Protein AF-A0A9N9F9H2-F1 (afdb_monomer_lite)

Radius of gyration: 43.43 Å; chains: 1; bounding box: 129×96×121 Å

Sequence (617 aa):
MQPFNKYYPPDWTPDKGSVNKFVGKHPLGDRARKLDQGVLIVRFELPFNIWCEGCGNHVGKGVRYNAEKKKIGKYFSTPIFSFRMKCHLCDNWIEIHTDPKNAEYSVISGARQKVETWEPEDSEVIKLKDDEEAKKLVDNALYKLEHSVKDEMRSKEALPILTQLQRLNDKQWADPYTHSQRMRKKFREEKKELEAKRLADEEIRDRNALSIPLLPESQEDIVKAQTTEFSDQLLELAQKRKLEITASSIFNKPSSKFKKSKFHIHDPKDKVAQLSVMVAVNTKLKTDPFLKDNDWNLGNHIDGNEKSGENHKDLIIKKRKEDKKQSNDQLTEVLNSENITLDPLLNSKNSKGNNNTACISLVKRKNFESQVVTPGQLITSDAQSMRGHGTYNTESGKCAASVAGVVERVNKLISVRSLHARYNGEVGDLVIGRITEVSHRRWKVDINSRQDAVLLLSAINLPGGIQRRKTDADELQMRKFFSEGDLLVAEVQGHFQDVPQALVQRCKTHFHTLPYGVDLALGLNGYIWVSKQTTKSSKDQDSDAIYSNDNEEIDQERREAIARVCNSINALSRHFLHINDTTIKLAYEASLHFPVKDLLKLDVMEAITSEVKAGIR

pLDDT: mean 71.59, std 22.17, range [22.86, 95.62]

Secondary structure (DSSP, 8-state):
---------TT--GGG--HHHHTT--TTGGGGTTGGGTEEEEEEEPSS-EEETTT--EE-TT-EEEEEEEEEEEETTEEEEEEEEE-SSSS-EEEEEEETTTTEEEEEESEEEPP----TTSS----SS-HHHHHHHHH-HHHHHHHHHHHHHHHHHHHHHHHHHHHHHHHHHS-HHHHHHHHHHHHHHHHHHHHHHHHHHHHHHHHTT--SPPPPPPHHHHHHHHH----HHHHHHHHHHHHHHHHS-TT----S-------PPPPHHHHHHHHHHHHHHHHHHHH-TT--TT--------------------SSSSSSSSTTS-S--------------------------------------------EE-TT-EEE--TTSEE-TTEEE-TTS-EEESSSEEEEEETTEEEEEESS--B---TT-EEEEEEEEEETTEEEEE-SBSS-EEEEGGGS--TTS--PPPPHHHHHTHHHH--TT-EEEEE----SS-----SS---S-SEEEETTTEEEEE-TTS-EEEEEPP-S-TT---TTGGG--PPPP--HHHHHHHHHHHHHHHHHHHTT----HHHHHHHHHHHTTS-GGGGGSHHHHHHHHHHHHHHH-

Structure (mmCIF, N/CA/C/O backbone):
data_AF-A0A9N9F9H2-F1
#
_entry.id   AF-A0A9N9F9H2-F1
#
loop_
_atom_site.group_PDB
_atom_site.id
_atom_site.type_symbol
_atom_site.label_atom_id
_atom_site.label_alt_id
_atom_site.label_comp_id
_atom_site.label_asym_id
_atom_site.label_entity_id
_atom_site.label_seq_id
_atom_site.pdbx_PDB_ins_code
_atom_site.Cartn_x
_atom_site.Cartn_y
_atom_site.Cartn_z
_atom_site.occupancy
_atom_site.B_iso_or_equiv
_atom_site.auth_seq_id
_atom_site.auth_comp_id
_atom_site.auth_asym_id
_atom_site.auth_atom_id
_atom_site.pdbx_PDB_model_num
ATOM 1 N N . MET A 1 1 ? 21.849 24.102 -7.408 1.00 34.91 1 MET A N 1
ATOM 2 C CA . MET A 1 1 ? 22.778 25.252 -7.448 1.00 34.91 1 MET A CA 1
ATOM 3 C C . MET A 1 1 ? 23.303 25.473 -6.039 1.00 34.91 1 MET A C 1
ATOM 5 O O . MET A 1 1 ? 22.502 25.757 -5.161 1.00 34.91 1 MET A O 1
ATOM 9 N N . GLN A 1 2 ? 24.594 25.242 -5.784 1.00 33.22 2 GLN A N 1
ATOM 10 C CA . GLN A 1 2 ? 25.192 25.610 -4.493 1.00 33.22 2 GLN A CA 1
ATOM 11 C C . GLN A 1 2 ? 25.292 27.143 -4.416 1.00 33.22 2 GLN A C 1
ATOM 13 O O . GLN A 1 2 ? 25.605 27.757 -5.440 1.00 33.22 2 GLN A O 1
ATOM 18 N N . PRO A 1 3 ? 25.047 27.774 -3.255 1.00 38.97 3 PRO A N 1
ATOM 19 C CA . PRO A 1 3 ? 25.285 29.199 -3.105 1.00 38.97 3 PRO A CA 1
ATOM 20 C C . PRO A 1 3 ? 26.790 29.426 -3.251 1.00 38.97 3 PRO A C 1
ATOM 22 O O . PRO A 1 3 ? 27.586 28.898 -2.474 1.00 38.97 3 PRO A O 1
ATOM 25 N N . PHE A 1 4 ? 27.196 30.179 -4.270 1.00 45.69 4 PHE A N 1
ATOM 26 C CA . PHE A 1 4 ? 28.550 30.712 -4.328 1.00 45.69 4 PHE A CA 1
ATOM 27 C C . PHE A 1 4 ? 28.695 31.661 -3.138 1.00 45.69 4 PHE A C 1
ATOM 29 O O . PHE A 1 4 ? 28.191 32.782 -3.186 1.00 45.69 4 PHE A O 1
ATOM 36 N N . ASN A 1 5 ? 29.340 31.208 -2.061 1.00 52.28 5 ASN A N 1
ATOM 37 C CA . ASN A 1 5 ? 29.749 32.066 -0.952 1.00 52.28 5 ASN A CA 1
ATOM 38 C C . ASN A 1 5 ? 30.758 33.097 -1.481 1.00 52.28 5 ASN A C 1
ATOM 40 O O . ASN A 1 5 ? 31.967 32.888 -1.448 1.00 52.28 5 ASN A O 1
ATOM 44 N N . LYS A 1 6 ? 30.236 34.208 -2.006 1.00 58.94 6 LYS A N 1
ATOM 45 C CA . LYS A 1 6 ? 30.965 35.388 -2.486 1.00 58.94 6 LYS A CA 1
ATOM 46 C C . LYS A 1 6 ? 31.249 36.352 -1.331 1.00 58.94 6 LYS A C 1
ATOM 48 O O . LYS A 1 6 ? 31.024 37.551 -1.452 1.00 58.94 6 LYS A O 1
ATOM 53 N N . TYR A 1 7 ? 31.671 35.834 -0.181 1.00 68.88 7 TYR A N 1
ATOM 54 C CA . TYR A 1 7 ? 32.117 36.696 0.905 1.00 68.88 7 TYR A CA 1
ATOM 55 C C . TYR A 1 7 ? 33.562 37.108 0.629 1.00 68.88 7 TYR A C 1
ATOM 57 O O . TYR A 1 7 ? 34.475 36.284 0.701 1.00 68.88 7 TYR A O 1
ATOM 65 N N . TYR A 1 8 ? 33.747 38.376 0.274 1.00 74.50 8 TYR A N 1
ATOM 66 C CA . TYR A 1 8 ? 35.054 39.005 0.155 1.00 74.50 8 TYR A CA 1
ATOM 67 C C . TYR A 1 8 ? 35.337 39.720 1.482 1.00 74.50 8 TYR A C 1
ATOM 69 O O . TYR A 1 8 ? 34.549 40.589 1.860 1.00 74.50 8 TYR A O 1
ATOM 77 N N . PRO A 1 9 ? 36.401 39.351 2.219 1.00 76.75 9 PRO A N 1
ATOM 78 C CA . PRO A 1 9 ? 36.789 40.072 3.426 1.00 76.75 9 PRO A CA 1
ATOM 79 C C . PRO A 1 9 ? 36.988 41.568 3.119 1.00 76.75 9 PRO A C 1
ATOM 81 O O . PRO A 1 9 ? 37.560 41.868 2.071 1.00 76.75 9 PRO A O 1
ATOM 84 N N . PRO A 1 10 ? 36.582 42.496 4.004 1.00 80.25 10 PRO A N 1
ATOM 85 C CA . PRO A 1 10 ? 36.730 43.941 3.779 1.00 80.25 10 PRO A CA 1
ATOM 86 C C . PRO A 1 10 ? 38.167 44.388 3.458 1.00 80.25 10 PRO A C 1
ATOM 88 O O . PRO A 1 10 ? 38.367 45.353 2.729 1.00 80.25 10 PRO A O 1
ATOM 91 N N . ASP A 1 11 ? 39.165 43.645 3.947 1.00 81.81 11 ASP A N 1
ATOM 92 C CA . ASP A 1 11 ? 40.594 43.914 3.738 1.00 81.81 11 ASP A CA 1
ATOM 93 C C . ASP A 1 11 ? 41.144 43.390 2.393 1.00 81.81 11 ASP A C 1
ATOM 95 O O . ASP A 1 11 ? 42.326 43.588 2.067 1.00 81.81 11 ASP A O 1
ATOM 99 N N . TRP A 1 12 ? 40.329 42.664 1.620 1.00 82.19 12 TRP A N 1
ATOM 100 C CA . TRP A 1 12 ? 40.721 42.091 0.335 1.00 82.19 12 TRP A CA 1
ATOM 101 C C . TRP A 1 12 ? 40.513 43.101 -0.796 1.00 82.19 12 TRP A C 1
ATOM 103 O O . TRP A 1 12 ? 39.400 43.557 -1.048 1.00 82.19 12 TRP A O 1
ATOM 113 N N . THR A 1 13 ? 41.588 43.398 -1.525 1.00 79.31 13 THR A N 1
ATOM 114 C CA . THR A 1 13 ? 41.554 44.181 -2.765 1.00 79.31 13 THR A CA 1
ATOM 115 C C . THR A 1 13 ? 41.890 43.281 -3.963 1.00 79.31 13 THR A C 1
ATOM 117 O O . THR A 1 13 ? 42.673 42.338 -3.803 1.00 79.31 13 THR A O 1
ATOM 120 N N . PRO A 1 14 ? 41.347 43.549 -5.169 1.00 78.56 14 PRO A N 1
ATOM 121 C CA . PRO A 1 14 ? 41.608 42.741 -6.367 1.00 78.56 14 PRO A CA 1
ATOM 122 C C . PRO A 1 14 ? 43.097 42.580 -6.716 1.00 78.56 14 PRO A C 1
ATOM 124 O O . PRO A 1 14 ? 43.498 41.535 -7.232 1.00 78.56 14 PRO A O 1
ATOM 127 N N . ASP A 1 15 ? 43.929 43.562 -6.356 1.00 80.94 15 ASP A N 1
ATOM 128 C CA . ASP A 1 15 ? 45.382 43.551 -6.579 1.00 80.94 15 ASP A CA 1
ATOM 129 C C . ASP A 1 15 ? 46.107 42.452 -5.782 1.00 80.94 15 ASP A C 1
ATOM 131 O O . ASP A 1 15 ? 47.182 41.993 -6.168 1.00 80.94 15 ASP A O 1
ATOM 135 N N . LYS A 1 16 ? 45.504 41.964 -4.685 1.00 73.81 16 LYS A N 1
ATOM 136 C CA . LYS A 1 16 ? 46.049 40.883 -3.838 1.00 73.81 16 LYS A CA 1
ATOM 137 C C . LYS A 1 16 ? 45.824 39.481 -4.435 1.00 73.81 16 LYS A C 1
ATOM 139 O O . LYS A 1 16 ? 46.182 38.475 -3.817 1.00 73.81 16 LYS A O 1
ATOM 144 N N . GLY A 1 17 ? 45.264 39.388 -5.644 1.00 80.00 17 GLY A N 1
ATOM 145 C CA . GLY A 1 17 ? 44.977 38.132 -6.339 1.00 80.00 17 GLY A CA 1
ATOM 146 C C . GLY A 1 17 ? 43.749 37.402 -5.782 1.00 80.00 17 GLY A C 1
ATOM 147 O O . GLY A 1 17 ? 42.937 37.973 -5.064 1.00 80.00 17 GLY A O 1
ATOM 148 N N . SER A 1 18 ? 43.575 36.117 -6.117 1.00 75.62 18 SER A N 1
ATOM 149 C CA . SER A 1 18 ? 42.369 35.358 -5.732 1.00 75.62 18 SER A CA 1
ATOM 150 C C . SER A 1 18 ? 42.140 35.322 -4.210 1.00 75.62 18 SER A C 1
ATOM 152 O O . SER A 1 18 ? 43.095 35.144 -3.454 1.00 75.62 18 SER A O 1
ATOM 154 N N . VAL A 1 19 ? 40.879 35.377 -3.767 1.00 73.88 19 VAL A N 1
ATOM 155 C CA . VAL A 1 19 ? 40.477 35.315 -2.341 1.00 73.88 19 VAL A CA 1
ATOM 156 C C . VAL A 1 19 ? 41.107 34.132 -1.604 1.00 73.88 19 VAL A C 1
ATOM 158 O O . VAL A 1 19 ? 41.577 34.272 -0.481 1.00 73.88 19 VAL A O 1
ATOM 161 N N . ASN A 1 20 ? 41.197 32.975 -2.259 1.00 71.94 20 ASN A N 1
ATOM 162 C CA . ASN A 1 20 ? 41.816 31.779 -1.687 1.00 71.94 20 ASN A CA 1
ATOM 163 C C . ASN A 1 20 ? 43.304 31.992 -1.356 1.00 71.94 20 ASN A C 1
ATOM 165 O O . ASN A 1 20 ? 43.765 31.557 -0.305 1.00 71.94 20 ASN A O 1
ATOM 169 N N . LYS A 1 21 ? 44.032 32.733 -2.200 1.00 74.44 21 LYS A N 1
ATOM 170 C CA . LYS A 1 21 ? 45.438 33.100 -1.974 1.00 74.44 21 LYS A CA 1
ATOM 171 C C . LYS A 1 21 ? 45.585 34.082 -0.809 1.00 74.44 21 LYS A C 1
ATOM 173 O O . LYS A 1 21 ? 46.500 33.922 -0.012 1.00 74.44 21 LYS A O 1
ATOM 178 N N . PHE A 1 22 ? 44.663 35.038 -0.679 1.00 75.88 22 PHE A N 1
ATOM 179 C CA . PHE A 1 22 ? 44.632 35.990 0.439 1.00 75.88 22 PHE A CA 1
ATOM 180 C C . PHE A 1 22 ? 44.346 35.312 1.788 1.00 75.88 22 PHE A C 1
ATOM 182 O O . PHE A 1 22 ? 44.977 35.634 2.785 1.00 75.88 22 PHE A O 1
ATOM 189 N N . VAL A 1 23 ? 43.440 34.330 1.809 1.00 76.62 23 VAL A N 1
ATOM 190 C CA . VAL A 1 23 ? 43.082 33.558 3.015 1.00 76.62 23 VAL A CA 1
ATOM 191 C C . VAL A 1 23 ? 44.071 32.403 3.281 1.00 76.62 23 VAL A C 1
ATOM 193 O O . VAL A 1 23 ? 43.948 31.696 4.278 1.00 76.62 23 VAL A O 1
ATOM 196 N N . GLY A 1 24 ? 45.054 32.178 2.401 1.00 74.50 24 GLY A N 1
ATOM 197 C CA . GLY A 1 24 ? 46.023 31.082 2.526 1.00 74.50 24 GLY A CA 1
ATOM 198 C C . GLY A 1 24 ? 45.417 29.682 2.357 1.00 74.50 24 GLY A C 1
ATOM 199 O O . GLY A 1 24 ? 45.982 28.699 2.830 1.00 74.50 24 GLY A O 1
ATOM 200 N N . LYS A 1 25 ? 44.258 29.567 1.697 1.00 77.81 25 LYS A N 1
ATOM 201 C CA . LYS A 1 25 ? 43.574 28.290 1.448 1.00 77.81 25 LYS A CA 1
ATOM 202 C C . LYS A 1 25 ? 43.796 27.821 0.017 1.00 77.81 25 LYS A C 1
ATOM 204 O O . LYS A 1 25 ? 43.752 28.599 -0.932 1.00 77.81 25 LYS A O 1
ATOM 209 N N . HIS A 1 26 ? 43.974 26.514 -0.159 1.00 78.00 26 HIS A N 1
ATOM 210 C CA . HIS A 1 26 ? 44.023 25.926 -1.493 1.00 78.00 26 HIS A CA 1
ATOM 211 C C . HIS A 1 26 ? 42.637 26.017 -2.168 1.00 78.00 26 HIS A C 1
ATOM 213 O O . HIS A 1 26 ? 41.634 25.767 -1.496 1.00 78.00 26 HIS A O 1
ATOM 219 N N . PRO A 1 27 ? 42.532 26.300 -3.483 1.00 78.38 27 PRO A N 1
ATOM 220 C CA . PRO A 1 27 ? 41.237 26.411 -4.164 1.00 78.38 27 PRO A CA 1
ATOM 221 C C . PRO A 1 27 ? 40.363 25.154 -4.094 1.00 78.38 27 PRO A C 1
ATOM 223 O O . PRO A 1 27 ? 39.141 25.245 -4.115 1.00 78.38 27 PRO A O 1
ATOM 226 N N . LEU A 1 28 ? 40.985 23.977 -3.983 1.00 76.75 28 LEU A N 1
ATOM 227 C CA . LEU A 1 28 ? 40.286 22.698 -3.811 1.00 76.75 28 LEU A CA 1
ATOM 228 C C . LEU A 1 28 ? 39.983 22.358 -2.332 1.00 76.75 28 LEU A C 1
ATOM 230 O O . LEU A 1 28 ? 39.422 21.297 -2.057 1.00 76.75 28 LEU A O 1
ATOM 234 N N . GLY A 1 29 ? 40.328 23.241 -1.388 1.00 81.81 29 GLY A N 1
ATOM 235 C CA . GLY A 1 29 ? 40.059 23.090 0.045 1.00 81.81 29 GLY A CA 1
ATOM 236 C C . GLY A 1 29 ? 40.571 21.768 0.621 1.00 81.81 29 GLY A C 1
ATOM 237 O O . GLY A 1 29 ? 41.640 21.284 0.242 1.00 81.81 29 GLY A O 1
ATOM 238 N N . ASP A 1 30 ? 39.766 21.145 1.485 1.00 78.69 30 ASP A N 1
ATOM 239 C CA . ASP A 1 30 ? 40.101 19.896 2.188 1.00 78.69 30 ASP A CA 1
ATOM 240 C C . ASP A 1 30 ? 40.365 18.704 1.256 1.00 78.69 30 ASP A C 1
ATOM 242 O O . ASP A 1 30 ? 41.027 17.738 1.643 1.00 78.69 30 ASP A O 1
ATOM 246 N N . ARG A 1 31 ? 39.904 18.765 -0.002 1.00 82.88 31 ARG A N 1
ATOM 247 C CA . ARG A 1 31 ? 40.177 17.718 -0.999 1.00 82.88 31 ARG A CA 1
ATOM 248 C C . ARG A 1 31 ? 41.653 17.634 -1.374 1.00 82.88 31 ARG A C 1
ATOM 250 O O . ARG A 1 31 ? 42.112 16.568 -1.777 1.00 82.88 31 ARG A O 1
ATOM 257 N N . ALA A 1 32 ? 42.380 18.742 -1.235 1.00 83.12 32 ALA A N 1
ATOM 258 C CA . ALA A 1 32 ? 43.803 18.856 -1.533 1.00 83.12 32 ALA A CA 1
ATOM 259 C C . ALA A 1 32 ? 44.701 18.651 -0.300 1.00 83.12 32 ALA A C 1
ATOM 261 O O . ALA A 1 32 ? 45.899 18.903 -0.370 1.00 83.12 32 ALA A O 1
ATOM 262 N N . ARG A 1 33 ? 44.159 18.170 0.827 1.00 84.44 33 ARG A N 1
ATOM 263 C CA . ARG A 1 33 ? 44.932 17.971 2.065 1.00 84.44 33 ARG A CA 1
ATOM 264 C C . ARG A 1 33 ? 46.112 16.998 1.914 1.00 84.44 33 ARG A C 1
ATOM 266 O O . ARG A 1 33 ? 47.074 17.135 2.651 1.00 84.44 33 ARG A O 1
ATOM 273 N N . LYS A 1 34 ? 46.024 16.029 0.993 1.00 84.25 34 LYS A N 1
ATOM 274 C CA . LYS A 1 34 ? 47.067 15.018 0.710 1.00 84.25 34 LYS A CA 1
ATOM 275 C C . LYS A 1 34 ? 47.756 15.231 -0.649 1.00 84.25 34 LYS A C 1
ATOM 277 O O . LYS A 1 34 ? 48.225 14.279 -1.279 1.00 84.25 34 LYS A O 1
ATOM 282 N N . LEU A 1 35 ? 47.742 16.467 -1.157 1.00 83.69 35 LEU A N 1
ATOM 283 C CA . LEU A 1 35 ? 48.278 16.778 -2.485 1.00 83.69 35 LEU A CA 1
ATOM 284 C C . LEU A 1 35 ? 49.807 16.631 -2.545 1.00 83.69 35 LEU A C 1
ATOM 286 O O . LEU A 1 35 ? 50.340 16.261 -3.587 1.00 83.69 35 LEU A O 1
ATOM 290 N N . ASP A 1 36 ? 50.485 16.847 -1.419 1.00 83.19 36 ASP A N 1
ATOM 291 C CA . ASP A 1 36 ? 51.903 16.554 -1.182 1.00 83.19 36 ASP A CA 1
ATOM 292 C C . ASP A 1 36 ? 52.257 15.083 -1.468 1.00 83.19 36 ASP A C 1
ATOM 294 O O . ASP A 1 36 ? 53.302 14.788 -2.039 1.00 83.19 36 ASP A O 1
ATOM 298 N N . GLN A 1 37 ? 51.340 14.163 -1.162 1.00 83.50 37 GLN A N 1
ATOM 299 C CA . GLN A 1 37 ? 51.465 12.726 -1.431 1.00 83.50 37 GLN A CA 1
ATOM 300 C C . GLN A 1 37 ? 50.971 12.332 -2.837 1.00 83.50 37 GLN A C 1
ATOM 302 O O . GLN A 1 37 ? 50.904 11.145 -3.171 1.00 83.50 37 GLN A O 1
ATOM 307 N N . GLY A 1 38 ? 50.580 13.308 -3.665 1.00 84.50 38 GLY A N 1
ATOM 308 C CA . GLY A 1 38 ? 49.999 13.085 -4.990 1.00 84.50 38 GLY A CA 1
ATOM 309 C C . GLY A 1 38 ? 48.592 12.476 -4.959 1.00 84.50 38 GLY A C 1
ATOM 310 O O . GLY A 1 38 ? 48.143 11.929 -5.971 1.00 84.50 38 GLY A O 1
ATOM 311 N N . VAL A 1 39 ? 47.904 12.546 -3.812 1.00 89.69 39 VAL A N 1
ATOM 312 C CA . VAL A 1 39 ? 46.561 11.992 -3.611 1.00 89.69 39 VAL A CA 1
ATOM 313 C C . VAL A 1 39 ? 45.539 13.123 -3.575 1.00 89.69 39 VAL A C 1
ATOM 315 O O . VAL A 1 39 ? 45.563 13.984 -2.695 1.00 89.69 39 VAL A O 1
ATOM 318 N N . LEU A 1 40 ? 44.597 13.101 -4.517 1.00 90.88 40 LEU A N 1
ATOM 319 C CA . LEU A 1 40 ? 43.483 14.045 -4.554 1.00 90.88 40 LEU A CA 1
ATOM 320 C C . LEU A 1 40 ? 42.186 13.338 -4.170 1.00 90.88 40 LEU A C 1
ATOM 322 O O . LEU A 1 40 ? 41.820 12.339 -4.785 1.00 90.88 40 LEU A O 1
ATOM 326 N N . ILE A 1 41 ? 41.456 13.874 -3.192 1.00 91.44 41 ILE A N 1
ATOM 327 C CA . ILE A 1 41 ? 40.147 13.324 -2.827 1.00 91.44 41 ILE A CA 1
ATOM 328 C C . ILE A 1 41 ? 39.117 13.825 -3.842 1.00 91.44 41 ILE A C 1
ATOM 330 O O . ILE A 1 41 ? 38.802 15.016 -3.899 1.00 91.44 41 ILE A O 1
ATOM 334 N N . VAL A 1 42 ? 38.587 12.918 -4.656 1.00 92.06 42 VAL A N 1
ATOM 335 C CA . VAL A 1 42 ? 37.585 13.213 -5.687 1.00 92.06 42 VAL A CA 1
ATOM 336 C C . VAL A 1 42 ? 36.270 12.519 -5.364 1.00 92.06 42 VAL A C 1
ATOM 338 O O . VAL A 1 42 ? 36.243 11.483 -4.704 1.00 92.06 42 VAL A O 1
ATOM 341 N N . ARG A 1 43 ? 35.159 13.088 -5.839 1.00 91.00 43 ARG A N 1
ATOM 342 C CA . ARG A 1 43 ? 33.862 12.416 -5.771 1.00 91.00 43 ARG A CA 1
ATOM 343 C C . ARG A 1 43 ? 33.750 11.499 -6.984 1.00 91.00 43 ARG A C 1
ATOM 345 O O . ARG A 1 43 ? 33.575 11.994 -8.092 1.00 91.00 43 ARG A O 1
ATOM 352 N N . PHE A 1 44 ? 33.940 10.205 -6.771 1.00 92.88 44 PHE A N 1
ATOM 353 C CA . PHE A 1 44 ? 33.936 9.187 -7.816 1.00 92.88 44 PHE A CA 1
ATOM 354 C C . PHE A 1 44 ? 32.575 8.493 -7.841 1.00 92.88 44 PHE A C 1
ATOM 356 O O . PHE A 1 44 ? 32.077 8.077 -6.796 1.00 92.88 44 PHE A O 1
ATOM 363 N N . GLU A 1 45 ? 31.958 8.412 -9.014 1.00 92.69 45 GLU A N 1
ATOM 364 C CA . GLU A 1 45 ? 30.716 7.667 -9.225 1.00 92.69 45 GLU A CA 1
ATOM 365 C C . GLU A 1 45 ? 31.082 6.291 -9.782 1.00 92.69 45 GLU A C 1
ATOM 367 O O . GLU A 1 45 ? 31.898 6.205 -10.700 1.00 92.69 45 GLU A O 1
ATOM 372 N N . LEU A 1 46 ? 30.519 5.216 -9.226 1.00 91.69 46 LEU A N 1
ATOM 373 C CA . LEU A 1 46 ? 30.859 3.873 -9.692 1.00 91.69 46 LEU A CA 1
ATOM 374 C C . LEU A 1 46 ? 30.381 3.634 -11.139 1.00 91.69 46 LEU A C 1
ATOM 376 O O . LEU A 1 46 ? 29.201 3.858 -11.425 1.00 91.69 46 LEU A O 1
ATOM 380 N N . PRO A 1 47 ? 31.255 3.149 -12.043 1.00 89.56 47 PRO A N 1
ATOM 381 C CA . PRO A 1 47 ? 30.928 2.966 -13.461 1.00 89.56 47 PRO A CA 1
ATOM 382 C C . PRO A 1 47 ? 30.016 1.759 -13.742 1.00 89.56 47 PRO A C 1
ATOM 384 O O . PRO A 1 47 ? 29.255 1.781 -14.712 1.00 89.56 47 PRO A O 1
ATOM 387 N N . PHE A 1 48 ? 30.051 0.734 -12.892 1.00 91.38 48 PHE A N 1
ATOM 388 C CA . PHE A 1 48 ? 29.264 -0.497 -13.005 1.00 91.38 48 PHE A CA 1
ATOM 389 C C . PHE A 1 48 ? 28.894 -1.045 -11.623 1.00 91.38 48 PHE A C 1
ATOM 391 O O . PHE A 1 48 ? 29.384 -0.568 -10.598 1.00 91.38 48 PHE A O 1
ATOM 398 N N . ASN A 1 49 ? 28.008 -2.039 -11.614 1.00 91.94 49 ASN A N 1
ATOM 399 C CA . ASN A 1 49 ? 27.578 -2.747 -10.414 1.00 91.94 49 ASN A CA 1
ATOM 400 C C . ASN A 1 49 ? 28.725 -3.609 -9.866 1.00 91.94 49 ASN A C 1
ATOM 402 O O . ASN A 1 49 ? 29.362 -4.352 -10.617 1.00 91.94 49 ASN A O 1
ATOM 406 N N . ILE A 1 50 ? 28.982 -3.527 -8.561 1.00 91.88 50 ILE A N 1
ATOM 407 C CA . ILE A 1 50 ? 30.040 -4.297 -7.893 1.00 91.88 50 ILE A CA 1
ATOM 408 C C . ILE A 1 50 ? 29.507 -5.025 -6.658 1.00 91.88 50 ILE A C 1
ATOM 410 O O . ILE A 1 50 ? 28.601 -4.552 -5.976 1.00 91.88 50 ILE A O 1
ATOM 414 N N . TRP A 1 51 ? 30.113 -6.161 -6.339 1.00 92.25 51 TRP A N 1
ATOM 415 C CA . TRP A 1 51 ? 29.924 -6.903 -5.098 1.00 92.25 51 TRP A CA 1
ATOM 416 C C . TRP A 1 51 ? 31.145 -6.698 -4.214 1.00 92.25 51 TRP A C 1
ATOM 418 O O . TRP A 1 51 ? 32.256 -7.029 -4.622 1.00 92.25 51 TRP A O 1
ATOM 428 N N . CYS A 1 52 ? 30.968 -6.145 -3.014 1.00 92.06 52 CYS A N 1
ATOM 429 C CA . CYS A 1 52 ? 32.093 -5.971 -2.098 1.00 92.06 52 CYS A CA 1
ATOM 430 C C . CYS A 1 52 ? 32.520 -7.325 -1.518 1.00 92.06 52 CYS A C 1
ATOM 432 O O . CYS A 1 52 ? 31.688 -8.053 -0.983 1.00 92.06 52 CYS A O 1
ATOM 434 N N . GLU A 1 53 ? 33.813 -7.648 -1.563 1.00 87.81 53 GLU A N 1
ATOM 435 C CA . GLU A 1 53 ? 34.320 -8.927 -1.040 1.00 87.81 53 GLU A CA 1
ATOM 436 C C . GLU A 1 53 ? 34.319 -8.996 0.494 1.00 87.81 53 GLU A C 1
ATOM 438 O O . GLU A 1 53 ? 34.290 -10.084 1.055 1.00 87.81 53 GLU A O 1
ATOM 443 N N . GLY A 1 54 ? 34.301 -7.848 1.181 1.00 85.88 54 GLY A N 1
ATOM 444 C CA . GLY A 1 54 ? 34.295 -7.799 2.646 1.00 85.88 54 GLY A CA 1
ATOM 445 C C . GLY A 1 54 ? 32.932 -8.122 3.265 1.00 85.88 54 GLY A C 1
ATOM 446 O O . GLY A 1 54 ? 32.854 -8.904 4.205 1.00 85.88 54 GLY A O 1
ATOM 447 N N . CYS A 1 55 ? 31.852 -7.519 2.753 1.00 88.00 55 CYS A N 1
ATOM 448 C CA . CYS A 1 55 ? 30.499 -7.681 3.304 1.00 88.00 55 CYS A CA 1
ATOM 449 C C . CYS A 1 55 ? 29.530 -8.459 2.404 1.00 88.00 55 CYS A C 1
ATOM 451 O O . CYS A 1 55 ? 28.401 -8.697 2.816 1.00 88.00 55 CYS A O 1
ATOM 453 N N . GLY A 1 56 ? 29.922 -8.812 1.175 1.00 83.62 56 GLY A N 1
ATOM 454 C CA . GLY A 1 56 ? 29.063 -9.532 0.229 1.00 83.62 56 GLY A CA 1
ATOM 455 C C . GLY A 1 56 ? 27.861 -8.734 -0.286 1.00 83.62 56 GLY A C 1
ATOM 456 O O . GLY A 1 56 ? 27.045 -9.282 -1.017 1.00 83.62 56 GLY A O 1
ATOM 457 N N . ASN A 1 57 ? 27.741 -7.450 0.063 1.00 86.69 57 ASN A N 1
ATOM 458 C CA . ASN A 1 57 ? 26.626 -6.609 -0.364 1.00 86.69 57 ASN A CA 1
ATOM 459 C C . ASN A 1 57 ? 26.869 -6.000 -1.751 1.00 86.69 57 ASN A C 1
ATOM 461 O O . ASN A 1 57 ? 27.996 -5.642 -2.116 1.00 86.69 57 ASN A O 1
ATOM 465 N N . HIS A 1 58 ? 25.778 -5.843 -2.499 1.00 89.94 58 HIS A N 1
ATOM 466 C CA . HIS A 1 58 ? 25.760 -5.207 -3.810 1.00 89.94 58 HIS A CA 1
ATOM 467 C C . HIS A 1 58 ? 25.845 -3.680 -3.689 1.00 89.94 58 HIS A C 1
ATOM 469 O O . HIS A 1 58 ? 25.086 -3.055 -2.946 1.00 89.94 58 HIS A O 1
ATOM 475 N N . VAL A 1 59 ? 26.736 -3.075 -4.472 1.00 90.75 59 VAL A N 1
ATOM 476 C CA . VAL A 1 59 ? 26.821 -1.629 -4.662 1.00 90.75 59 VAL A CA 1
ATOM 477 C C . VAL A 1 59 ? 26.457 -1.308 -6.106 1.00 90.75 59 VAL A C 1
ATOM 479 O O . VAL A 1 59 ? 27.123 -1.744 -7.047 1.00 90.75 59 VAL A O 1
ATOM 482 N N . GLY A 1 60 ? 25.390 -0.528 -6.264 1.00 90.56 60 GLY A N 1
ATOM 483 C CA . GLY A 1 60 ? 24.882 -0.142 -7.572 1.00 90.56 60 GLY A CA 1
ATOM 484 C C . GLY A 1 60 ? 25.788 0.839 -8.322 1.00 90.56 60 GLY A C 1
ATOM 485 O O . GLY A 1 60 ? 26.506 1.655 -7.734 1.00 90.56 60 GLY A O 1
ATOM 486 N N . LYS A 1 61 ? 25.687 0.810 -9.648 1.00 91.38 61 LYS A N 1
ATOM 487 C CA . LYS A 1 61 ? 26.238 1.803 -10.568 1.00 91.38 61 LYS A CA 1
ATOM 488 C C . LYS A 1 61 ? 25.727 3.199 -10.200 1.00 91.38 61 LYS A C 1
ATOM 490 O O . LYS A 1 61 ? 24.552 3.387 -9.892 1.00 91.38 61 LYS A O 1
ATOM 495 N N . GLY A 1 62 ? 26.612 4.193 -10.247 1.00 90.69 62 GLY A N 1
ATOM 496 C CA . GLY A 1 62 ? 26.297 5.593 -9.945 1.00 90.69 62 GLY A CA 1
ATOM 497 C C . GLY A 1 62 ? 26.341 5.969 -8.459 1.00 90.69 62 GLY A C 1
ATOM 498 O O . GLY A 1 62 ? 26.194 7.148 -8.127 1.00 90.69 62 GLY A O 1
ATOM 499 N N . VAL A 1 63 ? 26.594 5.020 -7.549 1.00 90.69 63 VAL A N 1
ATOM 500 C CA . VAL A 1 63 ? 26.837 5.341 -6.133 1.00 90.69 63 VAL A CA 1
ATOM 501 C C . VAL A 1 63 ? 28.110 6.187 -6.007 1.00 90.69 63 VAL A C 1
ATOM 503 O O . VAL A 1 63 ? 29.125 5.920 -6.653 1.00 90.69 63 VAL A O 1
ATOM 506 N N . ARG A 1 64 ? 28.038 7.251 -5.196 1.00 92.25 64 ARG A N 1
ATOM 507 C CA . ARG A 1 64 ? 29.079 8.283 -5.086 1.00 92.25 64 ARG A CA 1
ATOM 508 C C . ARG A 1 64 ? 29.970 8.069 -3.865 1.00 92.25 64 ARG A C 1
ATOM 510 O O . ARG A 1 64 ? 29.509 8.249 -2.740 1.00 92.25 64 ARG A O 1
ATOM 517 N N . TYR A 1 65 ? 31.262 7.865 -4.091 1.00 91.88 65 TYR A N 1
ATOM 518 C CA . TYR A 1 65 ? 32.278 7.739 -3.048 1.00 91.88 65 TYR A CA 1
ATOM 519 C C . TYR A 1 65 ? 33.213 8.945 -2.995 1.00 91.88 65 TYR A C 1
ATOM 521 O O . TYR A 1 65 ? 33.491 9.595 -4.003 1.00 91.88 65 TYR A O 1
ATOM 529 N N . ASN A 1 66 ? 33.743 9.219 -1.804 1.00 91.75 66 ASN A N 1
ATOM 530 C CA . ASN A 1 66 ? 34.954 10.021 -1.668 1.00 91.75 66 ASN A CA 1
ATOM 531 C C . ASN A 1 66 ? 36.142 9.087 -1.920 1.00 91.75 66 ASN A C 1
ATOM 533 O O . ASN A 1 66 ? 36.481 8.281 -1.056 1.00 91.75 66 ASN A O 1
ATOM 537 N N . ALA A 1 67 ? 36.727 9.166 -3.112 1.00 93.12 67 ALA A N 1
ATOM 538 C CA . ALA A 1 67 ? 37.823 8.306 -3.534 1.00 93.12 67 ALA A CA 1
ATOM 539 C C . ALA A 1 67 ? 39.156 9.058 -3.502 1.00 93.12 67 ALA A C 1
ATOM 541 O O . ALA A 1 67 ? 39.256 10.214 -3.920 1.00 93.12 67 ALA A O 1
ATOM 542 N N . 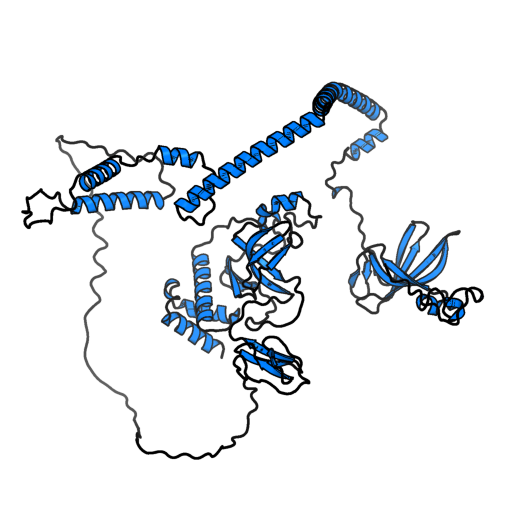GLU A 1 68 ? 40.193 8.376 -3.035 1.00 93.69 68 GLU A N 1
ATOM 543 C CA . GLU A 1 68 ? 41.578 8.812 -3.143 1.00 93.69 68 GLU A CA 1
ATOM 544 C C . GLU A 1 68 ? 42.059 8.534 -4.572 1.00 93.69 68 GLU A C 1
ATOM 546 O O . GLU A 1 68 ? 42.277 7.384 -4.949 1.00 93.69 68 GLU A O 1
ATOM 551 N N . LYS A 1 69 ? 42.187 9.589 -5.385 1.00 94.19 69 LYS A N 1
ATOM 552 C CA . LYS A 1 69 ? 42.723 9.515 -6.747 1.00 94.19 69 LYS A CA 1
ATOM 553 C C . LYS A 1 69 ? 44.238 9.655 -6.704 1.00 94.19 69 LYS A C 1
ATOM 555 O O . LYS A 1 69 ? 44.746 10.706 -6.307 1.00 94.19 69 LYS A O 1
ATOM 560 N N . LYS A 1 70 ? 44.943 8.637 -7.190 1.00 94.06 70 LYS A N 1
ATOM 561 C CA . LYS A 1 70 ? 46.403 8.623 -7.342 1.00 94.06 70 LYS A CA 1
ATOM 562 C C . LYS A 1 70 ? 46.776 8.289 -8.785 1.00 94.06 70 LYS A C 1
ATOM 564 O O . LYS A 1 70 ? 46.170 7.420 -9.405 1.00 94.06 70 LYS A O 1
ATOM 569 N N . LYS A 1 71 ? 47.774 8.975 -9.342 1.00 93.81 71 LYS A N 1
ATOM 570 C CA . LYS A 1 71 ? 48.358 8.613 -10.645 1.00 93.81 71 LYS A CA 1
ATOM 571 C C . LYS A 1 71 ? 49.413 7.531 -10.416 1.00 93.81 71 LYS A C 1
ATOM 573 O O . LYS A 1 71 ? 50.406 7.805 -9.751 1.00 93.81 71 LYS A O 1
ATOM 578 N N . ILE A 1 72 ? 49.190 6.325 -10.940 1.00 91.00 72 ILE A N 1
ATOM 579 C CA . ILE A 1 72 ? 50.109 5.184 -10.761 1.00 91.00 72 ILE A CA 1
ATOM 580 C C . ILE A 1 72 ? 51.020 5.007 -11.976 1.00 91.00 72 ILE A C 1
ATOM 582 O O . ILE A 1 72 ? 52.189 4.671 -11.826 1.00 91.00 72 ILE A O 1
ATOM 586 N N . GLY A 1 73 ? 50.518 5.288 -13.179 1.00 91.69 73 GLY A N 1
ATOM 587 C CA . GLY A 1 73 ? 51.283 5.087 -14.406 1.00 91.69 73 GLY A CA 1
ATOM 588 C C . GLY A 1 73 ? 50.745 5.883 -15.585 1.00 91.69 73 GLY A C 1
ATOM 589 O O . GLY A 1 73 ? 49.948 6.814 -15.431 1.00 91.69 73 GLY A O 1
ATOM 590 N N . LYS A 1 74 ? 51.200 5.520 -16.783 1.00 92.81 74 LYS A N 1
ATOM 591 C CA . LYS A 1 74 ? 50.687 6.032 -18.055 1.00 92.81 74 LYS A CA 1
ATOM 592 C C . LYS A 1 74 ? 50.665 4.909 -19.088 1.00 92.81 74 LYS A C 1
ATOM 594 O O . LYS A 1 74 ? 51.613 4.135 -19.163 1.00 92.81 74 LYS A O 1
ATOM 599 N N . TYR A 1 75 ? 49.604 4.850 -19.880 1.00 89.81 75 TYR A N 1
ATOM 600 C CA . TYR A 1 75 ? 49.533 4.058 -21.100 1.00 89.81 75 TYR A CA 1
ATOM 601 C C . TYR A 1 75 ? 49.782 5.006 -22.277 1.00 89.81 75 TYR A C 1
ATOM 603 O O . TYR A 1 75 ? 48.953 5.871 -22.562 1.00 89.81 75 TYR A O 1
ATOM 611 N N . PHE A 1 76 ? 50.962 4.909 -22.897 1.00 90.81 76 PHE A N 1
ATOM 612 C CA . PHE A 1 76 ? 51.489 5.905 -23.841 1.00 90.81 76 PHE A CA 1
ATOM 613 C C . PHE A 1 76 ? 51.452 7.338 -23.266 1.00 90.81 76 PHE A C 1
ATOM 615 O O . PHE A 1 76 ? 52.275 7.683 -22.412 1.00 90.81 76 PHE A O 1
ATOM 622 N N . SER A 1 77 ? 50.501 8.166 -23.711 1.00 91.00 77 SER A N 1
ATOM 623 C CA . SER A 1 77 ? 50.272 9.542 -23.252 1.00 91.00 77 SER A CA 1
ATOM 624 C C . SER A 1 77 ? 49.174 9.669 -22.183 1.00 91.00 77 SER A C 1
ATOM 626 O O . SER A 1 77 ? 49.173 10.652 -21.439 1.00 91.00 77 SER A O 1
ATOM 628 N N . THR A 1 78 ? 48.277 8.686 -22.043 1.00 91.38 78 THR A N 1
ATOM 629 C CA . THR A 1 78 ? 47.119 8.758 -21.135 1.00 91.38 78 THR A CA 1
ATOM 630 C C . THR A 1 78 ? 47.487 8.243 -19.736 1.00 91.38 78 THR A C 1
ATOM 632 O O . THR A 1 78 ? 47.962 7.114 -19.602 1.00 91.38 78 THR A O 1
ATOM 635 N N . PRO A 1 79 ? 47.294 9.028 -18.660 1.00 92.69 79 PRO A N 1
ATOM 636 C CA . PRO A 1 79 ? 47.605 8.596 -17.298 1.00 92.69 79 PRO A CA 1
ATOM 637 C C . PRO A 1 79 ? 46.648 7.502 -16.804 1.00 92.69 79 PRO A C 1
ATOM 639 O O . PRO A 1 79 ? 45.434 7.615 -16.955 1.00 92.69 79 PRO A O 1
ATOM 642 N N . ILE A 1 80 ? 47.203 6.490 -16.139 1.00 94.75 80 ILE A N 1
ATOM 643 C CA . ILE A 1 80 ? 46.447 5.468 -15.411 1.00 94.75 80 ILE A CA 1
ATOM 644 C C . ILE A 1 80 ? 46.228 5.979 -13.989 1.00 94.75 80 ILE A C 1
ATOM 646 O O . ILE A 1 80 ? 47.187 6.241 -13.245 1.00 94.75 80 ILE A O 1
ATOM 650 N N . PHE A 1 81 ? 44.961 6.141 -13.625 1.00 94.81 81 PHE A N 1
ATOM 651 C CA . PHE A 1 81 ? 44.554 6.539 -12.287 1.00 94.81 81 PHE A CA 1
ATOM 652 C C . PHE A 1 81 ? 44.074 5.331 -11.498 1.00 94.81 81 PHE A C 1
ATOM 654 O O . PHE A 1 81 ? 43.370 4.477 -12.027 1.00 94.81 81 PHE A O 1
ATOM 661 N N . SER A 1 82 ? 44.438 5.315 -10.223 1.00 94.88 82 SER A N 1
ATOM 662 C CA . SER A 1 82 ? 43.888 4.420 -9.220 1.00 94.88 82 SER A CA 1
ATOM 663 C C . SER A 1 82 ? 42.969 5.207 -8.306 1.00 94.88 82 SER A C 1
ATOM 665 O O . SER A 1 82 ? 43.317 6.304 -7.850 1.00 94.88 82 SER A O 1
ATOM 667 N N . PHE A 1 83 ? 41.785 4.652 -8.091 1.00 95.62 83 PHE A N 1
ATOM 668 C CA . PHE A 1 83 ? 40.751 5.178 -7.223 1.00 95.62 83 PHE A CA 1
ATOM 669 C C . PHE A 1 83 ? 40.579 4.213 -6.064 1.00 95.62 83 PHE A C 1
ATOM 671 O O . PHE A 1 83 ? 40.075 3.105 -6.241 1.00 95.62 83 PHE A O 1
ATOM 678 N N . ARG A 1 84 ? 40.985 4.656 -4.875 1.00 94.38 84 ARG A N 1
ATOM 679 C CA . ARG A 1 84 ? 40.861 3.876 -3.646 1.00 94.38 84 ARG A CA 1
ATOM 680 C C . ARG A 1 84 ? 39.764 4.450 -2.756 1.00 94.38 84 ARG A C 1
ATOM 682 O O . ARG A 1 84 ? 39.772 5.645 -2.458 1.00 94.38 84 ARG A O 1
ATOM 689 N N . MET A 1 85 ? 38.816 3.621 -2.327 1.00 93.19 85 MET A N 1
ATOM 690 C CA . MET A 1 85 ? 37.673 4.046 -1.506 1.00 93.19 85 MET A CA 1
ATOM 691 C C . MET A 1 85 ? 37.235 2.958 -0.520 1.00 93.19 85 MET A C 1
ATOM 693 O O . MET A 1 85 ? 37.509 1.784 -0.740 1.00 93.19 85 MET A O 1
ATOM 697 N N . LYS A 1 86 ? 36.560 3.342 0.568 1.00 91.88 86 LYS A N 1
ATOM 698 C CA . LYS A 1 86 ? 35.964 2.395 1.527 1.00 91.88 86 LYS A CA 1
ATOM 699 C C . LYS A 1 86 ? 34.531 2.047 1.143 1.00 91.88 86 LYS A C 1
ATOM 701 O O . LYS A 1 86 ? 33.808 2.915 0.655 1.00 91.88 86 LYS A O 1
ATOM 706 N N . CYS A 1 87 ? 34.105 0.819 1.430 1.00 88.75 87 CYS A N 1
ATOM 707 C CA . CYS A 1 87 ? 32.696 0.437 1.345 1.00 88.75 87 CYS A CA 1
ATOM 708 C C . CYS A 1 87 ? 31.834 1.263 2.328 1.00 88.75 87 CYS A C 1
ATOM 710 O O . CYS A 1 87 ? 32.304 1.710 3.369 1.00 88.75 87 CYS A O 1
ATOM 712 N N . HIS A 1 88 ? 30.551 1.472 2.013 1.00 83.38 88 HIS A N 1
ATOM 713 C CA . HIS A 1 88 ? 29.618 2.174 2.911 1.00 83.38 88 HIS A CA 1
ATOM 714 C C . HIS A 1 88 ? 29.164 1.315 4.098 1.00 83.38 88 HIS A C 1
ATOM 716 O O . HIS A 1 88 ? 28.689 1.850 5.093 1.00 83.38 88 HIS A O 1
ATOM 722 N N . LEU A 1 89 ? 29.279 -0.008 3.965 1.00 83.69 89 LEU A N 1
ATOM 723 C CA . LEU A 1 89 ? 28.752 -0.990 4.915 1.00 83.69 89 LEU A CA 1
ATOM 724 C C . LEU A 1 89 ? 29.856 -1.699 5.713 1.00 83.69 89 LEU A C 1
ATOM 726 O O . LEU A 1 89 ? 29.556 -2.364 6.696 1.00 83.69 89 LEU A O 1
ATOM 730 N N . CYS A 1 90 ? 31.120 -1.596 5.294 1.00 87.31 90 CYS A N 1
ATOM 731 C CA . CYS A 1 90 ? 32.251 -2.212 5.986 1.00 87.31 90 CYS A CA 1
ATOM 732 C C . CYS A 1 90 ? 33.530 -1.386 5.811 1.00 87.31 90 CYS A C 1
ATOM 734 O O . CYS A 1 90 ? 33.619 -0.535 4.929 1.00 87.31 90 CYS A O 1
ATOM 736 N N . ASP A 1 91 ? 34.548 -1.683 6.616 1.00 87.06 91 ASP A N 1
ATOM 737 C CA . ASP A 1 91 ? 35.850 -1.009 6.566 1.00 87.06 91 ASP A CA 1
ATOM 738 C C . ASP A 1 91 ? 36.783 -1.491 5.440 1.00 87.06 91 ASP A C 1
ATOM 740 O O . ASP A 1 91 ? 37.930 -1.045 5.361 1.00 87.06 91 ASP A O 1
ATOM 744 N N . ASN A 1 92 ? 36.304 -2.370 4.552 1.00 91.06 92 ASN A N 1
ATOM 745 C CA . ASN A 1 92 ? 37.101 -2.894 3.448 1.00 91.06 92 ASN A CA 1
ATOM 746 C C . ASN A 1 92 ? 37.387 -1.821 2.382 1.00 91.06 92 ASN A C 1
ATOM 748 O O . ASN A 1 92 ? 36.513 -1.015 2.034 1.00 91.06 92 ASN A O 1
ATOM 752 N N . TRP A 1 93 ? 38.605 -1.844 1.840 1.00 92.31 93 TRP A N 1
ATOM 753 C CA . TRP A 1 93 ? 39.048 -0.941 0.780 1.00 92.31 93 TRP A CA 1
ATOM 754 C C . TRP A 1 93 ? 38.845 -1.575 -0.592 1.00 92.31 93 TRP A C 1
ATOM 756 O O . TRP A 1 93 ? 39.152 -2.744 -0.790 1.00 92.31 93 TRP A O 1
ATOM 766 N N . ILE A 1 94 ? 38.344 -0.780 -1.533 1.00 93.75 94 ILE A N 1
ATOM 767 C CA . ILE A 1 94 ? 38.132 -1.149 -2.930 1.00 93.75 94 ILE A CA 1
ATOM 768 C C . ILE A 1 94 ? 39.076 -0.301 -3.782 1.00 93.75 94 ILE A C 1
ATOM 770 O O . ILE A 1 94 ? 39.101 0.928 -3.634 1.00 93.75 94 ILE A O 1
ATOM 774 N N . GLU A 1 95 ? 39.829 -0.947 -4.673 1.00 94.12 95 GLU A N 1
ATOM 775 C CA . GLU A 1 95 ? 40.728 -0.288 -5.623 1.00 94.12 95 GLU A CA 1
ATOM 776 C C . GLU A 1 95 ? 40.296 -0.557 -7.066 1.00 94.12 95 GLU A C 1
ATOM 778 O O . GLU A 1 95 ? 40.197 -1.703 -7.515 1.00 94.12 95 GLU A O 1
ATOM 783 N N . ILE A 1 96 ? 40.050 0.533 -7.797 1.00 95.19 96 ILE A N 1
ATOM 784 C CA . ILE A 1 96 ? 39.631 0.521 -9.201 1.00 95.19 96 ILE A CA 1
ATOM 785 C C . ILE A 1 96 ? 40.644 1.309 -10.021 1.00 95.19 96 ILE A C 1
ATOM 787 O O . ILE A 1 96 ? 40.983 2.447 -9.677 1.00 95.19 96 ILE A O 1
ATOM 791 N N . HIS A 1 97 ? 41.125 0.720 -11.109 1.00 94.88 97 HIS A N 1
ATOM 792 C CA . HIS A 1 97 ? 42.040 1.356 -12.046 1.00 94.88 97 HIS A CA 1
ATOM 793 C C . HIS A 1 97 ? 41.321 1.722 -13.343 1.00 94.88 97 HIS A C 1
ATOM 795 O O . HIS A 1 97 ? 40.308 1.136 -13.710 1.00 94.88 97 HIS A O 1
ATOM 801 N N . THR A 1 98 ? 41.826 2.740 -14.033 1.00 94.44 98 THR A N 1
ATOM 802 C CA . THR A 1 98 ? 41.420 3.027 -15.414 1.00 94.44 98 THR A CA 1
ATOM 803 C C . THR A 1 98 ? 42.319 2.260 -16.372 1.00 94.44 98 THR A C 1
ATOM 805 O O . THR A 1 98 ? 43.535 2.399 -16.265 1.00 94.44 98 THR A O 1
ATOM 808 N N . ASP A 1 99 ? 41.734 1.559 -17.342 1.00 91.25 99 ASP A N 1
ATOM 809 C CA . ASP A 1 99 ? 42.431 0.854 -18.417 1.00 91.25 99 ASP A CA 1
ATOM 810 C C . ASP A 1 99 ? 42.231 1.576 -19.758 1.00 91.25 99 ASP A C 1
ATOM 812 O O . ASP A 1 99 ? 41.246 1.345 -20.467 1.00 91.25 99 ASP A O 1
ATOM 816 N N . PRO A 1 100 ? 43.177 2.445 -20.171 1.00 92.44 100 PRO A N 1
ATOM 817 C CA . PRO A 1 100 ? 43.025 3.239 -21.387 1.00 92.44 100 PRO A CA 1
ATOM 818 C C . PRO A 1 100 ? 42.989 2.413 -22.678 1.00 92.44 100 PRO A C 1
ATOM 820 O O . PRO A 1 100 ? 42.516 2.916 -23.690 1.00 92.44 100 PRO A O 1
ATOM 823 N N . LYS A 1 101 ? 43.485 1.166 -22.664 1.00 89.94 101 LYS A N 1
ATOM 824 C CA . LYS A 1 101 ? 43.489 0.277 -23.837 1.00 89.94 101 LYS A CA 1
ATOM 825 C C . LYS A 1 101 ? 42.075 -0.155 -24.242 1.00 89.94 101 LYS A C 1
ATOM 827 O O . LYS A 1 101 ? 41.774 -0.153 -25.429 1.00 89.94 101 LYS A O 1
ATOM 832 N N . ASN A 1 102 ? 41.236 -0.486 -23.261 1.00 87.31 102 ASN A N 1
ATOM 833 C CA . ASN A 1 102 ? 39.862 -0.955 -23.475 1.00 87.31 102 ASN A CA 1
ATOM 834 C C . ASN A 1 102 ? 38.820 0.140 -23.188 1.00 87.31 102 ASN A C 1
ATOM 836 O O . ASN A 1 102 ? 37.626 -0.113 -23.290 1.00 87.31 102 ASN A O 1
ATOM 840 N N . ALA A 1 103 ? 39.270 1.347 -22.816 1.00 86.56 103 ALA A N 1
ATOM 841 C CA . ALA A 1 103 ? 38.423 2.442 -22.340 1.00 86.56 103 ALA A CA 1
ATOM 842 C C . ALA A 1 103 ? 37.494 2.031 -21.176 1.00 86.56 103 ALA A C 1
ATOM 844 O O . ALA A 1 103 ? 36.383 2.542 -21.044 1.00 86.56 103 ALA A O 1
ATOM 845 N N . GLU A 1 104 ? 37.969 1.125 -20.319 1.00 88.62 104 GLU A N 1
ATOM 846 C CA . GLU A 1 104 ? 37.200 0.528 -19.226 1.00 88.62 104 GLU A CA 1
ATOM 847 C C . GLU A 1 104 ? 37.838 0.852 -17.864 1.00 88.62 104 GLU A C 1
ATOM 849 O O . GLU A 1 104 ? 38.980 1.308 -17.772 1.00 88.62 104 GLU A O 1
ATOM 854 N N . TYR A 1 105 ? 37.079 0.656 -16.789 1.00 91.94 105 TYR A N 1
ATOM 855 C CA . TYR A 1 105 ? 37.605 0.637 -15.429 1.00 91.94 105 TYR A CA 1
ATOM 856 C C . TYR A 1 105 ? 37.722 -0.815 -14.959 1.00 91.94 105 TYR A C 1
ATOM 858 O O . TYR A 1 105 ? 36.742 -1.543 -15.018 1.00 91.94 105 TYR A O 1
ATOM 866 N N . SER A 1 106 ? 38.873 -1.234 -14.442 1.00 91.00 106 SER A N 1
ATOM 867 C CA . SER A 1 106 ? 39.049 -2.576 -13.880 1.00 91.00 106 SER A CA 1
ATOM 868 C C . SER A 1 106 ? 39.082 -2.539 -12.361 1.00 91.00 106 SER A C 1
ATOM 870 O O . SER A 1 106 ? 39.713 -1.675 -11.744 1.00 91.00 106 SER A O 1
ATOM 872 N N . VAL A 1 107 ? 38.388 -3.491 -11.737 1.00 92.56 107 VAL A N 1
ATOM 873 C CA . VAL A 1 107 ? 38.494 -3.715 -10.293 1.00 92.56 107 VAL A CA 1
ATOM 874 C C . VAL A 1 107 ? 39.692 -4.617 -10.036 1.00 92.56 107 VAL A C 1
ATOM 876 O O . VAL A 1 107 ? 39.756 -5.714 -10.583 1.00 92.56 107 VAL A O 1
ATOM 879 N N . ILE A 1 108 ? 40.635 -4.159 -9.212 1.00 91.44 108 ILE A N 1
ATOM 880 C CA . ILE A 1 108 ? 41.830 -4.942 -8.866 1.00 91.44 108 ILE A CA 1
ATOM 881 C C . ILE A 1 108 ? 41.652 -5.635 -7.523 1.00 91.44 108 ILE A C 1
ATOM 883 O O . ILE A 1 108 ? 42.015 -6.800 -7.385 1.00 91.44 108 ILE A O 1
ATOM 887 N N . SER A 1 109 ? 41.115 -4.927 -6.526 1.00 91.38 109 SER A N 1
ATOM 888 C CA . SER A 1 109 ? 40.988 -5.461 -5.171 1.00 91.38 109 SER A CA 1
ATOM 889 C C . SER A 1 109 ? 39.729 -4.972 -4.455 1.00 91.38 109 SER A C 1
ATOM 891 O O . SER A 1 109 ? 39.236 -3.864 -4.688 1.00 91.38 109 SER A O 1
ATOM 893 N N . GLY A 1 110 ? 39.202 -5.824 -3.569 1.00 87.56 110 GLY A N 1
ATOM 894 C CA . GLY A 1 110 ? 38.155 -5.483 -2.603 1.00 87.56 110 GLY A CA 1
ATOM 895 C C . GLY A 1 110 ? 36.718 -5.539 -3.123 1.00 87.56 110 GLY A C 1
ATOM 896 O O . GLY A 1 110 ? 35.774 -5.392 -2.333 1.00 87.56 110 GLY A O 1
ATOM 897 N N . ALA A 1 111 ? 36.526 -5.772 -4.422 1.00 90.56 111 ALA A N 1
ATOM 898 C CA . ALA A 1 111 ? 35.218 -6.001 -5.015 1.00 90.56 111 ALA A CA 1
ATOM 899 C C . ALA A 1 111 ? 35.299 -6.860 -6.288 1.00 90.56 111 ALA A C 1
ATOM 901 O O . ALA A 1 111 ? 36.329 -6.918 -6.952 1.00 90.56 111 ALA A O 1
ATOM 902 N N . ARG A 1 112 ? 34.175 -7.482 -6.654 1.00 90.81 112 ARG A N 1
ATOM 903 C CA . ARG A 1 112 ? 33.978 -8.162 -7.940 1.00 90.81 112 ARG A CA 1
ATOM 904 C C . ARG A 1 112 ? 32.962 -7.410 -8.785 1.00 90.81 112 ARG A C 1
A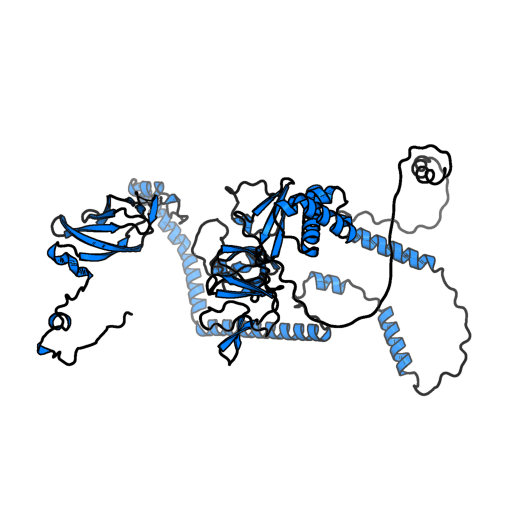TOM 906 O O . ARG A 1 112 ? 31.903 -7.032 -8.288 1.00 90.81 112 ARG A O 1
ATOM 913 N N . GLN A 1 113 ? 33.272 -7.198 -10.058 1.00 89.56 113 GLN A N 1
ATOM 914 C CA . GLN A 1 113 ? 32.348 -6.598 -11.018 1.00 89.56 113 GLN A CA 1
ATOM 915 C C . GLN A 1 113 ? 31.212 -7.573 -11.335 1.00 89.56 113 GLN A C 1
ATOM 917 O O . GLN A 1 113 ? 31.444 -8.756 -11.584 1.00 89.56 113 GLN A O 1
ATOM 922 N N . LYS A 1 114 ? 29.974 -7.078 -11.323 1.00 85.56 114 LYS A N 1
ATOM 923 C CA . LYS A 1 114 ? 28.821 -7.827 -11.817 1.00 85.56 114 LYS A CA 1
ATOM 924 C C . LYS A 1 114 ? 28.813 -7.740 -13.344 1.00 85.56 114 LYS A C 1
ATOM 926 O O . LYS A 1 114 ? 28.813 -6.641 -13.896 1.00 85.56 114 LYS A O 1
ATOM 931 N N . VAL A 1 115 ? 28.804 -8.889 -14.008 1.00 81.94 115 VAL A N 1
ATOM 932 C CA . VAL A 1 115 ? 28.712 -8.977 -15.468 1.00 81.94 115 VAL A CA 1
ATOM 933 C C . VAL A 1 115 ? 27.243 -8.813 -15.872 1.00 81.94 115 VAL A C 1
ATOM 935 O O . VAL A 1 115 ? 26.387 -9.550 -15.392 1.00 81.94 115 VAL A O 1
ATOM 938 N N . GLU A 1 116 ? 26.949 -7.813 -16.705 1.00 65.56 116 GLU A N 1
ATOM 939 C CA . GLU A 1 116 ? 25.609 -7.516 -17.248 1.00 65.56 116 GLU A CA 1
ATOM 940 C C . GLU A 1 116 ? 25.617 -7.572 -18.781 1.00 65.56 116 GLU A C 1
ATOM 942 O O . GLU A 1 116 ? 25.033 -6.724 -19.456 1.00 65.56 116 GLU A O 1
ATOM 947 N N . THR A 1 117 ? 26.344 -8.530 -19.355 1.00 63.12 117 THR A N 1
ATOM 948 C CA . THR A 1 117 ? 26.180 -8.864 -20.771 1.00 63.12 117 THR A CA 1
ATOM 949 C C . THR A 1 117 ? 24.822 -9.520 -20.949 1.00 63.12 117 THR A C 1
ATOM 951 O O . THR A 1 11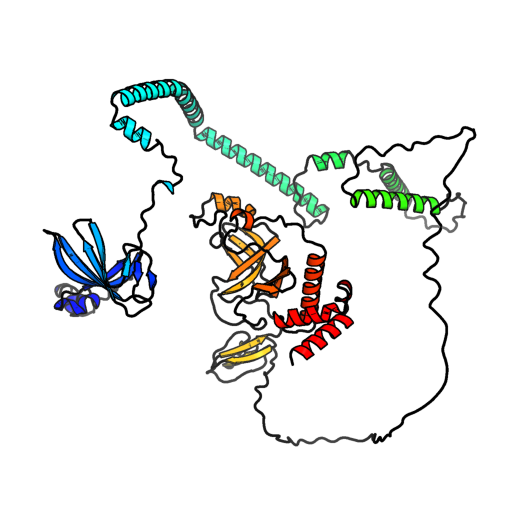7 ? 24.584 -10.600 -20.417 1.00 63.12 117 THR A O 1
ATOM 954 N N . TRP A 1 118 ? 23.945 -8.830 -21.669 1.00 56.16 118 TRP A N 1
ATOM 955 C CA . TRP A 1 118 ? 22.681 -9.369 -22.147 1.00 56.16 118 TRP A CA 1
ATOM 956 C C . TRP A 1 118 ? 22.932 -10.097 -23.459 1.00 56.16 118 TRP A C 1
ATOM 958 O O . TRP A 1 118 ? 23.587 -9.549 -24.353 1.00 56.16 118 TRP A O 1
ATOM 968 N N . GLU A 1 119 ? 22.418 -11.314 -23.575 1.00 57.31 119 GLU A N 1
ATOM 969 C CA . GLU A 1 119 ? 22.403 -12.016 -24.849 1.00 57.31 119 GLU A CA 1
ATOM 970 C C . GLU A 1 119 ? 21.262 -11.439 -25.711 1.00 57.31 119 GLU A C 1
ATOM 972 O O . GLU A 1 119 ? 20.172 -11.176 -25.198 1.00 57.31 119 GLU A O 1
ATOM 977 N N . PRO A 1 120 ? 21.482 -11.183 -27.015 1.00 55.56 120 PRO A N 1
ATOM 978 C CA . PRO A 1 120 ? 20.478 -10.590 -27.909 1.00 55.56 120 PRO A CA 1
ATOM 979 C C . PRO A 1 120 ? 19.161 -11.372 -28.047 1.00 55.56 120 PRO A C 1
ATOM 981 O O . PRO A 1 120 ? 18.246 -10.896 -28.712 1.00 55.56 120 PRO A O 1
ATOM 984 N N . GLU A 1 121 ? 19.076 -12.570 -27.476 1.00 56.81 121 GLU A N 1
ATOM 985 C CA . GLU A 1 121 ? 17.899 -13.442 -27.478 1.00 56.81 121 GLU A CA 1
ATOM 986 C C . GLU A 1 121 ? 16.849 -13.006 -26.438 1.00 56.81 121 GLU A C 1
ATOM 988 O O . GLU A 1 121 ? 15.661 -13.220 -26.656 1.00 56.81 121 GLU A O 1
ATOM 993 N N . ASP A 1 122 ? 17.260 -12.289 -25.383 1.00 56.78 122 ASP A N 1
ATOM 994 C CA . ASP A 1 122 ? 16.383 -11.838 -24.286 1.00 56.78 122 ASP A CA 1
ATOM 995 C C . ASP A 1 122 ? 15.613 -10.542 -24.593 1.00 56.78 122 ASP A C 1
ATOM 997 O O . ASP A 1 122 ? 14.739 -10.112 -23.838 1.00 56.78 122 ASP A O 1
ATOM 1001 N N . SER A 1 123 ? 15.956 -9.862 -25.687 1.00 54.84 123 SER A N 1
ATOM 1002 C CA . SER A 1 123 ? 15.252 -8.663 -26.135 1.00 54.84 123 SER A CA 1
ATOM 1003 C C . SER A 1 123 ? 14.262 -9.066 -27.219 1.00 54.84 123 SER A C 1
ATOM 1005 O O . SER A 1 123 ? 14.675 -9.310 -28.346 1.00 54.84 123 SER A O 1
ATOM 1007 N N . GLU A 1 124 ? 12.961 -9.069 -26.916 1.00 52.88 124 GLU A N 1
ATOM 1008 C CA . GLU A 1 124 ? 11.835 -9.324 -27.846 1.00 52.88 124 GLU A CA 1
ATOM 1009 C C . GLU A 1 124 ? 11.725 -8.310 -29.016 1.00 52.88 124 GLU A C 1
ATOM 1011 O O . GLU A 1 124 ? 10.665 -8.088 -29.603 1.00 52.88 124 GLU A O 1
ATOM 1016 N N . VAL A 1 125 ? 12.818 -7.635 -29.368 1.00 61.38 125 VAL A N 1
ATOM 1017 C CA . VAL A 1 125 ? 12.932 -6.859 -30.594 1.00 61.38 125 VAL A CA 1
ATOM 1018 C C . VAL A 1 125 ? 12.855 -7.841 -31.754 1.00 61.38 125 VAL A C 1
ATOM 1020 O O . VAL A 1 125 ? 13.664 -8.760 -31.853 1.00 61.38 125 VAL A O 1
ATOM 1023 N N . ILE A 1 126 ? 11.890 -7.621 -32.650 1.00 54.94 126 ILE A N 1
ATOM 1024 C CA . ILE A 1 126 ? 11.753 -8.368 -33.903 1.00 54.94 126 ILE A CA 1
ATOM 1025 C C . ILE A 1 126 ? 13.110 -8.340 -34.614 1.00 54.94 126 ILE A C 1
ATOM 1027 O O . ILE A 1 126 ? 13.518 -7.301 -35.145 1.00 54.94 126 ILE A O 1
ATOM 1031 N N . LYS A 1 127 ? 13.826 -9.471 -34.605 1.00 54.59 127 LYS A N 1
ATOM 1032 C CA . LYS A 1 127 ? 15.037 -9.641 -35.405 1.00 54.59 127 LYS A CA 1
ATOM 1033 C C . LYS A 1 127 ? 14.610 -9.491 -36.861 1.00 54.59 127 LYS A C 1
ATOM 1035 O O . LYS A 1 127 ? 13.859 -10.302 -37.387 1.00 54.59 127 LYS A O 1
ATOM 1040 N N . LEU A 1 128 ? 15.042 -8.408 -37.507 1.00 58.78 128 LEU A N 1
ATOM 1041 C CA . LEU A 1 128 ? 14.632 -8.110 -38.882 1.00 58.78 128 LEU A CA 1
ATOM 1042 C C . LEU A 1 128 ? 15.181 -9.130 -39.897 1.00 58.78 128 LEU A C 1
ATOM 1044 O O . LEU A 1 128 ? 14.694 -9.134 -41.026 1.00 58.78 128 LEU A O 1
ATOM 1048 N N . LYS A 1 129 ? 16.142 -9.986 -39.505 1.00 57.81 129 LYS A N 1
ATOM 1049 C CA . LYS A 1 129 ? 16.579 -11.206 -40.209 1.00 57.81 129 LYS A CA 1
ATOM 1050 C C . LYS A 1 129 ? 17.133 -12.219 -39.205 1.00 57.81 129 LYS A C 1
ATOM 1052 O O . LYS A 1 129 ? 17.779 -11.810 -38.240 1.00 57.81 129 LYS A O 1
ATOM 1057 N N . ASP A 1 130 ? 16.934 -13.507 -39.466 1.00 69.56 130 ASP A N 1
ATOM 1058 C CA . ASP A 1 130 ? 17.610 -14.570 -38.722 1.00 69.56 130 ASP A CA 1
ATOM 1059 C C . ASP A 1 130 ? 19.127 -14.483 -38.955 1.00 69.56 130 ASP A C 1
ATOM 1061 O O . ASP A 1 130 ? 19.591 -14.237 -40.074 1.00 69.56 130 ASP A O 1
ATOM 1065 N N . ASP A 1 131 ? 19.922 -14.703 -37.904 1.00 70.50 131 ASP A N 1
ATOM 1066 C CA . ASP A 1 131 ? 21.390 -14.587 -37.946 1.00 70.50 131 ASP A CA 1
ATOM 1067 C C . ASP A 1 131 ? 22.023 -15.530 -38.996 1.00 70.50 131 ASP A C 1
ATOM 1069 O O . ASP A 1 131 ? 23.096 -15.261 -39.544 1.00 70.50 131 ASP A O 1
ATOM 1073 N N . GLU A 1 132 ? 21.327 -16.615 -39.342 1.00 71.88 132 GLU A N 1
ATOM 1074 C CA . GLU A 1 132 ? 21.672 -17.521 -40.440 1.00 71.88 132 GLU A CA 1
ATOM 1075 C C . GLU A 1 132 ? 21.487 -16.906 -41.833 1.00 71.88 132 GLU A C 1
ATOM 1077 O O . GLU A 1 132 ? 22.328 -17.096 -42.715 1.00 71.88 132 GLU A O 1
ATOM 1082 N N . GLU A 1 133 ? 20.394 -16.179 -42.061 1.00 70.69 133 GLU A N 1
ATOM 1083 C CA . GLU A 1 133 ? 20.128 -15.528 -43.345 1.00 70.69 133 GLU A CA 1
ATOM 1084 C C . GLU A 1 133 ? 21.087 -14.364 -43.576 1.00 70.69 133 GLU A C 1
ATOM 1086 O O . GLU A 1 133 ? 21.549 -14.153 -44.700 1.00 70.69 133 GLU A O 1
ATOM 1091 N N . ALA A 1 134 ? 21.445 -13.648 -42.506 1.00 75.38 134 ALA A N 1
ATOM 1092 C CA . ALA A 1 134 ? 22.459 -12.604 -42.546 1.00 75.38 134 ALA A CA 1
ATOM 1093 C C . ALA A 1 134 ? 23.826 -13.163 -42.972 1.00 75.38 134 ALA A C 1
ATOM 1095 O O . ALA A 1 134 ? 24.468 -12.591 -43.853 1.00 75.38 134 ALA A O 1
ATOM 1096 N N . LYS A 1 135 ? 24.239 -14.316 -42.424 1.00 77.44 135 LYS A N 1
ATOM 1097 C CA . LYS A 1 135 ? 25.467 -15.011 -42.847 1.00 77.44 135 LYS A CA 1
ATOM 1098 C C . LYS A 1 135 ? 25.384 -15.479 -44.300 1.00 77.44 135 LYS A C 1
ATOM 1100 O O . LYS A 1 135 ? 26.274 -15.175 -45.085 1.00 77.44 135 LYS A O 1
ATOM 1105 N N . LYS A 1 136 ? 24.274 -16.104 -44.716 1.00 79.38 136 LYS A N 1
ATOM 1106 C CA . LYS A 1 136 ? 24.069 -16.556 -46.110 1.00 79.38 136 LYS A CA 1
ATOM 1107 C C . LYS A 1 136 ? 24.095 -15.403 -47.122 1.00 79.38 136 LYS A C 1
ATOM 1109 O O . LYS A 1 136 ? 24.594 -15.589 -48.228 1.00 79.38 136 LYS A O 1
ATOM 1114 N N . LEU A 1 137 ? 23.602 -14.218 -46.752 1.00 76.81 137 LEU A N 1
ATOM 1115 C CA . LEU A 1 137 ? 23.666 -13.001 -47.575 1.00 76.81 137 LEU A CA 1
ATOM 1116 C C . LEU A 1 137 ? 25.083 -12.423 -47.709 1.00 76.81 137 LEU A C 1
ATOM 1118 O O . LEU A 1 137 ? 25.355 -11.724 -48.689 1.00 76.81 137 LEU A O 1
ATOM 1122 N N . VAL A 1 138 ? 25.962 -12.678 -46.738 1.00 78.69 138 VAL A N 1
ATOM 1123 C CA . VAL A 1 138 ? 27.373 -12.262 -46.773 1.00 78.69 138 VAL A CA 1
ATOM 1124 C C . VAL A 1 138 ? 28.221 -13.287 -47.526 1.00 78.69 138 VAL A C 1
ATOM 1126 O O . VAL A 1 138 ? 29.010 -12.896 -48.384 1.00 78.69 138 VAL A O 1
ATOM 1129 N N . ASP A 1 139 ? 28.012 -14.577 -47.260 1.00 82.62 139 ASP A N 1
ATOM 1130 C CA . ASP A 1 139 ? 28.860 -15.659 -47.767 1.00 82.62 139 ASP A CA 1
ATOM 1131 C C . ASP A 1 139 ? 28.534 -16.050 -49.220 1.00 82.62 139 ASP A C 1
ATOM 1133 O O . ASP A 1 139 ? 29.435 -16.404 -49.981 1.00 82.62 139 ASP A O 1
ATOM 1137 N N . ASN A 1 140 ? 27.265 -15.957 -49.651 1.00 87.12 140 ASN A N 1
ATOM 1138 C CA . ASN A 1 140 ? 26.832 -16.396 -50.983 1.00 87.12 140 ASN A CA 1
ATOM 1139 C C . ASN A 1 140 ? 26.390 -15.229 -51.880 1.00 87.12 140 ASN A C 1
ATOM 1141 O O . ASN A 1 140 ? 25.282 -14.698 -51.763 1.00 87.12 140 ASN A O 1
ATOM 1145 N N . ALA A 1 141 ? 27.223 -14.891 -52.870 1.00 84.44 141 ALA A N 1
ATOM 1146 C CA . ALA A 1 141 ? 26.948 -13.815 -53.829 1.00 84.44 141 ALA A CA 1
ATOM 1147 C C . ALA A 1 141 ? 25.676 -14.045 -54.678 1.00 84.44 141 ALA A C 1
ATOM 1149 O O . ALA A 1 141 ? 24.940 -13.096 -54.947 1.00 84.44 141 ALA A O 1
ATOM 1150 N N . LEU A 1 142 ? 25.383 -15.297 -55.056 1.00 88.00 142 LEU A N 1
ATOM 1151 C CA . LEU A 1 142 ? 24.163 -15.670 -55.793 1.00 88.00 142 LEU A CA 1
ATOM 1152 C C . LEU A 1 142 ? 22.896 -15.469 -54.950 1.00 88.00 142 LEU A C 1
ATOM 1154 O O . LEU A 1 142 ? 21.939 -14.853 -55.410 1.00 88.00 142 LEU A O 1
ATOM 1158 N N . TYR A 1 143 ? 22.923 -15.902 -53.686 1.00 85.00 143 TYR A N 1
ATOM 1159 C CA . TYR A 1 143 ? 21.797 -15.753 -52.760 1.00 85.00 143 TYR A CA 1
ATOM 1160 C C . TYR A 1 143 ? 21.460 -14.278 -52.505 1.00 85.00 143 TYR A C 1
ATOM 1162 O O . TYR A 1 143 ? 20.288 -13.896 -52.465 1.00 85.00 143 TYR A O 1
ATOM 1170 N N . LYS A 1 144 ? 22.489 -13.428 -52.395 1.00 87.31 144 LYS A N 1
ATOM 1171 C CA . LYS A 1 144 ? 22.343 -11.972 -52.288 1.00 87.31 144 LYS A CA 1
ATOM 1172 C C . LYS A 1 144 ? 21.687 -11.355 -53.523 1.00 87.31 144 LYS A C 1
ATOM 1174 O O . LYS A 1 144 ? 20.829 -10.487 -53.375 1.00 87.31 144 LYS A O 1
ATOM 1179 N N . LEU A 1 145 ? 22.067 -11.801 -54.722 1.00 87.38 145 LEU A N 1
ATOM 1180 C CA . LEU A 1 145 ? 21.480 -11.312 -55.971 1.00 87.38 145 LEU A CA 1
ATOM 1181 C C . LEU A 1 145 ? 19.992 -11.679 -56.067 1.00 87.38 145 LEU A C 1
ATOM 1183 O O . LEU A 1 145 ? 19.167 -10.818 -56.360 1.00 87.38 145 LEU A O 1
ATOM 1187 N N . GLU A 1 146 ? 19.631 -12.920 -55.737 1.00 85.00 146 GLU A N 1
ATOM 1188 C CA . GLU A 1 146 ? 18.233 -13.373 -55.721 1.00 85.00 146 GLU A CA 1
ATOM 1189 C C . GLU A 1 146 ? 17.378 -12.621 -54.692 1.00 85.00 146 GLU A C 1
ATOM 1191 O O . GLU A 1 146 ? 16.239 -12.254 -54.984 1.00 85.00 146 GLU A O 1
ATOM 1196 N N . HIS A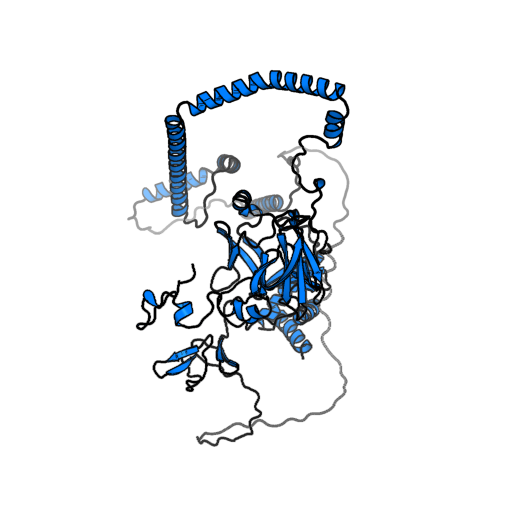 1 147 ? 17.921 -12.345 -53.501 1.00 85.50 147 HIS A N 1
ATOM 1197 C CA . HIS A 1 147 ? 17.226 -11.550 -52.484 1.00 85.50 147 HIS A CA 1
ATOM 1198 C C . HIS A 1 147 ? 17.048 -10.096 -52.913 1.00 85.50 147 HIS A C 1
ATOM 1200 O O . HIS A 1 147 ? 15.967 -9.549 -52.729 1.00 85.50 147 HIS A O 1
ATOM 1206 N N . SER A 1 148 ? 18.049 -9.498 -53.563 1.00 83.12 148 SER A N 1
ATOM 1207 C CA . SER A 1 148 ? 17.932 -8.144 -54.114 1.00 83.12 148 SER A CA 1
ATOM 1208 C C . SER A 1 148 ? 16.815 -8.046 -55.158 1.00 83.12 148 SER A C 1
ATOM 1210 O O . SER A 1 148 ? 16.065 -7.074 -55.171 1.00 83.12 148 SER A O 1
ATOM 1212 N N . VAL A 1 149 ? 16.665 -9.065 -56.009 1.00 90.62 149 VAL A N 1
ATOM 1213 C CA . VAL A 1 149 ? 15.588 -9.127 -57.010 1.00 90.62 149 VAL A CA 1
ATOM 1214 C C . VAL A 1 149 ? 14.217 -9.297 -56.344 1.00 90.62 149 VAL A C 1
ATOM 1216 O O . VAL A 1 149 ? 13.257 -8.635 -56.738 1.00 90.62 149 VAL A O 1
ATOM 1219 N N . LYS A 1 150 ? 14.114 -10.137 -55.305 1.00 86.31 150 LYS A N 1
ATOM 1220 C CA . LYS A 1 150 ? 12.880 -10.294 -54.512 1.00 86.31 150 LYS A CA 1
ATOM 1221 C C . LYS A 1 150 ? 12.497 -9.006 -53.777 1.00 86.31 150 LYS A C 1
ATOM 1223 O O . LYS A 1 150 ? 11.321 -8.646 -53.769 1.00 86.31 150 LYS A O 1
ATOM 1228 N N . ASP A 1 151 ? 13.469 -8.294 -53.209 1.00 83.69 151 ASP A N 1
ATOM 1229 C CA . ASP A 1 151 ? 13.252 -7.013 -52.531 1.00 83.69 151 ASP A CA 1
ATOM 1230 C C . ASP A 1 151 ? 12.774 -5.934 -53.520 1.00 83.69 151 ASP A C 1
ATOM 1232 O O . ASP A 1 151 ? 11.845 -5.181 -53.216 1.00 83.69 151 ASP A O 1
ATOM 1236 N N . GLU A 1 152 ? 13.319 -5.903 -54.743 1.00 88.69 152 GLU A N 1
ATOM 1237 C CA . GLU A 1 152 ? 12.823 -5.029 -55.814 1.00 88.69 152 GLU A CA 1
ATOM 1238 C C . GLU A 1 152 ? 11.395 -5.373 -56.257 1.00 88.69 152 GLU A C 1
ATOM 1240 O O . GLU A 1 152 ? 10.597 -4.465 -56.503 1.00 88.69 152 GLU A O 1
ATOM 1245 N N . MET A 1 153 ? 11.047 -6.661 -56.359 1.00 87.25 153 MET A N 1
ATOM 1246 C CA . MET A 1 153 ? 9.677 -7.085 -56.676 1.00 87.25 153 MET A CA 1
ATOM 1247 C C . MET A 1 153 ? 8.701 -6.672 -55.573 1.00 87.25 153 MET A C 1
ATOM 1249 O O . MET A 1 153 ? 7.696 -6.026 -55.864 1.00 87.25 153 MET A O 1
ATOM 1253 N N . ARG A 1 154 ? 9.034 -6.942 -54.304 1.00 86.88 154 ARG A N 1
ATOM 1254 C CA . ARG A 1 154 ? 8.215 -6.540 -53.151 1.00 86.88 154 ARG A CA 1
ATOM 1255 C C . ARG A 1 154 ? 8.058 -5.019 -53.073 1.00 86.88 154 ARG A C 1
ATOM 1257 O O . ARG A 1 154 ? 6.974 -4.529 -52.767 1.00 86.88 154 ARG A O 1
ATOM 1264 N N . SER A 1 155 ? 9.112 -4.264 -53.387 1.00 84.56 155 SER A N 1
ATOM 1265 C CA . SER A 1 155 ? 9.045 -2.802 -53.494 1.00 84.56 155 SER A CA 1
ATOM 1266 C C . SER A 1 155 ? 8.031 -2.371 -54.561 1.00 84.56 155 SER A C 1
ATOM 1268 O O . SER A 1 155 ? 7.145 -1.565 -54.278 1.00 84.56 155 SER A O 1
ATOM 1270 N N . LYS A 1 156 ? 8.074 -2.971 -55.760 1.00 90.81 156 LYS A N 1
ATOM 1271 C CA . LYS A 1 156 ? 7.118 -2.691 -56.848 1.00 90.81 156 LYS A CA 1
ATOM 1272 C C . LYS A 1 156 ? 5.673 -3.031 -56.480 1.00 90.81 156 LYS A C 1
ATOM 1274 O O . LYS A 1 156 ? 4.778 -2.262 -56.819 1.00 90.81 156 LYS A O 1
ATOM 1279 N N . GLU A 1 157 ? 5.450 -4.131 -55.766 1.00 91.12 157 GLU A N 1
ATOM 1280 C CA . GLU A 1 157 ? 4.128 -4.525 -55.261 1.00 91.12 157 GLU A CA 1
ATOM 1281 C C . GLU A 1 157 ? 3.602 -3.572 -54.175 1.00 91.12 157 GLU A C 1
ATOM 1283 O O . GLU A 1 157 ? 2.413 -3.257 -54.147 1.00 91.12 157 GLU A O 1
ATOM 1288 N N . ALA A 1 158 ? 4.480 -3.070 -53.301 1.00 90.06 158 ALA A N 1
ATOM 1289 C CA . ALA A 1 158 ? 4.112 -2.166 -52.213 1.00 90.06 158 ALA A CA 1
ATOM 1290 C C . ALA A 1 158 ? 3.899 -0.710 -52.668 1.00 90.06 158 ALA A C 1
ATOM 1292 O O . ALA A 1 158 ? 3.094 0.009 -52.071 1.00 90.06 158 ALA A O 1
ATOM 1293 N N . LEU A 1 159 ? 4.581 -0.264 -53.729 1.00 93.38 159 LEU A N 1
ATOM 1294 C CA . LEU A 1 159 ? 4.479 1.095 -54.276 1.00 93.38 159 LEU A CA 1
ATOM 1295 C C . LEU A 1 159 ? 3.040 1.590 -54.530 1.00 93.38 159 LEU A C 1
ATOM 1297 O O . LEU A 1 159 ? 2.744 2.709 -54.103 1.00 93.38 159 LEU A O 1
ATOM 1301 N N . PRO A 1 160 ? 2.116 0.844 -55.174 1.00 94.62 160 PRO A N 1
ATOM 1302 C CA . PRO A 1 160 ? 0.744 1.317 -55.376 1.00 94.62 160 PRO A CA 1
ATOM 1303 C C . PRO A 1 160 ? -0.012 1.512 -54.055 1.00 94.62 160 PRO A C 1
ATOM 1305 O O . PRO A 1 160 ? -0.720 2.509 -53.906 1.00 94.62 160 PRO A O 1
ATOM 1308 N N . ILE A 1 161 ? 0.185 0.618 -53.080 1.00 93.31 161 ILE A N 1
ATOM 1309 C CA . ILE A 1 161 ? -0.439 0.704 -51.751 1.00 93.31 161 ILE A CA 1
ATOM 1310 C C . ILE A 1 161 ? 0.100 1.926 -51.004 1.00 93.31 161 ILE A C 1
ATOM 1312 O O . ILE A 1 161 ? -0.675 2.731 -50.490 1.00 93.31 161 ILE A O 1
ATOM 1316 N N . LEU A 1 162 ? 1.422 2.117 -51.002 1.00 90.38 162 LEU A N 1
ATOM 1317 C CA . LEU A 1 162 ? 2.068 3.286 -50.404 1.00 90.38 162 LEU A CA 1
ATOM 1318 C C . LEU A 1 162 ? 1.609 4.585 -51.069 1.00 90.38 162 LEU A C 1
ATOM 1320 O O . LEU A 1 162 ? 1.290 5.545 -50.377 1.00 90.38 162 LEU A O 1
ATOM 1324 N N . THR A 1 163 ? 1.485 4.599 -52.397 1.00 94.12 163 THR A N 1
ATOM 1325 C CA . THR A 1 163 ? 0.987 5.760 -53.148 1.00 94.12 163 THR A CA 1
ATOM 1326 C C . THR A 1 163 ? -0.471 6.062 -52.797 1.00 94.12 163 THR A C 1
ATOM 1328 O O . THR A 1 163 ? -0.855 7.225 -52.676 1.00 94.12 163 THR A O 1
ATOM 1331 N N . GLN A 1 164 ? -1.303 5.035 -52.609 1.00 94.25 164 GLN A N 1
ATOM 1332 C CA . GLN A 1 164 ? -2.693 5.197 -52.185 1.00 94.25 164 GLN A CA 1
ATOM 1333 C C . GLN A 1 164 ? -2.787 5.738 -50.754 1.00 94.25 164 GLN A C 1
ATOM 1335 O O . GLN A 1 164 ? -3.547 6.676 -50.515 1.00 94.25 164 GLN A O 1
ATOM 1340 N N . LEU A 1 165 ? -1.998 5.196 -49.824 1.00 89.88 165 LEU A N 1
ATOM 1341 C CA . LEU A 1 165 ? -1.915 5.683 -48.445 1.00 89.88 165 LEU A CA 1
ATOM 1342 C C . LEU A 1 165 ? -1.413 7.127 -48.395 1.00 89.88 165 LEU A C 1
ATOM 1344 O O . LEU A 1 165 ? -2.004 7.951 -47.702 1.00 89.88 165 LEU A O 1
ATOM 1348 N N . GLN A 1 166 ? -0.392 7.458 -49.184 1.00 90.25 166 GLN A N 1
ATOM 1349 C CA . GLN A 1 166 ? 0.132 8.813 -49.294 1.00 90.25 166 GLN A CA 1
ATOM 1350 C C . GLN A 1 166 ? -0.923 9.770 -49.860 1.00 90.25 166 GLN A C 1
ATOM 1352 O O . GLN A 1 166 ? -1.167 10.810 -49.266 1.00 90.25 166 GLN A O 1
ATOM 1357 N N . ARG A 1 167 ? -1.652 9.390 -50.919 1.00 92.00 167 ARG A N 1
ATOM 1358 C CA . ARG A 1 167 ? -2.769 10.195 -51.452 1.00 92.00 167 ARG A CA 1
ATOM 1359 C C . ARG A 1 167 ? -3.895 10.393 -50.439 1.00 92.00 167 ARG A C 1
ATOM 1361 O O . ARG A 1 167 ? -4.491 11.466 -50.402 1.00 92.00 167 ARG A O 1
ATOM 1368 N N . LEU A 1 168 ? -4.224 9.371 -49.646 1.00 88.62 168 LEU A N 1
ATOM 1369 C CA . LEU A 1 168 ? -5.222 9.487 -48.580 1.00 88.62 168 LEU A CA 1
ATOM 1370 C C . LEU A 1 168 ? -4.747 10.439 -47.484 1.00 88.62 168 LEU A C 1
ATOM 1372 O O . LEU A 1 168 ? -5.529 11.277 -47.041 1.00 88.62 168 LEU A O 1
ATOM 1376 N N . ASN A 1 169 ? -3.476 10.343 -47.100 1.00 87.44 169 ASN A N 1
ATOM 1377 C CA . ASN A 1 169 ? -2.851 11.229 -46.132 1.00 87.44 169 ASN A CA 1
ATOM 1378 C C . ASN A 1 169 ? -2.844 12.675 -46.650 1.00 87.44 169 ASN A C 1
ATOM 1380 O O . ASN A 1 169 ? -3.421 13.556 -46.024 1.00 87.44 169 ASN A O 1
ATOM 1384 N N . ASP A 1 170 ? -2.318 12.910 -47.849 1.00 86.69 170 ASP A N 1
ATOM 1385 C CA . ASP A 1 170 ? -2.268 14.236 -48.467 1.00 86.69 170 ASP A CA 1
ATOM 1386 C C . ASP A 1 170 ? -3.674 14.836 -48.606 1.00 86.69 170 ASP A C 1
ATOM 1388 O O . ASP A 1 170 ? -3.877 16.009 -48.315 1.00 86.69 170 ASP A O 1
ATOM 1392 N N . LYS A 1 171 ? -4.688 14.032 -48.956 1.00 83.81 171 LYS A N 1
ATOM 1393 C CA . LYS A 1 171 ? -6.088 14.481 -49.023 1.00 83.81 171 LYS A CA 1
ATOM 1394 C C . LYS A 1 171 ? -6.687 14.799 -47.648 1.00 83.81 171 LYS A C 1
ATOM 1396 O O . LYS A 1 171 ? -7.481 15.731 -47.543 1.00 83.81 171 LYS A O 1
ATOM 1401 N N . GLN A 1 172 ? -6.359 14.025 -46.612 1.00 79.12 172 GLN A N 1
ATOM 1402 C CA . GLN A 1 172 ? -6.835 14.262 -45.243 1.00 79.12 172 GLN A CA 1
ATOM 1403 C C . GLN A 1 172 ? -6.169 15.483 -44.597 1.00 79.12 172 GLN A C 1
ATOM 1405 O O . GLN A 1 172 ? -6.831 16.196 -43.843 1.00 79.12 172 GLN A O 1
ATOM 1410 N N . TRP A 1 173 ? -4.899 15.740 -44.919 1.00 75.88 173 TRP A N 1
ATOM 1411 C CA . TRP A 1 173 ? -4.084 16.805 -44.331 1.00 75.88 173 TRP A CA 1
ATOM 1412 C C . TRP A 1 173 ? -3.897 18.032 -45.235 1.00 75.88 173 TRP A C 1
ATOM 1414 O O . TRP A 1 173 ? -3.246 18.984 -44.813 1.00 75.88 173 TRP A O 1
ATOM 1424 N N . ALA A 1 174 ? -4.492 18.054 -46.434 1.00 81.62 174 ALA A N 1
ATOM 1425 C CA . ALA A 1 174 ? -4.458 19.205 -47.344 1.00 81.62 174 ALA A CA 1
ATOM 1426 C C . ALA A 1 174 ? -4.996 20.494 -46.697 1.00 81.62 174 ALA A C 1
ATOM 1428 O O . ALA A 1 174 ? -4.514 21.581 -47.003 1.00 81.62 174 ALA A O 1
ATOM 1429 N N . ASP A 1 175 ? -5.971 20.373 -45.791 1.00 84.00 175 ASP A N 1
ATOM 1430 C CA . ASP A 1 175 ? -6.466 21.482 -44.977 1.00 84.00 175 ASP A CA 1
ATOM 1431 C C . ASP A 1 175 ? -6.550 21.076 -43.490 1.00 84.00 175 ASP A C 1
ATOM 1433 O O . ASP A 1 175 ? -7.577 20.576 -43.007 1.00 84.00 175 ASP A O 1
ATOM 1437 N N . PRO A 1 176 ? -5.463 21.290 -42.728 1.00 81.50 176 PRO A N 1
ATOM 1438 C CA . PRO A 1 176 ? -5.407 20.920 -41.319 1.00 81.50 176 PRO A CA 1
ATOM 1439 C C . PRO A 1 176 ? -6.357 21.761 -40.453 1.00 81.50 176 PRO A C 1
ATOM 1441 O O . PRO A 1 176 ? -6.738 21.325 -39.357 1.00 81.50 176 PRO A O 1
ATOM 1444 N N . TYR A 1 177 ? -6.771 22.947 -40.920 1.00 82.38 177 TYR A N 1
ATOM 1445 C CA . TYR A 1 177 ? -7.649 23.839 -40.169 1.00 82.38 177 TYR A CA 1
ATOM 1446 C C . TYR A 1 177 ? -9.094 23.339 -40.191 1.00 82.38 177 TYR A C 1
ATOM 1448 O O . TYR A 1 177 ? -9.699 23.197 -39.123 1.00 82.38 177 TYR A O 1
ATOM 1456 N N . THR A 1 178 ? -9.639 22.986 -41.360 1.00 85.69 178 THR A N 1
ATOM 1457 C CA . THR A 1 178 ? -11.010 22.449 -41.446 1.00 85.69 178 THR A CA 1
ATOM 1458 C C . THR A 1 178 ? -11.141 21.069 -40.807 1.00 85.69 178 THR A C 1
ATOM 1460 O O . THR A 1 178 ? -12.148 20.807 -40.139 1.00 85.69 178 THR A O 1
ATOM 1463 N N . HIS A 1 179 ? -10.119 20.210 -40.909 1.00 82.25 179 HIS A N 1
ATOM 1464 C CA . HIS A 1 179 ? -10.101 18.923 -40.207 1.00 82.25 179 HIS A CA 1
ATOM 1465 C C . HIS A 1 179 ? -10.132 19.120 -38.682 1.00 82.25 179 HIS A C 1
ATOM 1467 O O . HIS A 1 179 ? -10.998 18.575 -37.992 1.00 82.25 179 HIS A O 1
ATOM 1473 N N . SER A 1 180 ? -9.268 19.994 -38.155 1.00 84.31 180 SER A N 1
ATOM 1474 C CA . SER A 1 180 ? -9.246 20.339 -36.729 1.00 84.31 180 SER A CA 1
ATOM 1475 C C . SER A 1 180 ? -10.550 20.994 -36.265 1.00 84.31 180 SER A C 1
ATOM 1477 O O . SER A 1 180 ? -11.034 20.711 -35.169 1.00 84.31 180 SER A O 1
ATOM 1479 N N . GLN A 1 181 ? -11.157 21.855 -37.085 1.00 87.81 181 GLN A N 1
ATOM 1480 C CA . GLN A 1 181 ? -12.436 22.497 -36.784 1.00 87.81 181 GLN A CA 1
ATOM 1481 C C . GLN A 1 181 ? -13.580 21.479 -36.716 1.00 87.81 181 GLN A C 1
ATOM 1483 O O . GLN A 1 181 ? -14.398 21.557 -35.795 1.00 87.81 181 GLN A O 1
ATOM 1488 N N . ARG A 1 182 ? -13.626 20.512 -37.644 1.00 87.31 182 ARG A N 1
ATOM 1489 C CA . ARG A 1 182 ? -14.615 19.424 -37.652 1.00 87.31 182 ARG A CA 1
ATOM 1490 C C . ARG A 1 182 ? -14.462 18.529 -36.424 1.00 87.31 182 ARG A C 1
ATOM 1492 O O . ARG A 1 182 ? -15.458 18.269 -35.756 1.00 87.31 182 ARG A O 1
ATOM 1499 N N . MET A 1 183 ? -13.233 18.148 -36.075 1.00 84.62 183 MET A N 1
ATOM 1500 C CA . MET A 1 183 ? -12.954 17.369 -34.862 1.00 84.62 183 MET A CA 1
ATOM 1501 C C . MET A 1 183 ? -13.390 18.128 -33.604 1.00 84.62 183 MET A C 1
ATOM 1503 O O . MET A 1 183 ? -14.145 17.605 -32.791 1.00 84.62 183 MET A O 1
ATOM 1507 N N . ARG A 1 184 ? -13.020 19.411 -33.479 1.00 87.06 184 ARG A N 1
ATOM 1508 C CA . ARG A 1 184 ? -13.453 20.264 -32.356 1.00 87.06 184 ARG A CA 1
ATOM 1509 C C . ARG A 1 184 ? -14.971 20.447 -32.306 1.00 87.06 184 ARG A C 1
ATOM 1511 O O . ARG A 1 184 ? -15.525 20.551 -31.218 1.00 87.06 184 ARG A O 1
ATOM 1518 N N . LYS A 1 185 ? -15.651 20.527 -33.455 1.00 93.31 185 LYS A N 1
ATOM 1519 C CA . LYS A 1 185 ? -17.118 20.605 -33.526 1.00 93.31 185 LYS A CA 1
ATOM 1520 C C . LYS A 1 185 ? -17.757 19.317 -33.005 1.00 93.31 185 LYS A C 1
ATOM 1522 O O . LYS A 1 185 ? -18.601 19.423 -32.124 1.00 93.31 185 LYS A O 1
ATOM 1527 N N . LYS A 1 186 ? -17.277 18.151 -33.449 1.00 94.00 186 LYS A N 1
ATOM 1528 C CA . LYS A 1 186 ? -17.741 16.842 -32.972 1.00 94.00 186 LYS A CA 1
ATOM 1529 C C . LYS A 1 186 ? -17.584 16.706 -31.454 1.00 94.00 186 LYS A C 1
ATOM 1531 O O . LYS A 1 186 ? -18.562 16.441 -30.771 1.00 94.00 186 LYS A O 1
ATOM 1536 N N . PHE A 1 187 ? -16.413 17.045 -30.908 1.00 90.50 187 PHE A N 1
ATOM 1537 C CA . PHE A 1 187 ? -16.195 17.023 -29.455 1.00 90.50 187 PHE A CA 1
ATOM 1538 C C . PHE A 1 187 ? -17.097 17.999 -28.683 1.00 90.50 187 PHE A C 1
ATOM 1540 O O . PHE A 1 187 ? -17.490 17.715 -27.555 1.00 90.50 187 PHE A O 1
ATOM 1547 N N . ARG A 1 188 ? -17.431 19.164 -29.259 1.00 92.31 188 ARG A N 1
ATOM 1548 C CA . ARG A 1 188 ? -18.372 20.112 -28.633 1.00 92.31 188 ARG A CA 1
ATOM 1549 C C . ARG A 1 188 ? -19.802 19.583 -28.630 1.00 92.31 188 ARG A C 1
ATOM 1551 O O . ARG A 1 188 ? -20.500 19.782 -27.641 1.00 92.31 188 ARG A O 1
ATOM 1558 N N . GLU A 1 189 ? -20.224 18.952 -29.719 1.00 93.94 189 GLU A N 1
ATOM 1559 C CA . GLU A 1 189 ? -21.549 18.339 -29.847 1.00 93.94 189 GLU A CA 1
ATOM 1560 C C . GLU A 1 189 ? -21.688 17.149 -28.891 1.00 93.94 189 GLU A C 1
ATOM 1562 O O . GLU A 1 189 ? -22.609 17.147 -28.080 1.00 93.94 189 GLU A O 1
ATOM 1567 N N . GLU A 1 190 ? -20.714 16.236 -28.875 1.00 91.56 190 GLU A N 1
ATOM 1568 C CA . GLU A 1 190 ? -20.670 15.097 -27.945 1.00 91.56 190 GLU A CA 1
ATOM 1569 C C . GLU A 1 190 ? -20.657 15.554 -26.482 1.00 91.56 190 GLU A C 1
ATOM 1571 O O . GLU A 1 190 ? -21.403 15.031 -25.658 1.00 91.56 190 GLU A O 1
ATOM 1576 N N . LYS A 1 191 ? -19.865 16.583 -26.147 1.00 92.56 191 LYS A N 1
ATOM 1577 C CA . LYS A 1 191 ? -19.853 17.149 -24.792 1.00 92.56 191 LYS A CA 1
ATOM 1578 C C . LYS A 1 191 ? -21.212 17.736 -24.406 1.00 92.56 191 LYS A C 1
ATOM 1580 O O . LYS A 1 191 ? -21.632 17.572 -23.266 1.00 92.56 191 LYS A O 1
ATOM 1585 N N . LYS A 1 192 ? -21.890 18.427 -25.330 1.00 94.19 192 LYS A N 1
ATOM 1586 C CA . LYS A 1 192 ? -23.224 18.995 -25.084 1.00 94.19 192 LYS A CA 1
ATOM 1587 C C . LYS A 1 192 ? -24.267 17.895 -24.882 1.00 94.19 192 LYS A C 1
ATOM 1589 O O . LYS A 1 192 ? -25.117 18.035 -24.011 1.00 94.19 192 LYS A O 1
ATOM 1594 N N . GLU A 1 193 ? -24.194 16.821 -25.663 1.00 92.62 193 GLU A N 1
ATOM 1595 C CA . GLU A 1 193 ? -25.092 15.673 -25.530 1.00 92.62 193 GLU A CA 1
ATOM 1596 C C . GLU A 1 193 ? -24.878 14.936 -24.202 1.00 92.62 193 GLU A C 1
ATOM 1598 O O . GLU A 1 193 ? -25.844 14.631 -23.507 1.00 92.62 193 GLU A O 1
ATOM 1603 N N . LEU A 1 194 ? -23.622 14.712 -23.807 1.00 87.25 194 LEU A N 1
ATOM 1604 C CA . LEU A 1 194 ? -23.281 14.074 -22.535 1.00 87.25 194 LEU A CA 1
ATOM 1605 C C . LEU A 1 194 ? -23.752 14.904 -21.333 1.00 87.25 194 LEU A C 1
ATOM 1607 O O . LEU A 1 194 ? -24.301 14.359 -20.381 1.00 87.25 194 LEU A O 1
ATOM 1611 N N . GLU A 1 195 ? -23.571 16.225 -21.393 1.00 88.06 195 GLU A N 1
ATOM 1612 C CA . GLU A 1 195 ? -24.028 17.148 -20.351 1.00 88.06 195 GLU A CA 1
ATOM 1613 C C . GLU A 1 195 ? -25.559 17.163 -20.238 1.00 88.06 195 GLU A C 1
ATOM 1615 O O . GLU A 1 195 ? -26.096 17.148 -19.133 1.00 88.06 195 GLU A O 1
ATOM 1620 N N . ALA A 1 196 ? -26.268 17.139 -21.373 1.00 91.25 196 ALA A N 1
ATOM 1621 C CA . ALA A 1 196 ? -27.726 17.064 -21.396 1.00 91.25 196 ALA A CA 1
ATOM 1622 C C . ALA A 1 196 ? -28.249 15.743 -20.807 1.00 91.25 196 ALA A C 1
ATOM 1624 O O . ALA A 1 196 ? -29.213 15.768 -20.046 1.00 91.25 196 ALA A O 1
ATOM 1625 N N . LYS A 1 197 ? -27.595 14.611 -21.108 1.00 86.81 197 LYS A N 1
ATOM 1626 C CA . LYS A 1 197 ? -27.918 13.307 -20.502 1.00 86.81 197 LYS A CA 1
ATOM 1627 C C . LYS A 1 197 ? -27.696 13.327 -18.991 1.00 86.81 197 LYS A C 1
ATOM 1629 O O . LYS A 1 197 ? -28.603 12.986 -18.248 1.00 86.81 197 LYS A O 1
ATOM 1634 N N . ARG A 1 198 ? -26.553 13.849 -18.533 1.00 85.25 198 ARG A N 1
ATOM 1635 C CA . ARG A 1 198 ? -26.251 13.968 -17.099 1.00 85.25 198 ARG A CA 1
ATOM 1636 C C . ARG A 1 198 ? -27.290 14.802 -16.345 1.00 85.25 198 ARG A C 1
ATOM 1638 O O . ARG A 1 198 ? -27.699 14.410 -15.260 1.00 85.25 198 ARG A O 1
ATOM 1645 N N . LEU A 1 199 ? -27.722 15.929 -16.914 1.00 88.88 199 LEU A N 1
ATOM 1646 C CA . LEU A 1 199 ? -28.779 16.763 -16.329 1.00 88.88 199 LEU A CA 1
ATOM 1647 C C . LEU A 1 199 ? -30.118 16.018 -16.237 1.00 88.88 199 LEU A C 1
ATOM 1649 O O . LEU A 1 199 ? -30.799 16.123 -15.220 1.00 88.88 199 LEU A O 1
ATOM 1653 N N . ALA A 1 200 ? -30.484 15.251 -17.269 1.00 88.50 200 ALA A N 1
ATOM 1654 C CA . ALA A 1 200 ? -31.688 14.421 -17.241 1.00 88.50 200 ALA A CA 1
ATOM 1655 C C . ALA A 1 200 ? -31.599 13.324 -16.163 1.00 88.50 200 ALA A C 1
ATOM 1657 O O . ALA A 1 200 ? -32.557 13.115 -15.417 1.00 88.50 200 ALA A O 1
ATOM 1658 N N . ASP A 1 201 ? -30.437 12.682 -16.025 1.00 87.19 201 ASP A N 1
ATOM 1659 C CA . ASP A 1 201 ? -30.189 11.660 -15.005 1.00 87.19 201 ASP A CA 1
ATOM 1660 C C . ASP A 1 201 ? -30.252 12.246 -13.583 1.00 87.19 201 ASP A C 1
ATOM 1662 O O . ASP A 1 201 ? -30.834 11.643 -12.679 1.00 87.19 201 ASP A O 1
ATOM 1666 N N . GLU A 1 202 ? -29.696 13.444 -13.375 1.00 84.88 202 GLU A N 1
ATOM 1667 C CA . GLU A 1 202 ? -29.777 14.168 -12.101 1.00 84.88 202 GLU A CA 1
ATOM 1668 C C . GLU A 1 202 ? -31.222 14.548 -11.750 1.00 84.88 202 GLU A C 1
ATOM 1670 O O . GLU A 1 202 ? -31.636 14.358 -10.607 1.00 84.88 202 GLU A O 1
ATOM 1675 N N . GLU A 1 203 ? -32.030 14.984 -12.721 1.00 88.81 203 GLU A N 1
ATOM 1676 C CA . GLU A 1 203 ? -33.447 15.296 -12.491 1.00 88.81 203 GLU A CA 1
ATOM 1677 C C . GLU A 1 203 ? -34.254 14.050 -12.078 1.00 88.81 203 GLU A C 1
ATOM 1679 O O . GLU A 1 203 ? -35.076 14.100 -11.156 1.00 88.81 203 GLU A O 1
ATOM 1684 N N . ILE A 1 204 ? -34.010 12.906 -12.730 1.00 86.38 204 ILE A N 1
ATOM 1685 C CA . ILE A 1 204 ? -34.641 11.623 -12.379 1.00 86.38 204 ILE A CA 1
ATOM 1686 C C . ILE A 1 204 ? -34.219 11.193 -10.971 1.00 86.38 204 ILE A C 1
ATOM 1688 O O . ILE A 1 204 ? -35.045 10.705 -10.189 1.00 86.38 204 ILE A O 1
ATOM 1692 N N . ARG A 1 205 ? -32.943 11.388 -10.634 1.00 85.81 205 ARG A N 1
ATOM 1693 C CA . ARG A 1 205 ? -32.386 11.066 -9.323 1.00 85.81 205 ARG A CA 1
ATOM 1694 C C . ARG A 1 205 ? -33.033 11.901 -8.218 1.00 85.81 205 ARG A C 1
ATOM 1696 O O . ARG A 1 205 ? -33.444 11.334 -7.205 1.00 85.81 205 ARG A O 1
ATOM 1703 N N . ASP A 1 206 ? -33.184 13.204 -8.436 1.00 86.00 206 ASP A N 1
ATOM 1704 C CA . ASP A 1 206 ? -33.771 14.128 -7.463 1.00 86.00 206 ASP A CA 1
ATOM 1705 C C . ASP A 1 206 ? -35.269 13.861 -7.260 1.00 86.00 206 ASP A C 1
ATOM 1707 O O . ASP A 1 206 ? -35.747 13.834 -6.125 1.00 86.00 206 ASP A O 1
ATOM 1711 N N . ARG A 1 207 ? -36.011 13.565 -8.338 1.00 89.56 207 ARG A N 1
ATOM 1712 C CA . ARG A 1 207 ? -37.442 13.213 -8.264 1.00 89.56 207 ARG A CA 1
ATOM 1713 C C . ARG A 1 207 ? -37.692 11.932 -7.464 1.00 89.56 207 ARG A C 1
ATOM 1715 O O . ARG A 1 207 ? -38.697 11.839 -6.763 1.00 89.56 207 ARG A O 1
ATOM 1722 N N . ASN A 1 208 ? -36.785 10.963 -7.572 1.00 84.56 208 ASN A N 1
ATOM 1723 C CA . ASN A 1 208 ? -36.890 9.662 -6.911 1.00 84.56 208 ASN A CA 1
ATOM 1724 C C . ASN A 1 208 ? -36.093 9.575 -5.596 1.00 84.56 208 ASN A C 1
ATOM 1726 O O . ASN A 1 208 ? -36.073 8.513 -4.976 1.00 84.56 208 ASN A O 1
ATOM 1730 N N . ALA A 1 209 ? -35.443 10.668 -5.173 1.00 84.81 209 ALA A N 1
ATOM 1731 C CA . ALA A 1 209 ? -34.561 10.733 -4.004 1.00 84.81 209 ALA A CA 1
ATOM 1732 C C . ALA A 1 209 ? -33.503 9.608 -3.961 1.00 84.81 209 ALA A C 1
ATOM 1734 O O . ALA A 1 209 ? -33.199 9.054 -2.902 1.00 84.81 209 ALA A O 1
ATOM 1735 N N . LEU A 1 210 ? -32.949 9.247 -5.122 1.00 81.94 210 LEU A N 1
ATOM 1736 C CA . LEU A 1 210 ? -31.933 8.201 -5.240 1.00 81.94 210 LEU A CA 1
ATOM 1737 C C . LEU A 1 210 ? -30.540 8.790 -4.973 1.00 81.94 210 LEU A C 1
ATOM 1739 O O . LEU A 1 210 ? -30.214 9.875 -5.430 1.00 81.94 210 LEU A O 1
ATOM 1743 N N . SER A 1 211 ? -29.676 8.083 -4.250 1.00 77.31 211 SER A N 1
ATOM 1744 C CA . SER A 1 211 ? -28.276 8.498 -4.024 1.00 77.31 211 SER A CA 1
ATOM 1745 C C . SER A 1 211 ? -27.278 7.774 -4.937 1.00 77.31 211 SER A C 1
ATOM 1747 O O . SER A 1 211 ? -26.068 7.885 -4.754 1.00 77.31 211 SER A O 1
ATOM 1749 N N . ILE A 1 212 ? -27.785 7.022 -5.917 1.00 82.75 212 ILE A N 1
ATOM 1750 C CA . ILE A 1 212 ? -27.028 6.091 -6.761 1.00 82.75 212 ILE A CA 1
ATOM 1751 C C . ILE A 1 212 ? -26.874 6.701 -8.169 1.00 82.75 212 ILE A C 1
ATOM 1753 O O . ILE A 1 212 ? -27.837 7.293 -8.666 1.00 82.75 212 ILE A O 1
ATOM 1757 N N . PRO A 1 213 ? -25.696 6.600 -8.821 1.00 79.25 213 PRO A N 1
ATOM 1758 C CA . PRO A 1 213 ? -25.525 7.029 -10.210 1.00 79.25 213 PRO A CA 1
ATOM 1759 C C . PRO A 1 213 ? -26.358 6.159 -11.162 1.00 79.25 213 PRO A C 1
ATOM 1761 O O . PRO A 1 213 ? -26.303 4.931 -11.086 1.00 79.25 213 PRO A O 1
ATOM 1764 N N . LEU A 1 214 ? -27.122 6.792 -12.057 1.00 81.44 214 LEU A N 1
ATOM 1765 C CA . LEU A 1 214 ? -27.900 6.085 -13.076 1.00 81.44 214 LEU A CA 1
ATOM 1766 C C . LEU A 1 214 ? -26.967 5.607 -14.195 1.00 81.44 214 LEU A C 1
ATOM 1768 O O . LEU A 1 214 ? -26.106 6.352 -14.664 1.00 81.44 214 LEU A O 1
ATOM 1772 N N . LEU A 1 215 ? -27.113 4.340 -14.580 1.00 83.81 215 LEU A N 1
ATOM 1773 C CA . LEU A 1 215 ? -26.417 3.767 -15.728 1.00 83.81 215 LEU A CA 1
ATOM 1774 C C . LEU A 1 215 ? -27.204 4.057 -17.015 1.00 83.81 215 LEU A C 1
ATOM 1776 O O . LEU A 1 215 ? -28.422 4.231 -16.951 1.00 83.81 215 LEU A O 1
ATOM 1780 N N . PRO A 1 216 ? -26.535 4.083 -18.183 1.00 81.69 216 PRO A N 1
ATOM 1781 C CA . PRO A 1 216 ? -27.232 4.181 -19.458 1.00 81.69 216 PRO A CA 1
ATOM 1782 C C . PRO A 1 216 ? -28.170 2.986 -19.659 1.00 81.69 216 PRO A C 1
ATOM 1784 O O . PRO A 1 216 ? -27.853 1.865 -19.260 1.00 81.69 216 PRO A O 1
ATOM 1787 N N . GLU A 1 217 ? -29.302 3.237 -20.312 1.00 81.62 217 GLU A N 1
ATOM 1788 C CA . GLU A 1 217 ? -30.308 2.218 -20.613 1.00 81.62 217 GLU A CA 1
ATOM 1789 C C . GLU A 1 217 ? -29.696 1.060 -21.418 1.00 81.62 217 GLU A C 1
ATOM 1791 O O . GLU A 1 217 ? -29.107 1.264 -22.484 1.00 81.62 217 GLU A O 1
ATOM 1796 N N . SER A 1 218 ? -29.836 -0.165 -20.905 1.00 89.19 218 SER A N 1
ATOM 1797 C CA . SER A 1 218 ? -29.466 -1.379 -21.630 1.00 89.19 218 SER A CA 1
ATOM 1798 C C . SER A 1 218 ? -30.618 -1.850 -22.516 1.00 89.19 218 SER A C 1
ATOM 1800 O O . SER A 1 218 ? -31.792 -1.727 -22.160 1.00 89.19 218 SER A O 1
ATOM 1802 N N . GLN A 1 219 ? -30.291 -2.472 -23.650 1.00 85.56 219 GLN A N 1
ATOM 1803 C CA . GLN A 1 219 ? -31.284 -3.040 -24.567 1.00 85.56 219 GLN A CA 1
ATOM 1804 C C . GLN A 1 219 ? -32.178 -4.084 -23.873 1.00 85.56 219 GLN A C 1
ATOM 1806 O O . GLN A 1 219 ? -33.361 -4.200 -24.184 1.00 85.56 219 GLN A O 1
ATOM 1811 N N . GLU A 1 220 ? -31.627 -4.819 -22.905 1.00 83.12 220 GLU A N 1
ATOM 1812 C CA . GLU A 1 220 ? -32.372 -5.800 -22.110 1.00 83.12 220 GLU A CA 1
ATOM 1813 C C . GLU A 1 220 ? -33.404 -5.148 -21.184 1.00 83.12 220 GLU A C 1
ATOM 1815 O O . GLU A 1 220 ? -34.492 -5.695 -20.992 1.00 83.12 220 GLU A O 1
ATOM 1820 N N . ASP A 1 221 ? -33.085 -3.976 -20.631 1.00 82.88 221 ASP A N 1
ATOM 1821 C CA . ASP A 1 221 ? -33.973 -3.245 -19.726 1.00 82.88 221 ASP A CA 1
ATOM 1822 C C . ASP A 1 221 ? -35.160 -2.659 -20.493 1.00 82.88 221 ASP A C 1
ATOM 1824 O O . ASP A 1 221 ? -36.291 -2.721 -20.013 1.00 82.88 221 ASP A O 1
ATOM 1828 N N . ILE A 1 222 ? -34.929 -2.192 -21.726 1.00 85.19 222 ILE A N 1
ATOM 1829 C CA . ILE A 1 222 ? -35.985 -1.732 -22.640 1.00 85.19 222 ILE A CA 1
ATOM 1830 C C . ILE A 1 222 ? -36.960 -2.874 -22.944 1.00 85.19 222 ILE A C 1
ATOM 1832 O O . ILE A 1 222 ? -38.174 -2.700 -22.826 1.00 85.19 222 ILE A O 1
ATOM 1836 N N . VAL A 1 223 ? -36.445 -4.059 -23.291 1.00 86.06 223 VAL A N 1
ATOM 1837 C CA . VAL A 1 223 ? -37.281 -5.231 -23.599 1.00 86.06 223 VAL A CA 1
ATOM 1838 C C . VAL A 1 223 ? -38.079 -5.673 -22.367 1.00 86.06 223 VAL A C 1
ATOM 1840 O O . VAL A 1 223 ? -39.281 -5.921 -22.473 1.00 86.06 223 VAL A O 1
ATOM 1843 N N . LYS A 1 224 ? -37.461 -5.711 -21.179 1.00 81.00 224 LYS A N 1
ATOM 1844 C CA . LYS A 1 224 ? -38.152 -6.045 -19.919 1.00 81.00 224 LYS A CA 1
ATOM 1845 C C . LYS A 1 224 ? -39.226 -5.017 -19.558 1.00 81.00 224 LYS A C 1
ATOM 1847 O O . LYS A 1 224 ? -40.326 -5.411 -19.173 1.00 81.00 224 LYS A O 1
ATOM 1852 N N . ALA A 1 225 ? -38.943 -3.724 -19.714 1.00 78.50 225 ALA A N 1
ATOM 1853 C CA . ALA A 1 225 ? -39.905 -2.655 -19.458 1.00 78.50 225 ALA A CA 1
ATOM 1854 C C . ALA A 1 225 ? -41.104 -2.724 -20.418 1.00 78.50 225 ALA A C 1
ATOM 1856 O O . ALA A 1 225 ? -42.239 -2.591 -19.973 1.00 78.50 225 ALA A O 1
ATOM 1857 N N . GLN A 1 226 ? -40.870 -3.000 -21.706 1.00 76.62 226 GLN A N 1
ATOM 1858 C CA . GLN A 1 226 ? -41.933 -3.162 -22.708 1.00 76.62 226 GLN A CA 1
ATOM 1859 C C . GLN A 1 226 ? -42.787 -4.415 -22.486 1.00 76.62 226 GLN A C 1
ATOM 1861 O O . GLN A 1 226 ? -43.980 -4.397 -22.768 1.00 76.62 226 GLN A O 1
ATOM 1866 N N . THR A 1 227 ? -42.187 -5.494 -21.979 1.00 77.00 227 THR A N 1
ATOM 1867 C CA . THR A 1 227 ? -42.881 -6.772 -21.740 1.00 77.00 227 THR A CA 1
ATOM 1868 C C . THR A 1 227 ? -43.653 -6.777 -20.413 1.00 77.00 227 THR A C 1
ATOM 1870 O O . THR A 1 227 ? -44.503 -7.635 -20.184 1.00 77.00 227 THR A O 1
ATOM 1873 N N . THR A 1 228 ? -43.380 -5.824 -19.516 1.00 72.06 228 THR A N 1
ATOM 1874 C CA . THR A 1 228 ? -44.080 -5.715 -18.232 1.00 72.06 228 THR A CA 1
ATOM 1875 C C . THR A 1 228 ? -45.443 -5.046 -18.428 1.00 72.06 228 THR A C 1
ATOM 1877 O O . THR A 1 228 ? -45.543 -3.822 -18.482 1.00 72.06 228 THR A O 1
ATOM 1880 N N . GLU A 1 229 ? -46.513 -5.842 -18.492 1.00 62.56 229 GLU A N 1
ATOM 1881 C CA . GLU A 1 229 ? -47.886 -5.329 -18.454 1.00 62.56 229 GLU A CA 1
ATOM 1882 C C . GLU A 1 229 ? -48.242 -4.871 -17.028 1.00 62.56 229 GLU A C 1
ATOM 1884 O O . GLU A 1 229 ? -48.490 -5.677 -16.127 1.00 62.56 229 GLU A O 1
ATOM 1889 N N . PHE A 1 230 ? -48.285 -3.559 -16.792 1.00 58.09 230 PHE A N 1
ATOM 1890 C CA . PHE A 1 230 ? -48.946 -3.028 -15.601 1.00 58.09 230 PHE A CA 1
ATOM 1891 C C . PHE A 1 230 ? -50.456 -3.173 -15.805 1.00 58.09 230 PHE A C 1
ATOM 1893 O O . PHE A 1 230 ? -50.984 -2.682 -16.795 1.00 58.09 230 PHE A O 1
ATOM 1900 N N . SER A 1 231 ? -51.174 -3.842 -14.894 1.00 57.50 231 SER A N 1
ATOM 1901 C CA . SER A 1 231 ? -52.622 -4.011 -15.059 1.00 57.50 231 SER A CA 1
ATOM 1902 C C . SER A 1 231 ? -53.313 -2.639 -15.092 1.00 57.50 231 SER A C 1
ATOM 1904 O O . SER A 1 231 ? -53.447 -1.987 -14.049 1.00 57.50 231 SER A O 1
ATOM 1906 N N . ASP A 1 232 ? -53.800 -2.227 -16.261 1.00 58.44 232 ASP A N 1
ATOM 1907 C CA . ASP A 1 232 ? -54.522 -0.961 -16.465 1.00 58.44 232 ASP A CA 1
ATOM 1908 C C . ASP A 1 232 ? -55.713 -0.791 -15.503 1.00 58.44 232 ASP A C 1
ATOM 1910 O O . ASP A 1 232 ? -56.089 0.324 -15.135 1.00 58.44 232 ASP A O 1
ATOM 1914 N N . GLN A 1 233 ? -56.245 -1.904 -14.986 1.00 57.78 233 GLN A N 1
ATOM 1915 C CA . GLN A 1 233 ? -57.331 -1.940 -14.005 1.00 57.78 233 GLN A CA 1
ATOM 1916 C C . GLN A 1 233 ? -57.034 -1.148 -12.722 1.00 57.78 233 GLN A C 1
ATOM 1918 O O . GLN A 1 233 ? -57.933 -0.508 -12.176 1.00 57.78 233 GLN A O 1
ATOM 1923 N N . LEU A 1 234 ? -55.793 -1.167 -12.221 1.00 55.16 234 LEU A N 1
ATOM 1924 C CA . LEU A 1 234 ? -55.420 -0.463 -10.985 1.00 55.16 234 LEU A CA 1
ATOM 1925 C C . LEU A 1 234 ? -55.342 1.054 -11.199 1.00 55.16 234 LEU A C 1
ATOM 1927 O O . LEU A 1 234 ? -55.729 1.823 -10.314 1.00 55.16 234 LEU A O 1
ATOM 1931 N N . LEU A 1 235 ? -54.895 1.476 -12.385 1.00 59.62 235 LEU A N 1
ATOM 1932 C CA . LEU A 1 235 ? -54.815 2.882 -12.763 1.00 59.62 235 LEU A CA 1
ATOM 1933 C C . LEU A 1 235 ? -56.214 3.462 -13.021 1.00 59.62 235 LEU A C 1
ATOM 1935 O O . LEU A 1 235 ? -56.526 4.539 -12.512 1.00 59.62 235 LEU A O 1
ATOM 1939 N N . GLU A 1 236 ? -57.088 2.717 -13.709 1.00 59.97 236 GLU A N 1
ATOM 1940 C CA . GLU A 1 236 ? -58.497 3.088 -13.905 1.00 59.97 236 GLU A CA 1
ATOM 1941 C C . GLU A 1 236 ? -59.263 3.177 -12.579 1.00 59.97 236 GLU A C 1
ATOM 1943 O O . GLU A 1 236 ? -60.037 4.113 -12.366 1.00 59.97 236 GLU A O 1
ATOM 1948 N N . LEU A 1 237 ? -59.041 2.234 -11.656 1.00 62.81 237 LEU A N 1
ATOM 1949 C CA . LEU A 1 237 ? -59.644 2.263 -10.320 1.00 62.81 237 LEU A CA 1
ATOM 1950 C C . LEU A 1 237 ? -59.172 3.474 -9.511 1.00 62.81 237 LEU A C 1
ATOM 1952 O O . LEU A 1 237 ? -59.985 4.115 -8.845 1.00 62.81 237 LEU A O 1
ATOM 1956 N N . ALA A 1 238 ? -57.884 3.819 -9.581 1.00 62.16 238 ALA A N 1
ATOM 1957 C CA . ALA A 1 238 ? -57.335 4.995 -8.911 1.00 62.16 238 ALA A CA 1
ATOM 1958 C C . ALA A 1 238 ? -57.864 6.306 -9.518 1.00 62.16 238 ALA A C 1
ATOM 1960 O O . ALA A 1 238 ? -58.208 7.232 -8.778 1.00 62.16 238 ALA A O 1
ATOM 1961 N N . GLN A 1 239 ? -57.993 6.377 -10.846 1.00 69.94 239 GLN A N 1
ATOM 1962 C CA . GLN A 1 239 ? -58.572 7.524 -11.548 1.00 69.94 239 GLN A CA 1
ATOM 1963 C C . GLN A 1 239 ? -60.063 7.688 -11.244 1.00 69.94 239 GLN A C 1
ATOM 1965 O O . GLN A 1 239 ? -60.484 8.797 -10.915 1.00 69.94 239 GLN A O 1
ATOM 1970 N N . LYS A 1 240 ? -60.847 6.602 -11.247 1.00 69.75 240 LYS A N 1
ATOM 1971 C CA . LYS A 1 240 ? -62.260 6.624 -10.831 1.00 69.75 240 LYS A CA 1
ATOM 1972 C C . LYS A 1 240 ? -62.414 7.113 -9.396 1.00 69.75 240 LYS A C 1
ATOM 1974 O O . LYS A 1 240 ? -63.217 8.003 -9.150 1.00 69.75 240 LYS A O 1
ATOM 1979 N N . ARG A 1 241 ? -61.578 6.635 -8.469 1.00 64.44 241 ARG A N 1
ATOM 1980 C CA . ARG A 1 241 ? -61.590 7.099 -7.070 1.00 64.44 241 ARG A CA 1
ATOM 1981 C C . ARG A 1 241 ? -61.254 8.583 -6.946 1.00 64.44 241 ARG A C 1
ATOM 1983 O O . ARG A 1 241 ? -61.852 9.289 -6.143 1.00 64.44 241 ARG A O 1
ATOM 1990 N N . LYS A 1 242 ? -60.307 9.074 -7.748 1.00 71.38 242 LYS A N 1
ATOM 1991 C CA . LYS A 1 242 ? -59.920 10.491 -7.770 1.00 71.38 242 LYS A CA 1
ATOM 1992 C C . LYS A 1 242 ? -61.033 11.369 -8.355 1.00 71.38 242 LYS A C 1
ATOM 1994 O O . LYS A 1 242 ? -61.289 12.451 -7.829 1.00 71.38 242 LYS A O 1
ATOM 1999 N N . LEU A 1 243 ? -61.730 10.887 -9.384 1.00 74.06 243 LEU A N 1
ATOM 2000 C CA . LEU A 1 243 ? -62.916 11.531 -9.960 1.00 74.06 243 LEU A CA 1
ATOM 2001 C C . LEU A 1 243 ? -64.101 11.531 -8.981 1.00 74.06 243 LEU A C 1
ATOM 2003 O O . LEU A 1 243 ? -64.762 12.550 -8.833 1.00 74.06 243 LEU A O 1
ATOM 2007 N N . GLU A 1 244 ? -64.325 10.447 -8.239 1.00 67.06 244 GLU A N 1
ATOM 2008 C CA . GLU A 1 244 ? -65.368 10.372 -7.203 1.00 67.06 244 GLU A CA 1
ATOM 2009 C C . GLU A 1 244 ? -65.099 11.327 -6.034 1.00 67.06 244 GLU A C 1
ATOM 2011 O O . GLU A 1 244 ? -66.009 12.013 -5.573 1.00 67.06 244 GLU A O 1
ATOM 2016 N N . ILE A 1 245 ? -63.846 11.424 -5.579 1.00 66.94 245 ILE A N 1
ATOM 2017 C CA . ILE A 1 245 ? -63.454 12.340 -4.498 1.00 66.94 245 ILE A CA 1
ATOM 2018 C C . ILE A 1 245 ? -63.603 13.799 -4.946 1.00 66.94 245 ILE A C 1
ATOM 2020 O O . ILE A 1 245 ? -64.109 14.620 -4.185 1.00 66.94 245 ILE A O 1
ATOM 2024 N N . THR A 1 246 ? -63.213 14.119 -6.182 1.00 69.19 246 THR A N 1
ATOM 2025 C CA . THR A 1 246 ? -63.328 15.482 -6.735 1.00 69.19 246 THR A CA 1
ATOM 2026 C C . THR A 1 246 ? -64.765 15.875 -7.080 1.00 69.19 246 THR A C 1
ATOM 2028 O O . THR A 1 246 ? -65.111 17.046 -6.949 1.00 69.19 246 THR A O 1
ATOM 2031 N N . ALA A 1 247 ? -65.616 14.919 -7.459 1.00 71.69 247 ALA A N 1
ATOM 2032 C CA . ALA A 1 247 ? -67.042 15.143 -7.697 1.00 71.69 247 ALA A CA 1
ATOM 2033 C C . ALA A 1 247 ? -67.876 15.199 -6.402 1.00 71.69 247 ALA A C 1
ATOM 2035 O O . ALA A 1 247 ? -69.022 15.654 -6.423 1.00 71.69 247 ALA A O 1
ATOM 2036 N N . SER A 1 248 ? -67.331 14.749 -5.268 1.00 62.28 248 SER A N 1
ATOM 2037 C CA . SER A 1 248 ? -68.022 14.803 -3.979 1.00 62.28 248 SER A CA 1
ATOM 2038 C C . SER A 1 248 ? -67.891 16.179 -3.310 1.00 62.28 248 SER A C 1
ATOM 2040 O O . SER A 1 248 ? -66.808 16.751 -3.209 1.00 62.28 248 SER A O 1
ATOM 2042 N N . SER A 1 249 ? -69.013 16.732 -2.836 1.00 67.94 249 SER A N 1
ATOM 2043 C CA . SER A 1 249 ? -69.030 18.017 -2.123 1.00 67.94 249 SER A CA 1
ATOM 2044 C C . SER A 1 249 ? -68.484 17.868 -0.699 1.00 67.94 249 SER A C 1
ATOM 2046 O O . SER A 1 249 ? -69.016 17.100 0.104 1.00 67.94 249 SER A O 1
ATOM 2048 N N . ILE A 1 250 ? -67.460 18.662 -0.371 1.00 59.31 250 ILE A N 1
ATOM 2049 C CA . ILE A 1 250 ? -66.725 18.663 0.909 1.00 59.31 250 ILE A CA 1
ATOM 2050 C C . ILE A 1 250 ? -67.605 19.039 2.126 1.00 59.31 250 ILE A C 1
ATOM 2052 O O . ILE A 1 250 ? -67.228 18.761 3.263 1.00 59.31 250 ILE A O 1
ATOM 2056 N N . PHE A 1 251 ? -68.793 19.628 1.928 1.00 54.31 251 PHE A N 1
ATOM 2057 C CA . PHE A 1 251 ? -69.618 20.180 3.019 1.00 54.31 251 PHE A CA 1
ATOM 2058 C C . PHE A 1 251 ? -70.785 19.311 3.503 1.00 54.31 251 PHE A C 1
ATOM 2060 O O . PHE A 1 251 ? -71.449 19.681 4.474 1.00 54.31 251 PHE A O 1
ATOM 2067 N N . ASN A 1 252 ? -71.026 18.136 2.919 1.00 51.28 252 ASN A N 1
ATOM 2068 C CA . ASN A 1 252 ? -72.033 17.231 3.474 1.00 51.28 252 ASN A CA 1
ATOM 2069 C C . ASN A 1 252 ? -71.429 16.374 4.594 1.00 51.28 252 ASN A C 1
ATOM 2071 O O . ASN A 1 252 ? -70.726 15.396 4.349 1.00 51.28 252 ASN A O 1
ATOM 2075 N N . LYS A 1 253 ? -71.737 16.735 5.849 1.00 47.47 253 LYS A N 1
ATOM 2076 C CA . LYS A 1 253 ? -71.480 15.883 7.022 1.00 47.47 253 LYS A CA 1
ATOM 2077 C C . LYS A 1 253 ? -72.119 14.502 6.806 1.00 47.47 253 LYS A C 1
ATOM 2079 O O . LYS A 1 253 ? -73.286 14.448 6.406 1.00 47.47 253 LYS A O 1
ATOM 2084 N N . PRO A 1 254 ? -71.433 13.390 7.127 1.00 43.31 254 PRO A N 1
ATOM 2085 C CA . PRO A 1 254 ? -72.037 12.073 7.025 1.00 43.31 254 PRO A CA 1
ATOM 2086 C C . PRO A 1 254 ? -73.099 11.941 8.119 1.00 43.31 254 PRO A C 1
ATOM 2088 O O . PRO A 1 254 ? -72.793 11.738 9.294 1.00 43.31 254 PRO A O 1
ATOM 2091 N N . SER A 1 255 ? -74.368 12.079 7.736 1.00 38.44 255 SER A N 1
ATOM 2092 C CA . SER A 1 255 ? -75.458 11.603 8.577 1.00 38.44 255 SER A CA 1
ATOM 2093 C C . SER A 1 255 ? -75.411 10.075 8.609 1.00 38.44 255 SER A C 1
ATOM 2095 O O . SER A 1 255 ? -75.170 9.399 7.609 1.00 38.44 255 SER A O 1
ATOM 2097 N N . SER A 1 256 ? -75.563 9.541 9.815 1.00 46.72 256 SER A N 1
ATOM 2098 C CA . SER A 1 256 ? -75.542 8.121 10.130 1.00 46.72 256 SER A CA 1
ATOM 2099 C C . SER A 1 256 ? -76.421 7.282 9.195 1.00 46.72 256 SER A C 1
ATOM 2101 O O . SER A 1 256 ? -77.569 7.660 8.956 1.00 46.72 256 SER A O 1
ATOM 2103 N N . LYS A 1 257 ? -75.910 6.085 8.860 1.00 46.31 257 LYS A N 1
ATOM 2104 C CA . LYS A 1 257 ? -76.581 4.825 8.459 1.00 46.31 257 LYS A CA 1
ATOM 2105 C C . LYS A 1 257 ? -76.108 4.323 7.092 1.00 46.31 257 LYS A C 1
ATOM 2107 O O . LYS A 1 257 ? -76.730 4.599 6.076 1.00 46.31 257 LYS A O 1
ATOM 2112 N N . PHE A 1 258 ? -75.103 3.446 7.098 1.00 31.25 258 PHE A N 1
ATOM 2113 C CA . PHE A 1 258 ? -74.982 2.434 6.050 1.00 31.25 258 PHE A CA 1
ATOM 2114 C C . PHE A 1 258 ? -75.325 1.057 6.616 1.00 31.25 258 PHE A C 1
ATOM 2116 O O . PHE A 1 258 ? -74.656 0.520 7.499 1.00 31.25 258 PHE A O 1
ATOM 2123 N N . LYS A 1 259 ? -76.441 0.524 6.112 1.00 37.16 259 LYS A N 1
ATOM 2124 C CA . LYS A 1 259 ? -76.885 -0.857 6.288 1.00 37.16 259 LYS A CA 1
ATOM 2125 C C . LYS A 1 259 ? -75.865 -1.780 5.618 1.00 37.16 259 LYS A C 1
ATOM 2127 O O . LYS A 1 259 ? -75.502 -1.561 4.467 1.00 37.16 259 LYS A O 1
ATOM 2132 N N . LYS A 1 260 ? -75.452 -2.840 6.315 1.00 32.53 260 LYS A N 1
ATOM 2133 C CA . LYS A 1 260 ? -74.732 -3.968 5.711 1.00 32.53 260 LYS A CA 1
ATOM 2134 C C . LYS A 1 260 ? -75.651 -4.652 4.693 1.00 32.53 260 LYS A C 1
ATOM 2136 O O . LYS A 1 260 ? -76.588 -5.339 5.093 1.00 32.53 260 LYS A O 1
ATOM 2141 N N . SER A 1 261 ? -75.380 -4.494 3.401 1.00 30.73 261 SER A N 1
ATOM 2142 C CA . SER A 1 261 ? -75.887 -5.398 2.366 1.00 30.73 261 SER A CA 1
ATOM 2143 C C . SER A 1 261 ? -74.833 -6.464 2.073 1.00 30.73 261 SER A C 1
ATOM 2145 O O . SER A 1 261 ? -73.676 -6.157 1.792 1.00 30.73 261 SER A O 1
ATOM 2147 N N . LYS A 1 262 ? -75.250 -7.725 2.191 1.00 39.12 262 LYS A N 1
ATOM 2148 C CA . LYS A 1 262 ? -74.473 -8.930 1.897 1.00 39.12 262 LYS A CA 1
ATOM 2149 C C . LYS A 1 262 ? -74.010 -8.924 0.433 1.00 39.12 262 LYS A C 1
ATOM 2151 O O . LYS A 1 262 ? -74.850 -8.889 -0.456 1.00 39.12 262 LYS A O 1
ATOM 2156 N N . PHE A 1 263 ? -72.706 -9.051 0.210 1.00 29.17 263 PHE A N 1
ATOM 2157 C CA . PHE A 1 263 ? -72.144 -9.632 -1.011 1.00 29.17 263 PHE A CA 1
ATOM 2158 C C . PHE A 1 263 ? -71.394 -10.904 -0.607 1.00 29.17 263 PHE A C 1
ATOM 2160 O O . PHE A 1 263 ? -70.671 -10.905 0.391 1.00 29.17 263 PHE A O 1
ATOM 2167 N N . HIS A 1 264 ? -71.654 -12.006 -1.313 1.00 32.75 264 HIS A N 1
ATOM 2168 C CA . HIS A 1 264 ? -71.085 -13.317 -1.015 1.00 32.75 264 HIS A CA 1
ATOM 2169 C C . HIS A 1 264 ? -69.558 -13.303 -1.132 1.00 32.75 264 HIS A C 1
ATOM 2171 O O . HIS A 1 264 ? -68.991 -12.876 -2.133 1.00 32.75 264 HIS A O 1
ATOM 2177 N N . ILE A 1 265 ? -68.912 -13.785 -0.074 1.00 32.41 265 ILE A N 1
ATOM 2178 C CA . ILE A 1 265 ? -67.474 -14.009 0.024 1.00 32.41 265 ILE A CA 1
ATOM 2179 C C . ILE A 1 265 ? -67.186 -15.365 -0.628 1.00 32.41 265 ILE A C 1
ATOM 2181 O O . ILE A 1 265 ? -67.690 -16.378 -0.147 1.00 32.41 265 ILE A O 1
ATOM 2185 N N . HIS A 1 266 ? -66.384 -15.386 -1.696 1.00 39.62 266 HIS A N 1
ATOM 2186 C CA . HIS A 1 266 ? -65.630 -16.587 -2.065 1.00 39.62 266 HIS A CA 1
ATOM 2187 C C . HIS A 1 266 ? -64.508 -16.812 -1.036 1.00 39.62 266 HIS A C 1
ATOM 2189 O O . HIS A 1 266 ? -63.904 -15.855 -0.544 1.00 39.62 266 HIS A O 1
ATOM 2195 N N . ASP A 1 267 ? -64.300 -18.079 -0.684 1.00 43.12 267 ASP A N 1
ATOM 2196 C CA . ASP A 1 267 ? -63.582 -18.572 0.495 1.00 43.12 267 ASP A CA 1
ATOM 2197 C C . ASP A 1 267 ? -62.133 -18.019 0.603 1.00 43.12 267 ASP A C 1
ATOM 2199 O O . ASP A 1 267 ? -61.351 -18.131 -0.345 1.00 43.12 267 ASP A O 1
ATOM 2203 N N . PRO A 1 268 ? -61.708 -17.426 1.740 1.00 45.75 268 PRO A N 1
ATOM 2204 C CA . PRO A 1 268 ? -60.365 -16.850 1.914 1.00 45.75 268 PRO A CA 1
ATOM 2205 C C . PRO A 1 268 ? -59.205 -17.855 1.807 1.00 45.75 268 PRO A C 1
ATOM 2207 O O . PRO A 1 268 ? -58.049 -17.439 1.714 1.00 45.75 268 PRO A O 1
ATOM 2210 N N . LYS A 1 269 ? -59.484 -19.164 1.790 1.00 45.78 269 LYS A N 1
ATOM 2211 C CA . LYS A 1 269 ? -58.468 -20.208 1.596 1.00 45.78 269 LYS A CA 1
ATOM 2212 C C . LYS A 1 269 ? -57.910 -20.243 0.170 1.00 45.78 269 LYS A C 1
ATOM 2214 O O . LYS A 1 269 ? -56.718 -20.496 0.020 1.00 45.78 269 LYS A O 1
ATOM 2219 N N . ASP A 1 270 ? -58.701 -19.885 -0.842 1.00 47.44 270 ASP A N 1
ATOM 2220 C CA . ASP A 1 270 ? -58.274 -19.968 -2.247 1.00 47.44 270 ASP A CA 1
ATOM 2221 C C . ASP A 1 270 ? -57.300 -18.851 -2.636 1.00 47.44 270 ASP A C 1
ATOM 2223 O O . ASP A 1 270 ? -56.355 -19.084 -3.385 1.00 47.44 270 ASP A O 1
ATOM 2227 N N . LYS A 1 271 ? -57.443 -17.649 -2.058 1.00 53.03 271 LYS A N 1
ATOM 2228 C CA . LYS A 1 271 ? -56.470 -16.556 -2.258 1.00 53.03 271 LYS A CA 1
ATOM 2229 C C . LYS A 1 271 ? -55.129 -16.846 -1.600 1.00 53.03 271 LYS A C 1
ATOM 2231 O O . LYS A 1 271 ? -54.089 -16.545 -2.176 1.00 53.03 271 LYS A O 1
ATOM 2236 N N . VAL A 1 272 ? -55.146 -17.434 -0.405 1.00 53.28 272 VAL A N 1
ATOM 2237 C CA . VAL A 1 272 ? -53.914 -17.814 0.299 1.00 53.28 272 VAL A CA 1
ATOM 2238 C C . VAL A 1 272 ? -53.242 -18.997 -0.401 1.00 53.28 272 VAL A C 1
ATOM 2240 O O . VAL A 1 272 ? -52.019 -19.018 -0.487 1.00 53.28 272 VAL A O 1
ATOM 2243 N N . ALA A 1 273 ? -54.017 -19.927 -0.969 1.00 48.28 273 ALA A N 1
ATOM 2244 C CA . ALA A 1 273 ? -53.503 -21.028 -1.780 1.00 48.28 273 ALA A CA 1
ATOM 2245 C C . ALA A 1 273 ? -52.920 -20.551 -3.121 1.00 48.28 273 ALA A C 1
ATOM 2247 O O . ALA A 1 273 ? -51.838 -20.978 -3.505 1.00 48.28 273 ALA A O 1
ATOM 2248 N N . GLN A 1 274 ? -53.573 -19.615 -3.811 1.00 48.47 274 GLN A N 1
ATOM 2249 C CA . GLN A 1 274 ? -53.040 -19.049 -5.054 1.00 48.47 274 GLN A CA 1
ATOM 2250 C C . GLN A 1 274 ? -51.782 -18.209 -4.810 1.00 48.47 274 GLN A C 1
ATOM 2252 O O . GLN A 1 274 ? -50.820 -18.328 -5.565 1.00 48.47 274 GLN A O 1
ATOM 2257 N N . LEU A 1 275 ? -51.735 -17.416 -3.732 1.00 52.84 275 LEU A N 1
ATOM 2258 C CA . LEU A 1 275 ? -50.516 -16.692 -3.364 1.00 52.84 275 LEU A CA 1
ATOM 2259 C C . LEU A 1 275 ? -49.398 -17.628 -2.896 1.00 52.84 275 LEU A C 1
ATOM 2261 O O . LEU A 1 275 ? -48.244 -17.368 -3.214 1.00 52.84 275 LEU A O 1
ATOM 2265 N N . SER A 1 276 ? -49.698 -18.711 -2.174 1.00 48.00 276 SER A N 1
ATOM 2266 C CA . SER A 1 276 ? -48.662 -19.653 -1.737 1.00 48.00 276 SER A CA 1
ATOM 2267 C C . SER A 1 276 ? -48.088 -20.454 -2.905 1.00 48.00 276 SER A C 1
ATOM 2269 O O . SER A 1 276 ? -46.878 -20.649 -2.955 1.00 48.00 276 SER A O 1
ATOM 2271 N N . VAL A 1 277 ? -48.917 -20.835 -3.883 1.00 48.59 277 VAL A N 1
ATOM 2272 C CA . VAL A 1 277 ? -48.479 -21.485 -5.128 1.00 48.59 277 VAL A CA 1
ATOM 2273 C C . VAL A 1 277 ? -47.633 -20.528 -5.966 1.00 48.59 277 VAL A C 1
ATOM 2275 O O . VAL A 1 277 ? -46.564 -20.906 -6.432 1.00 48.59 277 VAL A O 1
ATOM 2278 N N . MET A 1 278 ? -48.039 -19.266 -6.087 1.00 47.75 278 MET A N 1
ATOM 2279 C CA . MET A 1 278 ? -47.300 -18.256 -6.850 1.00 47.75 278 MET A CA 1
ATOM 2280 C C . MET A 1 278 ? -45.969 -17.881 -6.187 1.00 47.75 278 MET A C 1
ATOM 2282 O O . MET A 1 278 ? -44.945 -17.776 -6.858 1.00 47.75 278 MET A O 1
ATOM 2286 N N . VAL A 1 279 ? -45.946 -17.753 -4.857 1.00 57.19 279 VAL A N 1
ATOM 2287 C CA . VAL A 1 279 ? -44.711 -17.534 -4.094 1.00 57.19 279 VAL A CA 1
ATOM 2288 C C . VAL A 1 279 ? -43.804 -18.757 -4.179 1.00 57.19 279 VAL A C 1
ATOM 2290 O O . VAL A 1 279 ? -42.603 -18.571 -4.342 1.00 57.19 279 VAL A O 1
ATOM 2293 N N . ALA A 1 280 ? -44.342 -19.981 -4.143 1.00 49.84 280 ALA A N 1
ATOM 2294 C CA . ALA A 1 280 ? -43.572 -21.220 -4.287 1.00 49.84 280 ALA A CA 1
ATOM 2295 C C . ALA A 1 280 ? -42.965 -21.386 -5.690 1.00 49.84 280 ALA A C 1
ATOM 2297 O O . ALA A 1 280 ? -41.816 -21.805 -5.806 1.00 49.84 280 ALA A O 1
ATOM 2298 N N . VAL A 1 281 ? -43.694 -21.017 -6.748 1.00 47.78 281 VAL A N 1
ATOM 2299 C CA . VAL A 1 281 ? -43.192 -21.019 -8.134 1.00 47.78 281 VAL A CA 1
ATOM 2300 C C . VAL A 1 281 ? -42.101 -19.961 -8.310 1.00 47.78 281 VAL A C 1
ATOM 2302 O O . VAL A 1 281 ? -41.023 -20.270 -8.812 1.00 47.78 281 VAL A O 1
ATOM 2305 N N . ASN A 1 282 ? -42.318 -18.749 -7.794 1.00 52.19 282 ASN A N 1
ATOM 2306 C CA . ASN A 1 282 ? -41.345 -17.658 -7.880 1.00 52.19 282 ASN A CA 1
ATOM 2307 C C . ASN A 1 282 ? -40.101 -17.886 -7.011 1.00 52.19 282 ASN A C 1
ATOM 2309 O O . ASN A 1 282 ? -39.016 -17.427 -7.360 1.00 52.19 282 ASN A O 1
ATOM 2313 N N . THR A 1 283 ? -40.228 -18.599 -5.888 1.00 51.25 283 THR A N 1
ATOM 2314 C CA . THR A 1 283 ? -39.059 -19.014 -5.099 1.00 51.25 283 THR A CA 1
ATOM 2315 C C . THR A 1 283 ? -38.319 -20.168 -5.762 1.00 51.25 283 THR A C 1
ATOM 2317 O O . THR A 1 283 ? -37.099 -20.086 -5.832 1.00 51.25 283 THR A O 1
ATOM 2320 N N . LYS A 1 284 ? -39.007 -21.160 -6.349 1.00 45.38 284 LYS A N 1
ATOM 2321 C CA . LYS A 1 284 ? -38.357 -22.250 -7.103 1.00 45.38 284 LYS A CA 1
ATOM 2322 C C . LYS A 1 284 ? -37.570 -21.756 -8.316 1.00 45.38 284 LYS A C 1
ATOM 2324 O O . LYS A 1 284 ? -36.431 -22.173 -8.489 1.00 45.38 284 LYS A O 1
ATOM 2329 N N . LEU A 1 285 ? -38.136 -20.826 -9.090 1.00 52.19 285 LEU A N 1
ATOM 2330 C CA . LEU A 1 285 ? -37.470 -20.175 -10.229 1.00 52.19 285 LEU A CA 1
ATOM 2331 C C . LEU A 1 285 ? -36.218 -19.381 -9.826 1.00 52.19 285 LEU A C 1
ATOM 2333 O O . LEU A 1 285 ? -35.338 -19.155 -10.648 1.00 52.19 285 LEU A O 1
ATOM 2337 N N . LYS A 1 286 ? -36.132 -18.951 -8.563 1.00 48.53 286 LYS A N 1
ATOM 2338 C CA . LYS A 1 286 ? -35.000 -18.182 -8.038 1.00 48.53 286 LYS A CA 1
ATOM 2339 C C . LYS A 1 286 ? -33.923 -19.065 -7.403 1.00 48.53 286 LYS A C 1
ATOM 2341 O O . LYS A 1 286 ? -32.802 -18.601 -7.221 1.00 48.53 286 LYS A O 1
ATOM 2346 N N . THR A 1 287 ? -34.259 -20.303 -7.033 1.00 44.66 287 THR A N 1
ATOM 2347 C CA . THR A 1 287 ? -33.369 -21.201 -6.281 1.00 44.66 287 THR A CA 1
ATOM 2348 C C . THR A 1 287 ? -32.756 -22.334 -7.100 1.00 44.66 287 THR A C 1
ATOM 2350 O O . THR A 1 287 ? -31.840 -22.965 -6.585 1.00 44.66 287 THR A O 1
ATOM 2353 N N . ASP A 1 288 ? -33.211 -22.606 -8.330 1.00 44.84 288 ASP A N 1
ATOM 2354 C CA . ASP A 1 288 ? -32.690 -23.724 -9.135 1.00 44.84 288 ASP A CA 1
ATOM 2355 C C . ASP A 1 288 ? -32.221 -23.279 -10.544 1.00 44.84 288 ASP A C 1
ATOM 2357 O O . ASP A 1 288 ? -33.059 -22.893 -11.361 1.00 44.84 288 ASP A O 1
ATOM 2361 N N . PRO A 1 289 ? -30.906 -23.308 -10.859 1.00 48.94 289 PRO A N 1
ATOM 2362 C CA . PRO A 1 289 ? -30.364 -22.810 -12.129 1.00 48.94 289 PRO A CA 1
ATOM 2363 C C . PRO A 1 289 ? -30.505 -23.763 -13.335 1.00 48.94 289 PRO A C 1
ATOM 2365 O O . PRO A 1 289 ? -30.037 -23.412 -14.417 1.00 48.94 289 PRO A O 1
ATOM 2368 N N . PHE A 1 290 ? -31.090 -24.963 -13.186 1.00 40.03 290 PHE A N 1
ATOM 2369 C CA . PHE A 1 290 ? -31.057 -26.017 -14.224 1.00 40.03 290 PHE A CA 1
ATOM 2370 C C . PHE A 1 290 ? -32.418 -26.464 -14.793 1.00 40.03 290 PHE A C 1
ATOM 2372 O O . PHE A 1 290 ? -32.489 -27.479 -15.491 1.00 40.03 290 PHE A O 1
ATOM 2379 N N . LEU A 1 291 ? -33.501 -25.717 -14.568 1.00 48.81 291 LEU A N 1
ATOM 2380 C CA . LEU A 1 291 ? -34.788 -25.992 -15.222 1.00 48.81 291 LEU A CA 1
ATOM 2381 C C . LEU A 1 291 ? -34.717 -25.643 -16.723 1.00 48.81 291 LEU A C 1
ATOM 2383 O O . LEU A 1 291 ? -34.562 -24.481 -17.084 1.00 48.81 291 LEU A O 1
ATOM 2387 N N . LYS A 1 292 ? -34.811 -26.657 -17.598 1.00 39.72 292 LYS A N 1
ATOM 2388 C CA . LYS A 1 292 ? -34.901 -26.501 -19.064 1.00 39.72 292 LYS A CA 1
ATOM 2389 C C . LYS A 1 292 ? -36.363 -26.426 -19.523 1.00 39.72 292 LYS A C 1
ATOM 2391 O O . LYS A 1 292 ? -37.217 -27.120 -18.981 1.00 39.72 292 LYS A O 1
ATOM 2396 N N . ASP A 1 293 ? -36.600 -25.644 -20.575 1.00 40.47 293 ASP A N 1
ATOM 2397 C CA . ASP A 1 293 ? -37.882 -25.094 -21.063 1.00 40.47 293 ASP A CA 1
ATOM 2398 C C . ASP A 1 293 ? -39.038 -26.056 -21.443 1.00 40.47 293 ASP A C 1
ATOM 2400 O O . ASP A 1 293 ? -40.044 -25.591 -21.973 1.00 40.47 293 ASP A O 1
ATOM 2404 N N . ASN A 1 294 ? -38.978 -27.368 -21.185 1.00 36.47 294 ASN A N 1
ATOM 2405 C CA . ASN A 1 294 ? -39.946 -28.321 -21.767 1.00 36.47 294 ASN A CA 1
ATOM 2406 C C . ASN A 1 294 ? -40.966 -28.979 -20.817 1.00 36.47 294 ASN A C 1
ATOM 2408 O O . ASN A 1 294 ? -41.763 -29.787 -21.287 1.00 36.47 294 ASN A O 1
ATOM 2412 N N . ASP A 1 295 ? -41.048 -28.594 -19.543 1.00 35.03 295 ASP A N 1
ATOM 2413 C CA . ASP A 1 295 ? -42.024 -29.176 -18.599 1.00 35.03 295 ASP A CA 1
ATOM 2414 C C . ASP A 1 295 ? -43.225 -28.254 -18.308 1.00 35.03 295 ASP A C 1
ATOM 2416 O O . ASP A 1 295 ? -43.612 -28.045 -17.156 1.00 35.03 295 ASP A O 1
ATOM 2420 N N . TRP A 1 296 ? -43.863 -27.708 -19.351 1.00 33.00 296 TRP A N 1
ATOM 2421 C CA . TRP A 1 296 ? -45.150 -27.016 -19.202 1.00 33.00 296 TRP A CA 1
ATOM 2422 C C . TRP A 1 296 ? -46.220 -27.533 -20.161 1.00 33.00 296 TRP A C 1
ATOM 2424 O O . TRP A 1 296 ? -46.519 -26.933 -21.191 1.00 33.00 296 TRP A O 1
ATOM 2434 N N . ASN A 1 297 ? -46.849 -28.645 -19.779 1.00 33.34 297 ASN A N 1
ATOM 2435 C CA . ASN A 1 297 ? -48.175 -28.981 -20.282 1.00 33.34 297 ASN A CA 1
ATOM 2436 C C . ASN A 1 297 ? -48.959 -29.806 -19.259 1.00 33.34 297 ASN A C 1
ATOM 2438 O O . ASN A 1 297 ? -48.843 -31.025 -19.203 1.00 33.34 297 ASN A O 1
ATOM 2442 N N . LEU A 1 298 ? -49.803 -29.130 -18.482 1.00 28.66 298 LEU A N 1
ATOM 2443 C CA . LEU A 1 298 ? -50.990 -29.724 -17.869 1.00 28.66 298 LEU A CA 1
ATOM 2444 C C . LEU A 1 298 ? -52.130 -28.720 -18.037 1.00 28.66 298 LEU A C 1
ATOM 2446 O O . LEU A 1 298 ? -52.365 -27.842 -17.209 1.00 28.66 298 LEU A O 1
ATOM 2450 N N . GLY A 1 299 ? -52.770 -28.826 -19.200 1.00 28.83 299 GLY A N 1
ATOM 2451 C CA . GLY A 1 299 ? -53.982 -28.107 -19.541 1.00 28.83 299 GLY A CA 1
ATOM 2452 C C . GLY A 1 299 ? -55.216 -28.678 -18.845 1.00 28.83 299 GLY A C 1
ATOM 2453 O O . GLY A 1 299 ? -55.264 -29.835 -18.428 1.00 28.83 299 GLY A O 1
ATOM 2454 N N . ASN A 1 300 ? -56.232 -27.824 -18.785 1.00 29.72 300 ASN A N 1
ATOM 2455 C CA . ASN A 1 300 ? -57.627 -28.181 -18.577 1.00 29.72 300 ASN A CA 1
ATOM 2456 C C . ASN A 1 300 ? -58.050 -29.355 -19.478 1.00 29.72 300 ASN A C 1
ATOM 2458 O O . ASN A 1 300 ? -57.922 -29.259 -20.697 1.00 29.72 300 ASN A O 1
ATOM 2462 N N . HIS A 1 301 ? -58.674 -30.381 -18.900 1.00 27.30 301 HIS A N 1
ATOM 2463 C CA . HIS A 1 301 ? -59.717 -31.148 -19.581 1.00 27.30 301 HIS A CA 1
ATOM 2464 C C . HIS A 1 301 ? -60.752 -31.652 -18.568 1.00 27.30 301 HIS A C 1
ATOM 2466 O O . HIS A 1 301 ? -60.419 -32.285 -17.569 1.00 27.30 301 HIS A O 1
ATOM 2472 N N . ILE A 1 302 ? -62.008 -31.303 -18.842 1.00 29.75 302 ILE A N 1
ATOM 2473 C CA . ILE A 1 302 ? -63.225 -31.727 -18.150 1.00 29.75 302 ILE A CA 1
ATOM 2474 C C . ILE A 1 302 ? -63.817 -32.928 -18.914 1.00 29.75 302 ILE A C 1
ATOM 2476 O O . ILE A 1 302 ? -63.814 -32.918 -20.144 1.00 29.75 302 ILE A O 1
ATOM 2480 N N . ASP A 1 303 ? -64.330 -33.887 -18.136 1.00 29.09 303 ASP A N 1
ATOM 2481 C CA . ASP A 1 303 ? -65.267 -34.992 -18.415 1.00 29.09 303 ASP A CA 1
ATOM 2482 C C . ASP A 1 303 ? -64.920 -36.111 -19.417 1.00 29.09 303 ASP A C 1
ATOM 2484 O O . ASP A 1 303 ? -64.651 -35.888 -20.594 1.00 29.09 303 ASP A O 1
ATOM 2488 N N . GLY A 1 304 ? -65.088 -37.362 -18.952 1.00 25.22 304 GLY A N 1
ATOM 2489 C CA . GLY A 1 304 ? -65.242 -38.538 -19.817 1.00 25.22 304 GLY A CA 1
ATOM 2490 C C . GLY A 1 304 ? -64.760 -39.867 -19.225 1.00 25.22 304 GLY A C 1
ATOM 2491 O O . GLY A 1 304 ? -63.600 -40.212 -19.361 1.00 25.22 304 GLY A O 1
ATOM 2492 N N . ASN A 1 305 ? -65.685 -40.577 -18.575 1.00 25.00 305 ASN A N 1
ATOM 2493 C CA . ASN A 1 305 ? -65.852 -42.030 -18.393 1.00 25.00 305 ASN A CA 1
ATOM 2494 C C . ASN A 1 305 ? -64.731 -43.045 -18.782 1.00 25.00 305 ASN A C 1
ATOM 2496 O O . ASN A 1 305 ? -64.157 -42.986 -19.861 1.00 25.00 305 ASN A O 1
ATOM 2500 N N . GLU A 1 306 ? -64.656 -44.108 -17.962 1.00 26.02 306 GLU A N 1
ATOM 2501 C CA . GLU A 1 306 ? -64.224 -45.501 -18.238 1.00 26.02 306 GLU A CA 1
ATOM 2502 C C . GLU A 1 306 ? -62.987 -46.080 -17.512 1.00 26.02 306 GLU A C 1
ATOM 2504 O O . GLU A 1 306 ? -62.067 -45.405 -17.070 1.00 26.02 306 GLU A O 1
ATOM 2509 N N . LYS A 1 307 ? -63.109 -47.394 -17.277 1.00 26.30 307 LYS A N 1
ATOM 2510 C CA . LYS A 1 307 ? -62.483 -48.264 -16.270 1.00 26.30 307 LYS A CA 1
ATOM 2511 C C . LYS A 1 307 ? -61.106 -48.802 -16.679 1.00 26.30 307 LYS A C 1
ATOM 2513 O O . LYS A 1 307 ? -60.938 -49.136 -17.840 1.00 26.30 307 LYS A O 1
ATOM 2518 N N . SER A 1 308 ? -60.273 -49.082 -15.662 1.00 25.48 308 SER A N 1
ATOM 2519 C CA . SER A 1 308 ? -59.228 -50.137 -15.503 1.00 25.48 308 SER A CA 1
ATOM 2520 C C . SER A 1 308 ? -57.972 -49.485 -14.902 1.00 25.48 308 SER A C 1
ATOM 2522 O O . SER A 1 308 ? -57.545 -48.471 -15.428 1.00 25.48 308 SER A O 1
ATOM 2524 N N . GLY A 1 309 ? -57.355 -49.879 -13.788 1.00 25.30 309 GLY A N 1
ATOM 2525 C CA . GLY A 1 309 ? -57.047 -51.204 -13.254 1.00 25.30 309 GLY A CA 1
ATOM 2526 C C . GLY A 1 309 ? -55.561 -51.177 -12.838 1.00 25.30 309 GLY A C 1
ATOM 2527 O O . GLY A 1 309 ? -54.727 -50.985 -13.709 1.00 25.30 309 GLY A O 1
ATOM 2528 N N . GLU A 1 310 ? -55.277 -51.364 -11.536 1.00 28.39 310 GLU A N 1
ATOM 2529 C CA . GLU A 1 310 ? -53.962 -51.712 -10.926 1.00 28.39 310 GLU A CA 1
ATOM 2530 C C . GLU A 1 310 ? -52.820 -50.668 -10.982 1.00 28.39 310 GLU A C 1
ATOM 2532 O O . GLU A 1 310 ? -52.736 -49.862 -11.891 1.00 28.39 310 GLU A O 1
ATOM 2537 N N . ASN A 1 311 ? -51.825 -50.597 -10.092 1.00 26.70 311 ASN A N 1
ATOM 2538 C CA . ASN A 1 311 ? -51.568 -50.996 -8.704 1.00 26.70 311 ASN A CA 1
ATOM 2539 C C . ASN A 1 311 ? -50.303 -50.203 -8.312 1.00 26.70 311 ASN A C 1
ATOM 2541 O O . ASN A 1 311 ? -49.311 -50.304 -9.021 1.00 26.70 311 ASN A O 1
ATOM 2545 N N . HIS A 1 312 ? -50.306 -49.450 -7.207 1.00 27.83 312 HIS A N 1
ATOM 2546 C CA . HIS A 1 312 ? -49.119 -49.279 -6.348 1.00 27.83 312 HIS A CA 1
ATOM 2547 C C . HIS A 1 312 ? -49.499 -48.543 -5.052 1.00 27.83 312 HIS A C 1
ATOM 2549 O O . HIS A 1 312 ? -49.277 -47.349 -4.859 1.00 27.83 312 HIS A O 1
ATOM 2555 N N . LYS A 1 313 ? -50.108 -49.300 -4.135 1.00 29.89 313 LYS A N 1
ATOM 2556 C CA . LYS A 1 313 ? -49.925 -49.090 -2.699 1.00 29.89 313 LYS A CA 1
ATOM 2557 C C . LYS A 1 313 ? -48.612 -49.775 -2.345 1.00 29.89 313 LYS A C 1
ATOM 2559 O O . LYS A 1 313 ? -48.538 -50.981 -2.504 1.00 29.89 313 LYS A O 1
ATOM 2564 N N . ASP A 1 314 ? -47.603 -49.002 -1.963 1.00 30.47 314 ASP A N 1
ATOM 2565 C CA . ASP A 1 314 ? -46.609 -49.333 -0.935 1.00 30.47 314 ASP A CA 1
ATOM 2566 C C . ASP A 1 314 ? -45.490 -48.289 -0.977 1.00 30.47 314 ASP A C 1
ATOM 2568 O O . ASP A 1 314 ? -44.928 -48.044 -2.037 1.00 30.47 314 ASP A O 1
ATOM 2572 N N . LEU A 1 315 ? -45.216 -47.690 0.194 1.00 33.19 315 LEU A N 1
ATOM 2573 C CA . LEU A 1 315 ? -44.098 -46.793 0.582 1.00 33.19 315 LEU A CA 1
ATOM 2574 C C . LEU A 1 315 ? -44.500 -45.491 1.301 1.00 33.19 315 LEU A C 1
ATOM 2576 O O . LEU A 1 315 ? -43.660 -44.627 1.535 1.00 33.19 315 LEU A O 1
ATOM 2580 N N . ILE A 1 316 ? -45.735 -45.386 1.805 1.00 31.86 316 ILE A N 1
ATOM 2581 C CA . ILE A 1 316 ? -46.104 -44.392 2.839 1.00 31.86 316 ILE A CA 1
ATOM 2582 C C . ILE A 1 316 ? -46.454 -45.115 4.149 1.00 31.86 316 ILE A C 1
ATOM 2584 O O . ILE A 1 316 ? -47.479 -44.883 4.774 1.00 31.86 316 ILE A O 1
ATOM 2588 N N . ILE A 1 317 ? -45.586 -46.036 4.577 1.00 36.09 317 ILE A N 1
ATOM 2589 C CA . ILE A 1 317 ? -45.552 -46.588 5.941 1.00 36.09 317 ILE A CA 1
ATOM 2590 C C . ILE A 1 317 ? -44.082 -46.852 6.293 1.00 36.09 317 ILE A C 1
ATOM 2592 O O . ILE A 1 317 ? -43.609 -47.971 6.153 1.00 36.09 317 ILE A O 1
ATOM 2596 N N . LYS A 1 318 ? -43.345 -45.800 6.687 1.00 32.09 318 LYS A N 1
ATOM 2597 C CA . LYS A 1 318 ? -42.110 -45.822 7.515 1.00 32.09 318 LYS A CA 1
ATOM 2598 C C . LYS A 1 318 ? -41.471 -44.423 7.545 1.00 32.09 318 LYS A C 1
ATOM 2600 O O . LYS A 1 318 ? -40.539 -44.164 6.800 1.00 32.09 318 LYS A O 1
ATOM 2605 N N . LYS A 1 319 ? -42.006 -43.514 8.376 1.00 32.44 319 LYS A N 1
ATOM 2606 C CA . LYS A 1 319 ? -41.266 -42.398 9.038 1.00 32.44 319 LYS A CA 1
ATOM 2607 C C . LYS A 1 319 ? -42.165 -41.467 9.874 1.00 32.44 319 LYS A C 1
ATOM 2609 O O . LYS A 1 319 ? -42.005 -40.255 9.893 1.00 32.44 319 LYS A O 1
ATOM 2614 N N . ARG A 1 320 ? -43.153 -42.028 10.580 1.00 31.00 320 ARG A N 1
ATOM 2615 C CA . ARG A 1 320 ? -44.012 -41.268 11.516 1.00 31.00 320 ARG A CA 1
ATOM 2616 C C . ARG A 1 320 ? -44.190 -41.956 12.876 1.00 31.00 320 ARG A C 1
ATOM 2618 O O . ARG A 1 320 ? -45.202 -41.756 13.537 1.00 31.00 320 ARG A O 1
ATOM 2625 N N . LYS A 1 321 ? -43.225 -42.787 13.292 1.00 30.42 321 LYS A N 1
ATOM 2626 C CA . LYS A 1 321 ? -43.334 -43.607 14.513 1.00 30.42 321 LYS A CA 1
ATOM 2627 C C . LYS A 1 321 ? -42.180 -43.510 15.523 1.00 30.42 321 LYS A C 1
ATOM 2629 O O . LYS A 1 321 ? -42.209 -44.284 16.469 1.00 30.42 321 LYS A O 1
ATOM 2634 N N . GLU A 1 322 ? -41.245 -42.565 15.403 1.00 28.14 322 GLU A N 1
ATOM 2635 C CA . GLU A 1 322 ? -40.119 -42.473 16.362 1.00 28.14 322 GLU A CA 1
ATOM 2636 C C . GLU A 1 322 ? -40.130 -41.238 17.288 1.00 28.14 322 GLU A C 1
ATOM 2638 O O . GLU A 1 322 ? -39.616 -41.332 18.395 1.00 28.14 322 GLU A O 1
ATOM 2643 N N . ASP A 1 323 ? -40.862 -40.159 16.990 1.00 29.66 323 ASP A N 1
ATOM 2644 C CA . ASP A 1 323 ? -40.780 -38.922 17.804 1.00 29.66 323 ASP A CA 1
ATOM 2645 C C . ASP A 1 323 ? -41.829 -38.783 18.928 1.00 29.66 323 ASP A C 1
ATOM 2647 O O . ASP A 1 323 ? -42.232 -37.675 19.281 1.00 29.66 323 ASP A O 1
ATOM 2651 N N . LYS A 1 324 ? -42.334 -39.883 19.504 1.00 27.75 324 LYS A N 1
ATOM 2652 C CA . LYS A 1 324 ? -43.392 -39.798 20.540 1.00 27.75 324 LYS A CA 1
ATOM 2653 C C . LYS A 1 324 ? -43.271 -40.750 21.728 1.00 27.75 324 LYS A C 1
ATOM 2655 O O . LYS A 1 324 ? -44.285 -41.129 22.313 1.00 27.75 324 LYS A O 1
ATOM 2660 N N . LYS A 1 325 ? -42.056 -41.141 22.120 1.00 28.11 325 LYS A N 1
ATOM 2661 C CA . LYS A 1 325 ? -41.889 -42.012 23.294 1.00 28.11 325 LYS A CA 1
ATOM 2662 C C . LYS A 1 325 ? -40.542 -41.845 23.999 1.00 28.11 325 LYS A C 1
ATOM 2664 O O . LYS A 1 325 ? -39.756 -42.777 24.012 1.00 28.11 325 LYS A O 1
ATOM 2669 N N . GLN A 1 326 ? -40.284 -40.672 24.576 1.00 27.22 326 GLN A N 1
ATOM 2670 C CA . GLN A 1 326 ? -39.270 -40.491 25.631 1.00 27.22 326 GLN A CA 1
ATOM 2671 C C . GLN A 1 326 ? -39.439 -39.121 26.307 1.00 27.22 326 GLN A C 1
ATOM 2673 O O . GLN A 1 326 ? -38.558 -38.272 26.336 1.00 27.22 326 GLN A O 1
ATOM 2678 N N . SER A 1 327 ? -40.631 -38.880 26.837 1.00 23.16 327 SER A N 1
ATOM 2679 C CA . SER A 1 327 ? -40.828 -37.904 27.900 1.00 23.16 327 SER A CA 1
ATOM 2680 C C . SER A 1 327 ? -41.890 -38.469 28.831 1.00 23.16 327 SER A C 1
ATOM 2682 O O . SER A 1 327 ? -42.943 -38.909 28.374 1.00 23.16 327 SER A O 1
ATOM 2684 N N . ASN A 1 328 ? -41.564 -38.467 30.121 1.00 22.86 328 ASN A N 1
ATOM 2685 C CA . ASN A 1 328 ? -42.338 -38.974 31.254 1.00 22.86 328 ASN A CA 1
ATOM 2686 C C . ASN A 1 328 ? -42.224 -40.484 31.484 1.00 22.86 328 ASN A C 1
ATOM 2688 O O . ASN A 1 328 ? -42.994 -41.268 30.946 1.00 22.86 328 ASN A O 1
ATOM 2692 N N . ASP A 1 329 ? -41.257 -40.868 32.318 1.00 24.70 329 ASP A N 1
ATOM 2693 C CA . ASP A 1 329 ? -41.591 -41.439 33.624 1.00 24.70 329 ASP A CA 1
ATOM 2694 C C . ASP A 1 329 ? -40.373 -41.416 34.563 1.00 24.70 329 ASP A C 1
ATOM 2696 O O . ASP A 1 329 ? -39.235 -41.569 34.127 1.00 24.70 329 ASP A O 1
ATOM 2700 N N . GLN A 1 330 ? -40.678 -41.275 35.857 1.00 26.28 330 GLN A N 1
ATOM 2701 C CA . GLN A 1 330 ? -39.838 -41.467 37.051 1.00 26.28 330 GLN A CA 1
ATOM 2702 C C . GLN A 1 330 ? -39.213 -40.221 37.700 1.00 26.28 330 GLN A C 1
ATOM 2704 O O . GLN A 1 330 ? -38.044 -39.878 37.546 1.00 26.28 330 GLN A O 1
ATOM 2709 N N . LEU A 1 331 ? -40.052 -39.612 38.540 1.00 22.86 331 LEU A N 1
ATOM 2710 C CA . LEU A 1 331 ? -39.685 -38.997 39.812 1.00 22.86 331 LEU A CA 1
ATOM 2711 C C . LEU A 1 331 ? -39.854 -40.040 40.947 1.00 22.86 331 LEU A C 1
ATOM 2713 O O . LEU A 1 331 ? -40.755 -40.874 40.881 1.00 22.86 331 LEU A O 1
ATOM 2717 N N . THR A 1 332 ? -39.028 -39.875 41.991 1.00 23.92 332 THR A N 1
ATOM 2718 C CA . THR A 1 332 ? -39.122 -40.294 43.418 1.00 23.92 332 THR A CA 1
ATOM 2719 C C . THR A 1 332 ? -38.563 -41.637 43.950 1.00 23.92 332 THR A C 1
ATOM 2721 O O . THR A 1 332 ? -39.053 -42.710 43.626 1.00 23.92 332 THR A O 1
ATOM 2724 N N . GLU A 1 333 ? -37.624 -41.447 44.906 1.00 23.22 333 GLU A N 1
ATOM 2725 C CA . GLU A 1 333 ? -37.327 -42.171 46.171 1.00 23.22 333 GLU A CA 1
ATOM 2726 C C . GLU A 1 333 ? -36.490 -43.479 46.182 1.00 23.22 333 GLU A C 1
ATOM 2728 O O . GLU A 1 333 ? -36.920 -44.513 45.692 1.00 23.22 333 GLU A O 1
ATOM 2733 N N . VAL A 1 334 ? -35.291 -43.466 46.811 1.00 25.70 334 VAL A N 1
ATOM 2734 C CA . VAL A 1 334 ? -35.001 -43.844 48.229 1.00 25.70 334 VAL A CA 1
ATOM 2735 C C . VAL A 1 334 ? -33.465 -43.903 48.501 1.00 25.70 334 VAL A C 1
ATOM 2737 O O . VAL A 1 334 ? -32.745 -44.684 47.893 1.00 25.70 334 VAL A O 1
ATOM 2740 N N . LEU A 1 335 ? -33.015 -43.057 49.444 1.00 23.02 335 LEU A N 1
ATOM 2741 C CA . LEU A 1 335 ? -32.005 -43.188 50.531 1.00 23.02 335 LEU A CA 1
ATOM 2742 C C . LEU A 1 335 ? -30.701 -44.025 50.413 1.00 23.02 335 LEU A C 1
ATOM 2744 O O . LEU A 1 335 ? -30.748 -45.245 50.302 1.00 23.02 335 LEU A O 1
ATOM 2748 N N . ASN A 1 336 ? -29.561 -43.356 50.687 1.00 23.56 336 ASN A N 1
ATOM 2749 C CA . ASN A 1 336 ? -28.598 -43.554 51.813 1.00 23.56 336 ASN A CA 1
ATOM 2750 C C . ASN A 1 336 ? -27.153 -43.231 51.364 1.00 23.56 336 ASN A C 1
ATOM 2752 O O . ASN A 1 336 ? -26.606 -43.890 50.492 1.00 23.56 336 ASN A O 1
ATOM 2756 N N . SER A 1 337 ? -26.601 -42.077 51.757 1.00 27.12 337 SER A N 1
ATOM 2757 C CA . SER A 1 337 ? -25.801 -41.812 52.973 1.00 27.12 337 SER A CA 1
ATOM 2758 C C . SER A 1 337 ? -24.291 -41.892 52.721 1.00 27.12 337 SER A C 1
ATOM 2760 O O . SER A 1 337 ? -23.765 -42.980 52.543 1.00 27.12 337 SER A O 1
ATOM 2762 N N . GLU A 1 338 ? -23.608 -40.750 52.820 1.00 26.11 338 GLU A N 1
ATOM 2763 C CA . GLU A 1 338 ? -22.418 -40.590 53.666 1.00 26.11 338 GLU A CA 1
ATOM 2764 C C . GLU A 1 338 ? -22.228 -39.096 53.996 1.00 26.11 338 GLU A C 1
ATOM 2766 O O . GLU A 1 338 ? -22.334 -38.217 53.143 1.00 26.11 338 GLU A O 1
ATOM 2771 N N . ASN A 1 339 ? -22.070 -38.834 55.295 1.00 24.88 339 ASN A N 1
ATOM 2772 C CA . ASN A 1 339 ? -21.960 -37.531 55.952 1.00 24.88 339 ASN A CA 1
ATOM 2773 C C . ASN A 1 339 ? -20.523 -36.980 55.869 1.00 24.88 339 ASN A C 1
ATOM 2775 O O . ASN A 1 339 ? -19.595 -37.766 55.725 1.00 24.88 339 ASN A O 1
ATOM 2779 N N . ILE A 1 340 ? -20.340 -35.667 56.098 1.00 25.75 340 ILE A N 1
ATOM 2780 C CA . ILE A 1 340 ? -19.540 -35.085 57.212 1.00 25.75 340 ILE A CA 1
ATOM 2781 C C . ILE A 1 340 ? -19.572 -33.527 57.154 1.00 25.75 340 ILE A C 1
ATOM 2783 O O . ILE A 1 340 ? -18.986 -32.892 56.285 1.00 25.75 340 ILE A O 1
ATOM 2787 N N . THR A 1 341 ? -20.359 -32.971 58.090 1.00 24.72 341 THR A N 1
ATOM 2788 C CA . THR A 1 341 ? -20.226 -31.770 58.965 1.00 24.72 341 THR A CA 1
ATOM 2789 C C . THR A 1 341 ? -19.774 -30.368 58.484 1.00 24.72 341 THR A C 1
ATOM 2791 O O . THR A 1 341 ? -18.603 -30.124 58.213 1.00 24.72 341 THR A O 1
ATOM 2794 N N . LEU A 1 342 ? -20.756 -29.449 58.547 1.00 25.50 342 LEU A N 1
ATOM 2795 C CA . LEU A 1 342 ? -20.866 -28.096 59.171 1.00 25.50 342 LEU A CA 1
ATOM 2796 C C . LEU A 1 342 ? -19.645 -27.537 59.959 1.00 25.50 342 LEU A C 1
ATOM 2798 O O . LEU A 1 342 ? -18.954 -28.295 60.627 1.00 25.50 342 LEU A O 1
ATOM 2802 N N . ASP A 1 343 ? -19.330 -26.227 59.912 1.00 25.47 343 ASP A N 1
ATOM 2803 C CA . ASP A 1 343 ? -20.010 -25.190 60.725 1.00 25.47 343 ASP A CA 1
ATOM 2804 C C . ASP A 1 343 ? -20.000 -23.727 60.174 1.00 25.47 343 ASP A C 1
ATOM 2806 O O . ASP A 1 343 ? -19.179 -23.387 59.318 1.00 25.47 343 ASP A O 1
ATOM 2810 N N . PRO A 1 344 ? -20.899 -22.840 60.683 1.00 37.25 344 PRO A N 1
ATOM 2811 C CA . PRO A 1 344 ? -21.165 -21.461 60.235 1.00 37.25 344 PRO A CA 1
ATOM 2812 C C . PRO A 1 344 ? -20.745 -20.380 61.274 1.00 37.25 344 PRO A C 1
ATOM 2814 O O . PRO A 1 344 ? -20.116 -20.721 62.268 1.00 37.25 344 PRO A O 1
ATOM 2817 N N . LEU A 1 345 ? -21.158 -19.107 61.064 1.00 27.30 345 LEU A N 1
ATOM 2818 C CA . LEU A 1 345 ? -21.129 -17.881 61.928 1.00 27.30 345 LEU A CA 1
ATOM 2819 C C . LEU A 1 345 ? -20.325 -16.738 61.247 1.00 27.30 345 LEU A C 1
ATOM 2821 O O . LEU A 1 345 ? -19.259 -16.984 60.707 1.00 27.30 345 LEU A O 1
ATOM 2825 N N . LEU A 1 346 ? -20.711 -15.454 61.192 1.00 28.58 346 LEU A N 1
ATOM 2826 C CA . LEU A 1 346 ? -21.707 -14.650 61.906 1.00 28.58 346 LEU A CA 1
ATOM 2827 C C . LEU A 1 346 ? -22.030 -13.379 61.091 1.00 28.58 346 LEU A C 1
ATOM 2829 O O . LEU A 1 346 ? -21.161 -12.764 60.478 1.00 28.58 346 LEU A O 1
ATOM 2833 N N . ASN A 1 347 ? -23.292 -12.968 61.159 1.00 25.94 347 ASN A N 1
ATOM 2834 C CA . ASN A 1 347 ? -23.838 -11.701 60.681 1.00 25.94 347 ASN A CA 1
ATOM 2835 C C . ASN A 1 347 ? -23.887 -10.721 61.870 1.00 25.94 347 ASN A C 1
ATOM 2837 O O . ASN A 1 347 ? -24.295 -11.129 62.957 1.00 25.94 347 ASN A O 1
ATOM 2841 N N . SER A 1 348 ? -23.546 -9.442 61.692 1.00 27.89 348 SER A N 1
ATOM 2842 C CA . SER A 1 348 ? -23.971 -8.384 62.624 1.00 27.89 348 SER A CA 1
ATOM 2843 C C . SER A 1 348 ? -23.998 -7.013 61.949 1.00 27.89 348 SER A C 1
ATOM 2845 O O . SER A 1 348 ? -23.067 -6.611 61.255 1.00 27.89 348 SER A O 1
ATOM 2847 N N . LYS A 1 349 ? -25.117 -6.319 62.163 1.00 26.41 349 LYS A N 1
ATOM 2848 C CA . LYS A 1 349 ? -25.472 -4.986 61.669 1.00 26.41 349 LYS A CA 1
ATOM 2849 C C . LYS A 1 349 ? -25.167 -3.908 62.723 1.00 26.41 349 LYS A C 1
ATOM 2851 O O . LYS A 1 349 ? -25.217 -4.190 63.915 1.00 26.41 349 LYS A O 1
ATOM 2856 N N . ASN A 1 350 ? -25.103 -2.658 62.238 1.00 24.17 350 ASN A N 1
ATOM 2857 C CA . ASN A 1 350 ? -25.234 -1.362 62.944 1.00 24.17 350 ASN A CA 1
ATOM 2858 C C . ASN A 1 350 ? -23.979 -0.914 63.736 1.00 24.17 350 ASN A C 1
ATOM 2860 O O . ASN A 1 350 ? -23.295 -1.733 64.317 1.00 24.17 350 ASN A O 1
ATOM 2864 N N . SER A 1 351 ? -23.578 0.359 63.843 1.00 23.72 351 SER A N 1
ATOM 2865 C CA . SER A 1 351 ? -24.255 1.649 63.671 1.00 23.72 351 SER A CA 1
ATOM 2866 C C . SER A 1 351 ? -23.234 2.803 63.556 1.00 23.72 351 SER A C 1
ATOM 2868 O O . SER A 1 351 ? -22.158 2.704 64.132 1.00 23.72 351 SER A O 1
ATOM 2870 N N . LYS A 1 352 ? -23.681 3.912 62.945 1.00 25.36 352 LYS A N 1
ATOM 2871 C CA . LYS A 1 352 ? -23.338 5.331 63.205 1.00 25.36 352 LYS A CA 1
ATOM 2872 C C . LYS A 1 352 ? -21.898 5.820 62.963 1.00 25.36 352 LYS A C 1
ATOM 2874 O O . LYS A 1 352 ? -20.910 5.229 63.367 1.00 25.36 352 LYS A O 1
ATOM 2879 N N . GLY A 1 353 ? -21.832 6.965 62.284 1.00 24.58 353 GLY A N 1
ATOM 2880 C CA . GLY A 1 353 ? -20.606 7.583 61.797 1.00 24.58 353 GLY A CA 1
ATOM 2881 C C . GLY A 1 353 ? -19.827 8.406 62.819 1.00 24.58 353 GLY A C 1
ATOM 2882 O O . GLY A 1 353 ? -20.360 8.820 63.843 1.00 24.58 353 GLY A O 1
ATOM 2883 N N . ASN A 1 354 ? -18.575 8.699 62.472 1.00 25.33 354 ASN A N 1
ATOM 2884 C CA . ASN A 1 354 ? -18.056 10.062 62.413 1.00 25.33 354 ASN A CA 1
ATOM 2885 C C . ASN A 1 354 ? -16.701 10.092 61.698 1.00 25.33 354 ASN A C 1
ATOM 2887 O O . ASN A 1 354 ? -15.937 9.130 61.714 1.00 25.33 354 ASN A O 1
ATOM 2891 N N . ASN A 1 355 ? -16.446 11.234 61.071 1.00 28.42 355 ASN A N 1
ATOM 2892 C CA . ASN A 1 355 ? -15.212 11.601 60.394 1.00 28.42 355 ASN A CA 1
ATOM 2893 C C . ASN A 1 355 ? -14.008 11.528 61.344 1.00 28.42 355 ASN A C 1
ATOM 2895 O O . ASN A 1 355 ? -14.083 12.053 62.451 1.00 28.42 355 ASN A O 1
ATOM 2899 N N . ASN A 1 356 ? -12.894 10.951 60.887 1.00 25.39 356 ASN A N 1
ATOM 2900 C CA . ASN A 1 356 ? -11.596 11.628 60.873 1.00 25.39 356 ASN A CA 1
ATOM 2901 C C . ASN A 1 356 ? -10.515 10.772 60.202 1.00 25.39 356 ASN A C 1
ATOM 2903 O O . ASN A 1 356 ? -10.326 9.593 60.480 1.00 25.39 356 ASN A O 1
ATOM 2907 N N . THR A 1 357 ? -9.807 11.454 59.309 1.00 32.34 357 THR A N 1
ATOM 2908 C CA . THR A 1 357 ? -8.438 11.232 58.845 1.00 32.34 357 THR A CA 1
ATOM 2909 C C . THR A 1 357 ? -7.561 10.363 59.749 1.00 32.34 357 THR A C 1
ATOM 2911 O O . THR A 1 357 ? -7.200 10.776 60.848 1.00 32.34 357 THR A O 1
ATOM 2914 N N . ALA A 1 358 ? -7.083 9.246 59.203 1.00 26.12 358 ALA A N 1
ATOM 2915 C CA . ALA A 1 358 ? -5.763 8.709 59.513 1.00 26.12 358 ALA A CA 1
ATOM 2916 C C . ALA A 1 358 ? -5.284 7.863 58.328 1.00 26.12 358 ALA A C 1
ATOM 2918 O O . ALA A 1 358 ? -5.723 6.736 58.108 1.00 26.12 358 ALA A O 1
ATOM 2919 N N . CYS A 1 359 ? -4.397 8.453 57.531 1.00 24.98 359 CYS A N 1
ATOM 2920 C CA . CYS A 1 359 ? -3.672 7.786 56.463 1.00 24.98 359 CYS A CA 1
ATOM 2921 C C . CYS A 1 359 ? -2.801 6.676 57.064 1.00 24.98 359 CYS A C 1
ATOM 2923 O O . CYS A 1 359 ? -1.763 6.955 57.663 1.00 24.98 359 CYS A O 1
ATOM 2925 N N . ILE A 1 360 ? -3.206 5.420 56.884 1.00 28.83 360 ILE A N 1
ATOM 2926 C CA . ILE A 1 360 ? -2.343 4.269 57.144 1.00 28.83 360 ILE A CA 1
ATOM 2927 C C . ILE A 1 360 ? -1.420 4.122 55.935 1.00 28.83 360 ILE A C 1
ATOM 2929 O O . ILE A 1 360 ? -1.806 3.689 54.850 1.00 28.83 360 ILE A O 1
ATOM 2933 N N . SER A 1 361 ? -0.185 4.563 56.135 1.00 31.28 361 SER A N 1
ATOM 2934 C CA . SER A 1 361 ? 0.940 4.416 55.226 1.00 31.28 361 SER A CA 1
ATOM 2935 C C . SER A 1 361 ? 1.385 2.952 55.183 1.00 31.28 361 SER A C 1
ATOM 2937 O O . SER A 1 361 ? 2.257 2.516 55.927 1.00 31.28 361 SER A O 1
ATOM 2939 N N . LEU A 1 362 ? 0.795 2.179 54.272 1.00 31.70 362 LEU A N 1
ATOM 2940 C CA . LEU A 1 362 ? 1.287 0.852 53.911 1.00 31.70 362 LEU A CA 1
ATOM 2941 C C . LEU A 1 362 ? 2.190 0.963 52.680 1.00 31.70 362 LEU A C 1
ATOM 2943 O O . LEU A 1 362 ? 1.747 1.138 51.550 1.00 31.70 362 LEU A O 1
ATOM 2947 N N . VAL A 1 363 ? 3.490 0.943 52.979 1.00 29.56 363 VAL A N 1
ATOM 2948 C CA . VAL A 1 363 ? 4.639 0.538 52.157 1.00 29.56 363 VAL A CA 1
ATOM 2949 C C . VAL A 1 363 ? 4.307 0.262 50.682 1.00 29.56 363 VAL A C 1
ATOM 2951 O O . VAL A 1 363 ? 3.832 -0.808 50.303 1.00 29.56 363 VAL A O 1
ATOM 2954 N N . LYS A 1 364 ? 4.639 1.247 49.840 1.00 25.19 364 LYS A N 1
ATOM 2955 C CA . LYS A 1 364 ? 4.614 1.179 48.376 1.00 25.19 364 LYS A CA 1
ATOM 2956 C C . LYS A 1 364 ? 5.391 -0.041 47.869 1.00 25.19 364 LYS A C 1
ATOM 2958 O O . LYS A 1 364 ? 6.616 0.003 47.761 1.00 25.19 364 LYS A O 1
ATOM 2963 N N . ARG A 1 365 ? 4.679 -1.072 47.416 1.00 27.83 365 ARG A N 1
ATOM 2964 C CA . ARG A 1 365 ? 5.160 -1.867 46.282 1.00 27.83 365 ARG A CA 1
ATOM 2965 C C . ARG A 1 365 ? 5.059 -0.961 45.056 1.00 27.83 365 ARG A C 1
ATOM 2967 O O . ARG A 1 365 ? 3.958 -0.628 44.634 1.00 27.83 365 ARG A O 1
ATOM 2974 N N . LYS A 1 366 ? 6.194 -0.496 44.524 1.00 28.39 366 LYS A N 1
ATOM 2975 C CA . LYS A 1 366 ? 6.248 0.226 43.241 1.00 28.39 366 LYS A CA 1
ATOM 2976 C C . LYS A 1 366 ? 5.952 -0.752 42.097 1.00 28.39 366 LYS A C 1
ATOM 2978 O O . LYS A 1 366 ? 6.850 -1.115 41.348 1.00 28.39 366 LYS A O 1
ATOM 2983 N N . ASN A 1 367 ? 4.697 -1.158 41.954 1.00 31.70 367 ASN A N 1
ATOM 2984 C CA . ASN A 1 367 ? 4.172 -1.424 40.625 1.00 31.70 367 ASN A CA 1
ATOM 2985 C C . ASN A 1 367 ? 3.881 -0.043 40.029 1.00 31.70 367 ASN A C 1
ATOM 2987 O O . ASN A 1 367 ? 3.269 0.792 40.693 1.00 31.70 367 ASN A O 1
ATOM 2991 N N . PHE A 1 368 ? 4.402 0.250 38.838 1.00 40.56 368 PHE A N 1
ATOM 2992 C CA . PHE A 1 368 ? 4.018 1.450 38.095 1.00 40.56 368 PHE A CA 1
ATOM 2993 C C . PHE A 1 368 ? 2.519 1.343 37.787 1.00 40.56 368 PHE A C 1
ATOM 2995 O O . PHE A 1 368 ? 2.133 0.753 36.784 1.00 40.56 368 PHE A O 1
ATOM 3002 N N . GLU A 1 369 ? 1.663 1.856 38.669 1.00 56.03 369 GLU A N 1
ATOM 3003 C CA . GLU A 1 369 ? 0.252 2.032 38.350 1.00 56.03 369 GLU A CA 1
ATOM 3004 C C . GLU A 1 369 ? 0.155 3.056 37.219 1.00 56.03 369 GLU A C 1
ATOM 3006 O O . GLU A 1 369 ? 0.580 4.209 37.339 1.00 56.03 369 GLU A O 1
ATOM 3011 N N . SER A 1 370 ? -0.355 2.589 36.084 1.00 74.75 370 SER A N 1
ATOM 3012 C CA . SER A 1 370 ? -0.691 3.386 34.915 1.00 74.75 370 SER A CA 1
ATOM 3013 C C . SER A 1 370 ? -1.644 4.517 35.311 1.00 74.75 370 SER A C 1
ATOM 3015 O O . SER A 1 370 ? -2.827 4.293 35.553 1.00 74.75 370 SER A O 1
ATOM 3017 N N . GLN A 1 371 ? -1.126 5.744 35.395 1.00 84.75 371 GLN A N 1
ATOM 3018 C CA . GLN A 1 371 ? -1.913 6.921 35.758 1.00 84.75 371 GLN A CA 1
ATOM 3019 C C . GLN A 1 371 ? -2.914 7.237 34.636 1.00 84.75 371 GLN A C 1
ATOM 3021 O O . GLN A 1 371 ? -2.507 7.634 33.545 1.00 84.75 371 GLN A O 1
ATOM 3026 N N . VAL A 1 372 ? -4.212 7.078 34.904 1.00 89.88 372 VAL A N 1
ATOM 3027 C CA . VAL A 1 372 ? -5.286 7.488 33.985 1.00 89.88 372 VAL A CA 1
ATOM 3028 C C . VAL A 1 372 ? -5.561 8.979 34.162 1.00 89.88 372 VAL A C 1
ATOM 3030 O O . VAL A 1 372 ? -5.617 9.475 35.288 1.00 89.88 372 VAL A O 1
ATOM 3033 N N . VAL A 1 373 ? -5.720 9.695 33.053 1.00 91.50 373 VAL A N 1
ATOM 3034 C CA . VAL A 1 373 ? -5.982 11.136 33.021 1.00 91.50 373 VAL A CA 1
ATOM 3035 C C . VAL A 1 373 ? -7.173 11.471 32.136 1.00 91.50 373 VAL A C 1
ATOM 3037 O O . VAL A 1 373 ? -7.439 10.789 31.145 1.00 91.50 373 VAL A O 1
ATOM 3040 N N . THR A 1 374 ? -7.884 12.541 32.487 1.00 92.81 374 THR A N 1
ATOM 3041 C CA . THR A 1 374 ? -8.952 13.129 31.666 1.00 92.81 374 THR A CA 1
ATOM 3042 C C . THR A 1 374 ? -8.452 14.362 30.905 1.00 92.81 374 THR A C 1
ATOM 3044 O O . THR A 1 374 ? -7.485 14.995 31.338 1.00 92.81 374 THR A O 1
ATOM 3047 N N . PRO A 1 375 ? -9.113 14.764 29.803 1.00 92.25 375 PRO A N 1
ATOM 3048 C CA . PRO A 1 375 ? -8.776 15.996 29.098 1.00 92.25 375 PRO A CA 1
ATOM 3049 C C . PRO A 1 375 ? -8.767 17.206 30.043 1.00 92.25 375 PRO A C 1
ATOM 3051 O O . PRO A 1 375 ? -9.653 17.354 30.883 1.00 92.25 375 PRO A O 1
ATOM 3054 N N . GLY A 1 376 ? -7.746 18.054 29.929 1.00 88.19 376 GLY A N 1
ATOM 3055 C CA . GLY A 1 376 ? -7.522 19.229 30.775 1.00 88.19 376 GLY A CA 1
ATOM 3056 C C . GLY A 1 376 ? -6.833 18.942 32.114 1.00 88.19 376 GLY A C 1
ATOM 3057 O O . GLY A 1 376 ? -6.421 19.881 32.796 1.00 88.19 376 GLY A O 1
ATOM 3058 N N . GLN A 1 377 ? -6.655 17.673 32.496 1.00 90.06 377 GLN A N 1
ATOM 3059 C CA . GLN A 1 377 ? -5.962 17.323 33.733 1.00 90.06 377 GLN A CA 1
ATOM 3060 C C . GLN A 1 377 ? -4.463 17.606 33.621 1.00 90.06 377 GLN A C 1
ATOM 3062 O O . GLN A 1 377 ? -3.806 17.258 32.636 1.00 90.06 377 GLN A O 1
ATOM 3067 N N . LEU A 1 378 ? -3.911 18.216 34.669 1.00 87.19 378 LEU A N 1
ATOM 3068 C CA . LEU A 1 378 ? -2.491 18.513 34.753 1.00 87.19 378 LEU A CA 1
ATOM 3069 C C . LEU A 1 378 ? -1.683 17.236 35.015 1.00 87.19 378 LEU A C 1
ATOM 3071 O O . LEU A 1 378 ? -1.909 16.554 36.013 1.00 87.19 378 LEU A O 1
ATOM 3075 N N . ILE A 1 379 ? -0.720 16.938 34.140 1.00 86.00 379 ILE A N 1
ATOM 3076 C CA . ILE A 1 379 ? 0.143 15.755 34.267 1.00 86.00 379 ILE A CA 1
ATOM 3077 C C . ILE A 1 379 ? 1.415 16.108 35.037 1.00 86.00 379 ILE A C 1
ATOM 3079 O O . ILE A 1 379 ? 1.830 15.377 35.937 1.00 86.00 379 ILE A O 1
ATOM 3083 N N . THR A 1 380 ? 2.088 17.194 34.650 1.00 80.50 380 THR A N 1
ATOM 3084 C CA . THR A 1 380 ? 3.406 17.577 35.179 1.00 80.50 380 THR A CA 1
ATOM 3085 C C . THR A 1 380 ? 3.647 19.078 34.980 1.00 80.50 380 THR A C 1
ATOM 3087 O O . THR A 1 380 ? 3.277 19.644 33.951 1.00 80.50 380 THR A O 1
ATOM 3090 N N . SER A 1 381 ? 4.262 19.719 35.979 1.00 74.12 381 SER A N 1
ATOM 3091 C CA . SER A 1 381 ? 4.637 21.146 35.957 1.00 74.12 381 SER A CA 1
ATOM 3092 C C . SER A 1 381 ? 6.076 21.385 35.474 1.00 74.12 381 SER A C 1
ATOM 3094 O O . SER A 1 381 ? 6.478 22.532 35.304 1.00 74.12 381 SER A O 1
ATOM 3096 N N . ASP A 1 382 ? 6.852 20.319 35.264 1.00 74.94 382 ASP A N 1
ATOM 3097 C CA . ASP A 1 382 ? 8.269 20.393 34.911 1.00 74.94 382 ASP A CA 1
ATOM 3098 C C . ASP A 1 382 ? 8.457 20.774 33.438 1.00 74.94 382 ASP A C 1
ATOM 3100 O O . ASP A 1 382 ? 8.174 19.990 32.528 1.00 74.94 382 ASP A O 1
ATOM 3104 N N . ALA A 1 383 ? 9.021 21.961 33.204 1.00 67.06 383 ALA A N 1
ATOM 3105 C CA . ALA A 1 383 ? 9.292 22.499 31.868 1.00 67.06 383 ALA A CA 1
ATOM 3106 C C . ALA A 1 383 ? 10.357 21.715 31.067 1.00 67.06 383 ALA A C 1
ATOM 3108 O O . ALA A 1 383 ? 10.545 21.970 29.881 1.00 67.06 383 ALA A O 1
ATOM 3109 N N . GLN A 1 384 ? 11.069 20.769 31.694 1.00 75.06 384 GLN A N 1
ATOM 3110 C CA . GLN A 1 384 ? 12.143 19.992 31.060 1.00 75.06 384 GLN A CA 1
ATOM 3111 C C . GLN A 1 384 ? 11.646 18.727 30.330 1.00 75.06 384 GLN A C 1
ATOM 3113 O O . GLN A 1 384 ? 12.437 18.031 29.686 1.00 75.06 384 GLN A O 1
ATOM 3118 N N . SER A 1 385 ? 10.353 18.410 30.432 1.00 76.31 385 SER A N 1
ATOM 3119 C CA . SER A 1 385 ? 9.758 17.250 29.764 1.00 76.31 385 SER A CA 1
ATOM 3120 C C . SER A 1 385 ? 9.387 17.580 28.316 1.00 76.31 385 SER A C 1
ATOM 3122 O O . SER A 1 385 ? 8.780 18.610 28.031 1.00 76.31 385 SER A O 1
ATOM 3124 N N . MET A 1 386 ? 9.733 16.689 27.390 1.00 80.44 386 MET A N 1
ATOM 3125 C CA . MET A 1 386 ? 9.273 16.749 26.006 1.00 80.44 386 MET A CA 1
ATOM 3126 C C . MET A 1 386 ? 7.821 16.273 25.935 1.00 80.44 386 MET A C 1
ATOM 3128 O O . MET A 1 386 ? 7.431 15.315 26.601 1.00 80.44 386 MET A O 1
ATOM 3132 N N . ARG A 1 387 ? 7.017 16.941 25.113 1.00 82.88 387 ARG A N 1
ATOM 3133 C CA . ARG A 1 387 ? 5.602 16.616 24.907 1.00 82.88 387 ARG A CA 1
ATOM 3134 C C . ARG A 1 387 ? 5.435 15.690 23.710 1.00 82.88 387 ARG A C 1
ATOM 3136 O O . ARG A 1 387 ? 5.994 15.954 22.647 1.00 82.88 387 ARG A O 1
ATOM 3143 N N . GLY A 1 388 ? 4.683 14.619 23.902 1.00 85.69 388 GLY A N 1
ATOM 3144 C CA . GLY A 1 388 ? 4.258 13.699 22.857 1.00 85.69 388 GLY A CA 1
ATOM 3145 C C . GLY A 1 388 ? 2.765 13.830 22.563 1.00 85.69 388 GLY A C 1
ATOM 3146 O O . GLY A 1 388 ? 2.087 14.752 23.030 1.00 85.69 388 GLY A O 1
ATOM 3147 N N . HIS A 1 389 ? 2.238 12.876 21.800 1.00 85.12 389 HIS A N 1
ATOM 3148 C CA . HIS A 1 389 ? 0.818 12.789 21.471 1.00 85.12 389 HIS A CA 1
ATOM 3149 C C . HIS A 1 389 ? -0.077 12.771 22.720 1.00 85.12 389 HIS A C 1
ATOM 3151 O O . HIS A 1 389 ? 0.286 12.232 23.766 1.00 85.12 389 HIS A O 1
ATOM 3157 N N . GLY A 1 390 ? -1.255 13.390 22.617 1.00 86.50 390 GLY A N 1
ATOM 3158 C CA . GLY A 1 390 ? -2.222 13.431 23.717 1.00 86.50 390 GLY A CA 1
ATOM 3159 C C . GLY A 1 390 ? -1.901 14.440 24.828 1.00 86.50 390 GLY A C 1
ATOM 3160 O O . GLY A 1 390 ? -2.569 14.432 25.862 1.00 86.50 390 GLY A O 1
ATOM 3161 N N . THR A 1 391 ? -0.909 15.318 24.632 1.00 89.75 391 THR A N 1
ATOM 3162 C CA . THR A 1 391 ? -0.540 16.376 25.587 1.00 89.75 391 THR A CA 1
ATOM 3163 C C . THR A 1 391 ? -0.470 17.750 24.923 1.00 89.75 391 THR A C 1
ATOM 3165 O O . THR A 1 391 ? -0.142 17.868 23.742 1.00 89.75 391 THR A O 1
ATOM 3168 N N . TYR A 1 392 ? -0.786 18.805 25.673 1.00 89.25 392 TYR A N 1
ATOM 3169 C CA . TYR A 1 392 ? -0.619 20.196 25.253 1.00 89.25 392 TYR A CA 1
ATOM 3170 C C . TYR A 1 392 ? -0.143 21.063 26.425 1.00 89.25 392 TYR A C 1
ATOM 3172 O O . TYR A 1 392 ? -0.274 20.683 27.589 1.00 89.25 392 TYR A O 1
ATOM 3180 N N . ASN A 1 393 ? 0.425 22.232 26.122 1.00 87.56 393 ASN A N 1
ATOM 3181 C CA . ASN A 1 393 ? 0.843 23.179 27.156 1.00 87.56 393 ASN A CA 1
ATOM 3182 C C . ASN A 1 393 ? -0.267 24.193 27.415 1.00 87.56 393 ASN A C 1
ATOM 3184 O O . ASN A 1 393 ? -0.781 24.799 26.476 1.00 87.56 393 ASN A O 1
ATOM 3188 N N . THR A 1 394 ? -0.572 24.418 28.687 1.00 79.94 394 THR A N 1
ATOM 3189 C CA . THR A 1 394 ? -1.407 25.541 29.124 1.00 79.94 394 THR A CA 1
ATOM 3190 C C . THR A 1 394 ? -0.569 26.825 29.156 1.00 79.94 394 THR A C 1
ATOM 3192 O O . THR A 1 394 ? 0.654 26.770 29.283 1.00 79.94 394 THR A O 1
ATOM 3195 N N . GLU A 1 395 ? -1.217 27.992 29.108 1.00 73.75 395 GLU A N 1
ATOM 3196 C CA . GLU A 1 395 ? -0.593 29.331 29.169 1.00 73.75 395 GLU A CA 1
ATOM 3197 C C . GLU A 1 395 ? 0.383 29.518 30.350 1.00 73.75 395 GLU A C 1
ATOM 3199 O O . GLU A 1 395 ? 1.321 30.302 30.272 1.00 73.75 395 GLU A O 1
ATOM 3204 N N . SER A 1 396 ? 0.220 28.740 31.425 1.00 71.25 396 SER A N 1
ATOM 3205 C CA . SER A 1 396 ? 1.096 28.728 32.606 1.00 71.25 396 SER A CA 1
ATOM 3206 C C . SER A 1 396 ? 2.366 27.868 32.471 1.00 71.25 396 SER A C 1
ATOM 3208 O O . SER A 1 396 ? 3.054 27.643 33.465 1.00 71.25 396 SER A O 1
ATOM 3210 N N . GLY A 1 397 ? 2.675 27.349 31.275 1.00 70.56 397 GLY A N 1
ATOM 3211 C CA . GLY A 1 397 ? 3.864 26.523 31.019 1.00 70.56 397 GLY A CA 1
ATOM 3212 C C . GLY A 1 397 ? 3.776 25.091 31.559 1.00 70.56 397 GLY A C 1
ATOM 3213 O O . GLY A 1 397 ? 4.774 24.376 31.577 1.00 70.56 397 GLY A O 1
ATOM 3214 N N . LYS A 1 398 ? 2.587 24.663 31.995 1.00 80.69 398 LYS A N 1
ATOM 3215 C CA . LYS A 1 398 ? 2.339 23.331 32.558 1.00 80.69 398 LYS A CA 1
ATOM 3216 C C . LYS A 1 398 ? 1.785 22.377 31.493 1.00 80.69 398 LYS A C 1
ATOM 3218 O O . LYS A 1 398 ? 1.033 22.805 30.616 1.00 80.69 398 LYS A O 1
ATOM 3223 N N . CYS A 1 399 ? 2.131 21.092 31.586 1.00 85.38 399 CYS A N 1
ATOM 3224 C CA . CYS A 1 399 ? 1.697 20.061 30.641 1.00 85.38 399 CYS A CA 1
ATOM 3225 C C . CYS A 1 399 ? 0.357 19.445 31.080 1.00 85.38 399 CYS A C 1
ATOM 3227 O O . CYS A 1 399 ? 0.252 18.881 32.176 1.00 85.38 399 CYS A O 1
ATOM 3229 N N . ALA A 1 400 ? -0.657 19.551 30.220 1.00 89.06 400 ALA A N 1
ATOM 3230 C CA . ALA A 1 400 ? -1.997 19.009 30.421 1.00 89.06 400 ALA A CA 1
ATOM 3231 C C . ALA A 1 400 ? -2.338 17.944 29.364 1.00 89.06 400 ALA A C 1
ATOM 3233 O O . ALA A 1 400 ? -1.830 17.969 28.240 1.00 89.06 400 ALA A O 1
ATOM 3234 N N . ALA A 1 401 ? -3.204 16.997 29.723 1.00 91.31 401 ALA A N 1
ATOM 3235 C CA . ALA A 1 401 ? -3.695 15.968 28.806 1.00 91.31 401 ALA A CA 1
ATOM 3236 C C . ALA A 1 401 ? -4.735 16.547 27.833 1.00 91.31 401 ALA A C 1
ATOM 3238 O O . ALA A 1 401 ? -5.678 17.199 28.272 1.00 91.31 401 ALA A O 1
ATOM 3239 N N . SER A 1 402 ? -4.621 16.282 26.528 1.00 90.50 402 SER A N 1
ATOM 3240 C CA . SER A 1 402 ? -5.680 16.606 25.552 1.00 90.50 402 SER A CA 1
ATOM 3241 C C . SER A 1 402 ? -6.707 15.486 25.392 1.00 90.50 402 SER A C 1
ATOM 3243 O O . SER A 1 402 ? -7.840 15.750 25.001 1.00 90.50 402 SER A O 1
ATOM 3245 N N . VAL A 1 403 ? -6.327 14.243 25.696 1.00 90.56 403 VAL A N 1
ATOM 3246 C CA . VAL A 1 403 ? -7.158 13.045 25.510 1.00 90.56 403 VAL A CA 1
ATOM 3247 C C . VAL A 1 403 ? -7.346 12.289 26.823 1.00 90.56 403 VAL A C 1
ATOM 3249 O O . VAL A 1 403 ? -6.505 12.364 27.717 1.00 90.56 403 VAL A O 1
ATOM 3252 N N . ALA A 1 404 ? -8.453 11.548 26.935 1.00 91.12 404 ALA A N 1
ATOM 3253 C CA . ALA A 1 404 ? -8.683 10.626 28.043 1.00 91.12 404 ALA A CA 1
ATOM 3254 C C . ALA A 1 404 ? -7.871 9.344 27.821 1.00 91.12 404 ALA A C 1
ATOM 3256 O O . ALA A 1 404 ? -8.033 8.678 26.791 1.00 91.12 404 ALA A O 1
ATOM 3257 N N . GLY A 1 405 ? -6.998 8.991 28.760 1.00 90.62 405 GLY A N 1
ATOM 3258 C CA . GLY A 1 405 ? -6.067 7.898 28.526 1.00 90.62 405 GLY A CA 1
ATOM 3259 C C . GLY A 1 405 ? -5.090 7.628 29.652 1.00 90.62 405 GLY A C 1
ATOM 3260 O O . GLY A 1 405 ? -5.156 8.232 30.718 1.00 90.62 405 GLY A O 1
ATOM 3261 N N . VAL A 1 406 ? -4.172 6.705 29.398 1.00 90.69 406 VAL A N 1
ATOM 3262 C CA . VAL A 1 406 ? -3.081 6.362 30.310 1.00 90.69 406 VAL A CA 1
ATOM 3263 C C . VAL A 1 406 ? -1.860 7.209 29.972 1.00 90.69 406 VAL A C 1
ATOM 3265 O O . VAL A 1 406 ? -1.472 7.313 28.810 1.00 90.69 406 VAL A O 1
ATOM 3268 N N . VAL A 1 407 ? -1.235 7.806 30.984 1.00 89.75 407 VAL A N 1
ATOM 3269 C CA . VAL A 1 407 ? 0.011 8.559 30.814 1.00 89.75 407 VAL A CA 1
ATOM 3270 C C . VAL A 1 407 ? 1.175 7.595 30.609 1.00 89.75 407 VAL A C 1
ATOM 3272 O O . VAL A 1 407 ? 1.472 6.766 31.470 1.00 89.75 407 VAL A O 1
ATOM 3275 N N . GLU A 1 408 ? 1.890 7.773 29.504 1.00 88.31 408 GLU A N 1
ATOM 3276 C CA . GLU A 1 408 ? 3.125 7.069 29.188 1.00 88.31 408 GLU A CA 1
ATOM 3277 C C . GLU A 1 408 ? 4.310 8.021 29.295 1.00 88.31 408 GLU A C 1
ATOM 3279 O O . GLU A 1 408 ? 4.379 9.053 28.620 1.00 88.31 408 GLU A O 1
ATOM 3284 N N . ARG A 1 409 ? 5.256 7.666 30.164 1.00 86.56 409 ARG A N 1
ATOM 3285 C CA . ARG A 1 409 ? 6.501 8.409 30.357 1.00 86.56 409 ARG A CA 1
ATOM 3286 C C . ARG A 1 409 ? 7.648 7.573 29.808 1.00 86.56 409 ARG A C 1
ATOM 3288 O O . ARG A 1 409 ? 8.055 6.600 30.438 1.00 86.56 409 ARG A O 1
ATOM 3295 N N . VAL A 1 410 ? 8.164 7.956 28.643 1.00 86.62 410 VAL A N 1
ATOM 3296 C CA . VAL A 1 410 ? 9.327 7.315 28.016 1.00 86.62 410 VAL A CA 1
ATOM 3297 C C . VAL A 1 410 ? 10.483 8.306 28.039 1.00 86.62 410 VAL A C 1
ATOM 3299 O O . VAL A 1 410 ? 10.503 9.287 27.296 1.00 86.62 410 VAL A O 1
ATOM 3302 N N . ASN A 1 411 ? 11.466 8.066 28.905 1.00 87.12 411 ASN A N 1
ATOM 3303 C CA . ASN A 1 411 ? 12.563 9.001 29.168 1.00 87.12 411 ASN A CA 1
ATOM 3304 C C . ASN A 1 411 ? 12.035 10.388 29.580 1.00 87.12 411 ASN A C 1
ATOM 3306 O O . ASN A 1 411 ? 11.419 10.533 30.632 1.00 87.12 411 ASN A O 1
ATOM 3310 N N . LYS A 1 412 ? 12.277 11.409 28.749 1.00 84.94 412 LYS A N 1
ATOM 3311 C CA . LYS A 1 412 ? 11.770 12.775 28.939 1.00 84.94 412 LYS A CA 1
ATOM 3312 C C . LYS A 1 412 ? 10.469 13.040 28.182 1.00 84.94 412 LYS A C 1
ATOM 3314 O O . LYS A 1 412 ? 9.921 14.122 28.337 1.00 84.94 412 LYS A O 1
ATOM 3319 N N . LEU A 1 413 ? 10.006 12.113 27.342 1.00 87.56 413 LEU A N 1
ATOM 3320 C CA . LEU A 1 413 ? 8.795 12.268 26.545 1.00 87.56 413 LEU A CA 1
ATOM 3321 C C . LEU A 1 413 ? 7.575 11.832 27.362 1.00 87.56 413 LEU A C 1
ATOM 3323 O O . LEU A 1 413 ? 7.493 10.685 27.803 1.00 87.56 413 LEU A O 1
ATOM 3327 N N . ILE A 1 414 ? 6.628 12.748 27.547 1.00 89.12 414 ILE A N 1
ATOM 3328 C CA . ILE A 1 414 ? 5.328 12.478 28.162 1.00 89.12 414 ILE A CA 1
ATOM 3329 C C . ILE A 1 414 ? 4.289 12.437 27.049 1.00 89.12 414 ILE A C 1
ATOM 3331 O O . ILE A 1 414 ? 4.097 13.423 26.341 1.00 89.12 414 ILE A O 1
ATOM 3335 N N . SER A 1 415 ? 3.601 11.312 26.917 1.00 89.38 415 SER A N 1
ATOM 3336 C CA . SER A 1 415 ? 2.474 11.145 25.998 1.00 89.38 415 SER A CA 1
ATOM 3337 C C . SER A 1 415 ? 1.288 10.539 26.737 1.00 89.38 415 SER A C 1
ATOM 3339 O O . SER A 1 415 ? 1.451 9.941 27.800 1.00 89.38 415 SER A O 1
ATOM 3341 N N . VAL A 1 416 ? 0.083 10.726 26.210 1.00 90.12 416 VAL A N 1
ATOM 3342 C CA . VAL A 1 416 ? -1.126 10.102 26.752 1.00 90.12 416 VAL A CA 1
ATOM 3343 C C . VAL A 1 416 ? -1.666 9.139 25.709 1.00 90.12 416 VAL A C 1
ATOM 3345 O O . VAL A 1 416 ? -2.115 9.556 24.641 1.00 90.12 416 VAL A O 1
ATOM 3348 N N . ARG A 1 417 ? -1.641 7.847 26.037 1.00 87.38 417 ARG A N 1
ATOM 3349 C CA . ARG A 1 417 ? -2.250 6.786 25.238 1.00 87.38 417 ARG A CA 1
ATOM 3350 C C . ARG A 1 417 ? -3.760 6.836 25.439 1.00 87.38 417 ARG A C 1
ATOM 3352 O O . ARG A 1 417 ? -4.255 6.488 26.510 1.00 87.38 417 ARG A O 1
ATOM 3359 N N . SER A 1 418 ? -4.492 7.266 24.417 1.00 86.62 418 SER A N 1
ATOM 3360 C CA . SER A 1 418 ? -5.958 7.297 24.437 1.00 86.62 418 SER A CA 1
ATOM 3361 C C . SER A 1 418 ? -6.558 5.895 24.546 1.00 86.62 418 SER A C 1
ATOM 3363 O O . SER A 1 418 ? -6.048 4.959 23.934 1.00 86.62 418 SER A O 1
ATOM 3365 N N . LEU A 1 419 ? -7.689 5.766 25.244 1.00 82.75 419 LEU A N 1
ATOM 3366 C CA . LEU A 1 419 ? -8.426 4.494 25.345 1.00 82.75 419 LEU A CA 1
ATOM 3367 C C . LEU A 1 419 ? -9.027 4.039 24.006 1.00 82.75 419 LEU A C 1
ATOM 3369 O O . LEU A 1 419 ? -9.165 2.846 23.758 1.00 82.75 419 LEU A O 1
ATOM 3373 N N . HIS A 1 420 ? -9.377 4.992 23.142 1.00 80.50 420 HIS A N 1
ATOM 3374 C CA . HIS A 1 420 ? -9.871 4.733 21.798 1.00 80.50 420 HIS A CA 1
ATOM 3375 C C . HIS A 1 420 ? -9.172 5.675 20.819 1.00 80.50 420 HIS A C 1
ATOM 3377 O O . HIS A 1 420 ? -9.206 6.893 20.995 1.00 80.50 420 HIS A O 1
ATOM 3383 N N . ALA A 1 421 ? -8.532 5.109 19.800 1.00 80.19 421 ALA A N 1
ATOM 3384 C CA . ALA A 1 421 ? -7.891 5.846 18.721 1.00 80.19 421 ALA A CA 1
ATOM 3385 C C . ALA A 1 421 ? -8.154 5.149 17.391 1.00 80.19 421 ALA A C 1
ATOM 3387 O O . ALA A 1 421 ? -8.272 3.926 17.329 1.00 80.19 421 ALA A O 1
ATOM 3388 N N . ARG A 1 422 ? -8.207 5.950 16.324 1.00 83.44 422 ARG A N 1
ATOM 3389 C CA . ARG A 1 422 ? -8.088 5.427 14.963 1.00 83.44 422 ARG A CA 1
ATOM 3390 C C . ARG A 1 422 ? -6.668 4.933 14.728 1.00 83.44 422 ARG A C 1
ATOM 3392 O O . ARG A 1 422 ? -5.741 5.371 15.412 1.00 83.44 422 ARG A O 1
ATOM 3399 N N . TYR A 1 423 ? -6.510 4.059 13.743 1.00 84.56 423 TYR A N 1
ATOM 3400 C CA . TYR A 1 423 ? -5.192 3.586 13.360 1.00 84.56 423 TYR A CA 1
ATOM 3401 C C . TYR A 1 423 ? -4.302 4.770 12.954 1.00 84.56 423 TYR A C 1
ATOM 3403 O O . TYR A 1 423 ? -4.735 5.667 12.225 1.00 84.56 423 TYR A O 1
ATOM 3411 N N . ASN A 1 424 ? -3.072 4.782 13.461 1.00 83.06 424 ASN A N 1
ATOM 3412 C CA . ASN A 1 424 ? -2.038 5.728 13.068 1.00 83.06 424 ASN A CA 1
ATOM 3413 C C . ASN A 1 424 ? -0.887 4.924 12.468 1.00 83.06 424 ASN A C 1
ATOM 3415 O O . ASN A 1 424 ? -0.361 4.039 13.140 1.00 83.06 424 ASN A O 1
ATOM 3419 N N . GLY A 1 425 ? -0.559 5.192 11.205 1.00 77.00 425 GLY A N 1
ATOM 3420 C CA . GLY A 1 425 ? 0.363 4.358 10.442 1.00 77.00 425 GLY A CA 1
ATOM 3421 C C . GLY A 1 425 ? 1.818 4.583 10.821 1.00 77.00 425 GLY A C 1
ATOM 3422 O O . GLY A 1 425 ? 2.292 5.717 10.805 1.00 77.00 425 GLY A O 1
ATOM 3423 N N . GLU A 1 426 ? 2.540 3.501 11.099 1.00 80.88 426 GLU A N 1
ATOM 3424 C CA . GLU A 1 426 ? 3.995 3.521 11.233 1.00 80.88 426 GLU A CA 1
ATOM 3425 C C . GLU A 1 426 ? 4.657 2.872 10.012 1.00 80.88 426 GLU A C 1
ATOM 3427 O O . GLU A 1 426 ? 4.076 2.023 9.339 1.00 80.88 426 GLU A O 1
ATOM 3432 N N . VAL A 1 427 ? 5.878 3.302 9.687 1.00 80.88 427 VAL A N 1
ATOM 3433 C CA . VAL A 1 427 ? 6.623 2.738 8.552 1.00 80.88 427 VAL A CA 1
ATOM 3434 C C . VAL A 1 427 ? 6.960 1.276 8.841 1.00 80.88 427 VAL A C 1
ATOM 3436 O O . VAL A 1 427 ? 7.500 0.965 9.903 1.00 80.88 427 VAL A O 1
ATOM 3439 N N . GLY A 1 428 ? 6.670 0.403 7.878 1.00 80.38 428 GLY A N 1
ATOM 3440 C CA . GLY A 1 428 ? 6.843 -1.045 7.999 1.00 80.38 428 GLY A CA 1
ATOM 3441 C C . GLY A 1 428 ? 5.635 -1.781 8.583 1.00 80.38 428 GLY A C 1
ATOM 3442 O O . GLY A 1 428 ? 5.686 -3.000 8.734 1.00 80.38 428 GLY A O 1
ATOM 3443 N N . ASP A 1 429 ? 4.542 -1.079 8.903 1.00 84.62 429 ASP A N 1
ATOM 3444 C CA . ASP A 1 429 ? 3.308 -1.738 9.317 1.00 84.62 429 ASP A CA 1
ATOM 3445 C C . ASP A 1 429 ? 2.657 -2.472 8.132 1.00 84.62 429 ASP A C 1
ATOM 3447 O O . ASP A 1 429 ? 2.455 -1.895 7.060 1.00 84.62 429 ASP A O 1
ATOM 3451 N N . LEU A 1 430 ? 2.268 -3.733 8.346 1.00 82.44 430 LEU A N 1
ATOM 3452 C CA . LEU A 1 430 ? 1.391 -4.467 7.438 1.00 82.44 430 LEU A CA 1
ATOM 3453 C C . LEU A 1 430 ? -0.065 -4.095 7.725 1.00 82.44 430 LEU A C 1
ATOM 3455 O O . LEU A 1 430 ? -0.566 -4.302 8.834 1.00 82.44 430 LEU A O 1
ATOM 3459 N N . VAL A 1 431 ? -0.754 -3.571 6.720 1.00 86.94 431 VAL A N 1
ATOM 3460 C CA . VAL A 1 431 ? -2.149 -3.141 6.809 1.00 86.94 431 VAL A CA 1
ATOM 3461 C C . VAL A 1 431 ? -2.974 -3.783 5.710 1.00 86.94 431 VAL A C 1
ATOM 3463 O O . VAL A 1 431 ? -2.492 -4.061 4.612 1.00 86.94 431 VAL A O 1
ATOM 3466 N N . ILE A 1 432 ? -4.244 -4.009 6.012 1.00 87.56 432 ILE A N 1
ATOM 3467 C CA . ILE A 1 432 ? -5.227 -4.420 5.013 1.00 87.56 432 ILE A CA 1
ATOM 3468 C C . ILE A 1 432 ? -6.059 -3.190 4.702 1.00 87.56 432 ILE A C 1
ATOM 3470 O O . ILE A 1 432 ? -6.377 -2.425 5.606 1.00 87.56 432 ILE A O 1
ATOM 3474 N N . GLY A 1 433 ? -6.398 -2.962 3.445 1.00 88.62 433 GLY A N 1
ATOM 3475 C CA . GLY A 1 433 ? -7.152 -1.781 3.062 1.00 88.62 433 GLY A CA 1
ATOM 3476 C C . GLY A 1 433 ? -8.138 -2.064 1.951 1.00 88.62 433 GLY A C 1
ATOM 3477 O O . GLY A 1 433 ? -7.962 -3.006 1.181 1.00 88.62 433 GLY A O 1
ATOM 3478 N N . ARG A 1 434 ? -9.182 -1.239 1.880 1.00 91.56 434 ARG A N 1
ATOM 3479 C CA . ARG A 1 434 ? -10.193 -1.303 0.825 1.00 91.56 434 ARG A CA 1
ATOM 3480 C C . ARG A 1 434 ? -10.043 -0.119 -0.112 1.00 91.56 434 ARG A C 1
ATOM 3482 O O . ARG A 1 434 ? -9.987 1.017 0.349 1.00 91.56 434 ARG A O 1
ATOM 3489 N N . ILE A 1 435 ? -10.000 -0.353 -1.415 1.00 94.19 435 ILE A N 1
ATOM 3490 C CA . ILE A 1 435 ? -9.905 0.734 -2.393 1.00 94.19 435 ILE A CA 1
ATOM 3491 C C . ILE A 1 435 ? -11.210 1.529 -2.388 1.00 94.19 435 ILE A C 1
ATOM 3493 O O . ILE A 1 435 ? -12.286 0.966 -2.583 1.00 94.19 435 ILE A O 1
ATOM 3497 N N . THR A 1 436 ? -11.117 2.836 -2.154 1.00 93.25 436 THR A N 1
ATOM 3498 C CA . THR A 1 436 ? -12.272 3.745 -2.134 1.00 93.25 436 THR A CA 1
ATOM 3499 C C . THR A 1 436 ? -12.472 4.421 -3.478 1.00 93.25 436 THR A C 1
ATOM 3501 O O . THR A 1 436 ? -13.580 4.442 -3.998 1.00 93.25 436 THR A O 1
ATOM 3504 N N . GLU A 1 437 ? -11.396 4.950 -4.059 1.00 92.25 437 GLU A N 1
ATOM 3505 C CA . GLU A 1 437 ? -11.422 5.614 -5.361 1.00 92.25 437 GLU A CA 1
ATOM 3506 C C . GLU A 1 437 ? -10.138 5.352 -6.156 1.00 92.25 437 GLU A C 1
ATOM 3508 O O . GLU A 1 437 ? -9.031 5.255 -5.609 1.00 92.25 437 GLU A O 1
ATOM 3513 N N . VAL A 1 438 ? -10.285 5.304 -7.482 1.00 92.38 438 VAL A N 1
ATOM 3514 C CA . VAL A 1 438 ? -9.161 5.305 -8.426 1.00 92.38 438 VAL A CA 1
ATOM 3515 C C . VAL A 1 438 ? -8.924 6.735 -8.910 1.00 92.38 438 VAL A C 1
ATOM 3517 O O . VAL A 1 438 ? -9.771 7.327 -9.578 1.00 92.38 438 VAL A O 1
ATOM 3520 N N . SER A 1 439 ? -7.761 7.297 -8.584 1.00 88.44 439 SER A N 1
ATOM 3521 C CA . SER A 1 439 ? -7.334 8.645 -8.976 1.00 88.44 439 SER A CA 1
ATOM 3522 C C . SER A 1 439 ? -6.185 8.583 -9.996 1.00 88.44 439 SER A C 1
ATOM 3524 O O . SER A 1 439 ? -5.693 7.516 -10.362 1.00 88.44 439 SER A O 1
ATOM 3526 N N . HIS A 1 440 ? -5.721 9.739 -10.471 1.00 83.62 440 HIS A N 1
ATOM 3527 C CA . HIS A 1 440 ? -4.631 9.827 -11.447 1.00 83.62 440 HIS A CA 1
ATOM 3528 C C . HIS A 1 440 ? -3.319 9.272 -10.860 1.00 83.62 440 HIS A C 1
ATOM 3530 O O . HIS A 1 440 ? -2.764 9.847 -9.916 1.00 83.62 440 HIS A O 1
ATOM 3536 N N . ARG A 1 441 ? -2.817 8.162 -11.424 1.00 83.75 441 ARG A N 1
ATOM 3537 C CA . ARG A 1 441 ? -1.596 7.431 -11.005 1.00 83.75 441 ARG A CA 1
ATOM 3538 C C . ARG A 1 441 ? -1.579 6.951 -9.548 1.00 83.75 441 ARG A C 1
ATOM 3540 O O . ARG A 1 441 ? -0.508 6.611 -9.035 1.00 83.75 441 ARG A O 1
ATOM 3547 N N . ARG A 1 442 ? -2.724 6.927 -8.862 1.00 89.31 442 ARG A N 1
ATOM 3548 C CA . ARG A 1 442 ? -2.840 6.470 -7.469 1.00 89.31 442 ARG A CA 1
ATOM 3549 C C . ARG A 1 442 ? -4.236 5.954 -7.129 1.00 89.31 442 ARG A C 1
ATOM 3551 O O . ARG A 1 442 ? -5.221 6.472 -7.641 1.00 89.31 442 ARG A O 1
ATOM 3558 N N . TRP A 1 443 ? -4.312 5.024 -6.194 1.00 93.50 443 TRP A N 1
ATOM 3559 C CA . TRP A 1 443 ? -5.541 4.605 -5.531 1.00 93.50 443 TRP A CA 1
ATOM 3560 C C . TRP A 1 443 ? -5.613 5.234 -4.147 1.00 93.50 443 TRP A C 1
ATOM 3562 O O . TRP A 1 443 ? -4.589 5.346 -3.462 1.00 93.50 443 TRP A O 1
ATOM 3572 N N . LYS A 1 444 ? -6.812 5.637 -3.731 1.00 92.81 444 LYS A N 1
ATOM 3573 C CA . LYS A 1 444 ? -7.076 5.867 -2.312 1.00 92.81 444 LYS A CA 1
ATOM 3574 C C . LYS A 1 444 ? -7.579 4.577 -1.691 1.00 92.81 444 LYS A C 1
ATOM 3576 O O . LYS A 1 444 ? -8.383 3.859 -2.284 1.00 92.81 444 LYS A O 1
ATOM 3581 N N . VAL A 1 445 ? -7.065 4.292 -0.508 1.00 93.06 445 VAL A N 1
ATOM 3582 C CA . VAL A 1 445 ? -7.316 3.056 0.216 1.00 93.06 445 VAL A CA 1
ATOM 3583 C C . VAL A 1 445 ? -7.762 3.416 1.627 1.00 93.06 445 VAL A C 1
ATOM 3585 O O . VAL A 1 445 ? -7.036 4.087 2.362 1.00 93.06 445 VAL A O 1
ATOM 3588 N N . ASP A 1 446 ? -8.952 2.971 2.013 1.00 91.75 446 ASP A N 1
ATOM 3589 C CA . ASP A 1 446 ? -9.423 3.058 3.389 1.00 91.75 446 ASP A CA 1
ATOM 3590 C C . ASP A 1 446 ? -8.696 2.015 4.239 1.00 91.75 446 ASP A C 1
ATOM 3592 O O . ASP A 1 446 ? -8.739 0.814 3.966 1.00 91.75 446 ASP A O 1
ATOM 3596 N N . ILE A 1 447 ? -8.006 2.506 5.264 1.00 88.94 447 ILE A N 1
ATOM 3597 C CA . ILE A 1 447 ? -7.250 1.718 6.239 1.00 88.94 447 ILE A CA 1
ATOM 3598 C C . ILE A 1 447 ? -7.717 2.008 7.671 1.00 88.94 447 ILE A C 1
ATOM 3600 O O . ILE A 1 447 ? -6.973 1.736 8.610 1.00 88.94 447 ILE A O 1
ATOM 3604 N N . ASN A 1 448 ? -8.908 2.591 7.865 1.00 85.06 448 ASN A N 1
ATOM 3605 C CA . ASN A 1 448 ? -9.430 2.980 9.182 1.00 85.06 448 ASN A CA 1
ATOM 3606 C C . ASN A 1 448 ? -8.526 3.980 9.944 1.00 85.06 448 ASN A C 1
ATOM 3608 O O . ASN A 1 448 ? -8.429 3.979 11.178 1.00 85.06 448 ASN A O 1
ATOM 3612 N N . SER A 1 449 ? -7.842 4.853 9.201 1.00 86.94 449 SER A N 1
ATOM 3613 C CA . SER A 1 449 ? -7.019 5.924 9.768 1.00 86.94 449 SER A CA 1
ATOM 3614 C C . SER A 1 449 ? -7.782 7.261 9.801 1.00 86.94 449 SER A C 1
ATOM 3616 O O . SER A 1 449 ? -8.988 7.343 9.541 1.00 86.94 449 SER A O 1
ATOM 3618 N N . ARG A 1 450 ? -7.112 8.352 10.189 1.00 84.00 450 ARG A N 1
ATOM 3619 C CA . ARG A 1 450 ? -7.693 9.704 10.091 1.00 84.00 450 ARG A CA 1
ATOM 3620 C C . ARG A 1 450 ? -7.850 10.168 8.635 1.00 84.00 450 ARG A C 1
ATOM 3622 O O . ARG A 1 450 ? -8.686 11.030 8.376 1.00 84.00 450 ARG A O 1
ATOM 3629 N N . GLN A 1 451 ? -7.031 9.641 7.730 1.00 85.69 451 GLN A N 1
ATOM 3630 C CA . GLN A 1 451 ? -6.997 9.984 6.309 1.00 85.69 451 GLN A CA 1
ATOM 3631 C C . GLN A 1 451 ? -6.965 8.707 5.461 1.00 85.69 451 GLN A C 1
ATOM 3633 O O . GLN A 1 451 ? -6.501 7.663 5.919 1.00 85.69 451 GLN A O 1
ATOM 3638 N N . ASP A 1 452 ? -7.411 8.789 4.215 1.00 89.25 452 ASP A N 1
ATOM 3639 C CA . ASP A 1 452 ? -7.247 7.669 3.289 1.00 89.25 452 ASP A CA 1
ATOM 3640 C C . ASP A 1 452 ? -5.761 7.481 2.962 1.00 89.25 452 ASP A C 1
ATOM 3642 O O . ASP A 1 452 ? -5.033 8.451 2.715 1.00 89.25 452 ASP A O 1
ATOM 3646 N N . ALA A 1 453 ? -5.303 6.231 2.947 1.00 89.25 453 ALA A N 1
ATOM 3647 C CA . ALA A 1 453 ? -3.970 5.901 2.475 1.00 89.25 453 ALA A CA 1
ATOM 3648 C C . ALA A 1 453 ? -3.890 6.081 0.958 1.00 89.25 453 ALA A C 1
ATOM 3650 O O . ALA A 1 453 ? -4.869 5.912 0.232 1.00 89.25 453 ALA A O 1
ATOM 3651 N N . VAL A 1 454 ? -2.699 6.414 0.467 1.00 89.75 454 VAL A N 1
ATOM 3652 C CA . VAL A 1 454 ? -2.450 6.600 -0.963 1.00 89.75 454 VAL A CA 1
ATOM 3653 C C . VAL A 1 454 ? -1.538 5.487 -1.451 1.00 89.75 454 VAL A C 1
ATOM 3655 O O . VAL A 1 454 ? -0.375 5.419 -1.060 1.00 89.75 454 VAL A O 1
ATOM 3658 N N . LEU A 1 455 ? -2.049 4.651 -2.349 1.00 90.81 455 LEU A N 1
ATOM 3659 C CA . LEU A 1 455 ? -1.273 3.636 -3.048 1.00 90.81 455 LEU A CA 1
ATOM 3660 C C . LEU A 1 455 ? -0.915 4.162 -4.439 1.00 90.81 455 LEU A C 1
ATOM 3662 O O . LEU A 1 455 ? -1.779 4.357 -5.286 1.00 90.81 455 LEU A O 1
ATOM 3666 N N . LEU A 1 456 ? 0.363 4.433 -4.689 1.00 88.44 456 LEU A N 1
ATOM 3667 C CA . LEU A 1 456 ? 0.816 4.911 -5.998 1.00 88.44 456 LEU A CA 1
ATOM 3668 C C . LEU A 1 456 ? 0.845 3.760 -7.014 1.00 88.44 456 LEU A C 1
ATOM 3670 O O . LEU A 1 456 ? 1.263 2.655 -6.674 1.00 88.44 456 LEU A O 1
ATOM 3674 N N . LEU A 1 457 ? 0.545 4.044 -8.289 1.00 86.12 457 LEU A N 1
ATOM 3675 C CA . LEU A 1 457 ? 0.785 3.111 -9.406 1.00 86.12 457 LEU A CA 1
ATOM 3676 C C . LEU A 1 457 ? 2.250 2.657 -9.412 1.00 86.12 457 LEU A C 1
ATOM 3678 O O . LEU A 1 457 ? 2.547 1.477 -9.523 1.00 86.12 457 LEU A O 1
ATOM 3682 N N . SER A 1 458 ? 3.146 3.612 -9.159 1.00 82.56 458 SER A N 1
ATOM 3683 C CA . SER A 1 458 ? 4.352 3.523 -8.327 1.00 82.56 458 SER A CA 1
ATOM 3684 C C . SER A 1 458 ? 4.751 2.195 -7.686 1.00 82.56 458 SER A C 1
ATOM 3686 O O . SER A 1 458 ? 5.774 1.594 -8.021 1.00 82.56 458 SER A O 1
ATOM 3688 N N . ALA A 1 459 ? 3.952 1.797 -6.709 1.00 84.19 459 ALA A N 1
ATOM 3689 C CA . ALA A 1 459 ? 4.306 0.849 -5.667 1.00 84.19 459 ALA A CA 1
ATOM 3690 C C . ALA A 1 459 ? 3.720 -0.551 -5.897 1.00 84.19 459 ALA A C 1
ATOM 3692 O O . ALA A 1 459 ? 4.044 -1.461 -5.146 1.00 84.19 459 ALA A O 1
ATOM 3693 N N . ILE A 1 460 ? 2.887 -0.732 -6.929 1.00 86.38 460 ILE A N 1
ATOM 3694 C CA . ILE A 1 460 ? 2.301 -2.036 -7.264 1.00 86.38 460 ILE A CA 1
ATOM 3695 C C . ILE A 1 460 ? 3.204 -2.857 -8.197 1.00 86.38 460 ILE A C 1
ATOM 3697 O O . ILE A 1 460 ? 3.972 -2.293 -8.991 1.00 86.38 460 ILE A O 1
ATOM 3701 N N . ASN A 1 461 ? 3.073 -4.182 -8.133 1.00 83.38 461 ASN A N 1
ATOM 3702 C CA . ASN A 1 461 ? 3.781 -5.126 -8.999 1.00 83.38 461 ASN A CA 1
ATOM 3703 C C . ASN A 1 461 ? 2.953 -5.388 -10.255 1.00 83.38 461 ASN A C 1
ATOM 3705 O O . ASN A 1 461 ? 1.926 -6.044 -10.171 1.00 83.38 461 ASN A O 1
ATOM 3709 N N . LEU A 1 462 ? 3.355 -4.880 -11.416 1.00 80.56 462 LEU A N 1
ATOM 3710 C CA . LEU A 1 462 ? 2.599 -5.150 -12.642 1.00 80.56 462 LEU A CA 1
ATOM 3711 C C . LEU A 1 462 ? 2.593 -6.657 -12.968 1.00 80.56 462 LEU A C 1
ATOM 3713 O O . LEU A 1 462 ? 3.570 -7.345 -12.644 1.00 80.56 462 LEU A O 1
ATOM 3717 N N . PRO A 1 463 ? 1.528 -7.160 -13.619 1.00 75.12 463 PRO A N 1
ATOM 3718 C CA . PRO A 1 463 ? 1.531 -8.520 -14.138 1.00 75.12 463 PRO A CA 1
ATOM 3719 C C . PRO A 1 463 ? 2.717 -8.723 -15.090 1.00 75.12 463 PRO A C 1
ATOM 3721 O O . PRO A 1 463 ? 3.152 -7.794 -15.777 1.00 75.12 463 PRO A O 1
ATOM 3724 N N . GLY A 1 464 ? 3.282 -9.925 -15.077 1.00 67.81 464 GLY A N 1
ATOM 3725 C CA . GLY A 1 464 ? 4.529 -10.283 -15.755 1.00 67.81 464 GLY A CA 1
ATOM 3726 C C . GLY A 1 464 ? 5.748 -10.364 -14.831 1.00 67.81 464 GLY A C 1
ATOM 3727 O O . GLY A 1 464 ? 6.790 -10.838 -15.264 1.00 67.81 464 GLY A O 1
ATOM 3728 N N . GLY A 1 465 ? 5.677 -9.878 -13.581 1.00 66.06 465 GLY A N 1
ATOM 3729 C CA . GLY A 1 465 ? 6.783 -9.952 -12.603 1.00 66.06 465 GLY A CA 1
ATOM 3730 C C . GLY A 1 465 ? 8.043 -9.147 -12.973 1.00 66.06 465 GLY A C 1
ATOM 3731 O O . GLY A 1 465 ? 8.953 -8.994 -12.159 1.00 66.06 465 GLY A O 1
ATOM 3732 N N . ILE A 1 466 ? 8.090 -8.586 -14.183 1.00 63.94 466 ILE A N 1
ATOM 3733 C CA . ILE A 1 466 ? 9.193 -7.796 -14.718 1.00 63.94 466 ILE A CA 1
ATOM 3734 C C . ILE A 1 466 ? 9.053 -6.350 -14.244 1.00 63.94 466 ILE A C 1
ATOM 3736 O O . ILE A 1 466 ? 8.051 -5.669 -14.483 1.00 63.94 466 ILE A O 1
ATOM 3740 N N . GLN A 1 467 ? 10.111 -5.836 -13.620 1.00 64.69 467 GLN A N 1
ATOM 3741 C CA . GLN A 1 467 ? 10.191 -4.441 -13.203 1.00 64.69 467 GLN A CA 1
ATOM 3742 C C . GLN A 1 467 ? 10.445 -3.524 -14.415 1.00 64.69 467 GLN A C 1
ATOM 3744 O O . GLN A 1 467 ? 11.559 -3.053 -14.640 1.00 64.69 467 GLN A O 1
ATOM 3749 N N . ARG A 1 468 ? 9.403 -3.257 -15.216 1.00 71.56 468 ARG A N 1
ATOM 3750 C CA . ARG A 1 468 ? 9.462 -2.306 -16.341 1.00 71.56 468 ARG A CA 1
ATOM 3751 C C . ARG A 1 468 ? 9.043 -0.894 -15.937 1.00 71.56 468 ARG A C 1
ATOM 3753 O O . ARG A 1 468 ? 8.320 -0.683 -14.960 1.00 71.56 468 ARG A O 1
ATOM 3760 N N . ARG A 1 469 ? 9.490 0.105 -16.710 1.00 70.38 469 ARG A N 1
ATOM 3761 C CA . ARG A 1 469 ? 8.998 1.481 -16.549 1.00 70.38 469 ARG A CA 1
ATOM 3762 C C . ARG A 1 469 ? 7.499 1.513 -16.834 1.00 70.38 469 ARG A C 1
ATOM 3764 O O . ARG A 1 469 ? 7.053 1.024 -17.868 1.00 70.38 469 ARG A O 1
ATOM 3771 N N . LYS A 1 470 ? 6.758 2.111 -15.904 1.00 77.19 470 LYS A N 1
ATOM 3772 C CA . LYS A 1 470 ? 5.304 2.260 -15.972 1.00 77.19 470 LYS A CA 1
ATOM 3773 C C . LYS A 1 470 ? 4.970 3.285 -17.052 1.00 77.19 470 LYS A C 1
ATOM 3775 O O . LYS A 1 470 ? 5.527 4.383 -17.052 1.00 77.19 470 LYS A O 1
ATOM 3780 N N . THR A 1 471 ? 4.132 2.876 -17.992 1.00 80.62 471 THR A N 1
ATOM 3781 C CA . THR A 1 471 ? 3.734 3.634 -19.185 1.00 80.62 471 THR A CA 1
ATOM 3782 C C . THR A 1 471 ? 2.363 4.276 -18.990 1.00 80.62 471 THR A C 1
ATOM 3784 O O . THR A 1 471 ? 1.595 3.852 -18.130 1.00 80.62 471 THR A O 1
ATOM 3787 N N . ASP A 1 472 ? 2.017 5.266 -19.816 1.00 79.88 472 ASP A N 1
ATOM 3788 C CA . ASP A 1 472 ? 0.691 5.905 -19.768 1.00 79.88 472 ASP A CA 1
ATOM 3789 C C . ASP A 1 472 ? -0.446 4.921 -20.144 1.00 79.88 472 ASP A C 1
ATOM 3791 O O . ASP A 1 472 ? -1.603 5.119 -19.779 1.00 79.88 472 ASP A O 1
ATOM 3795 N N . ALA A 1 473 ? -0.125 3.808 -20.817 1.00 83.69 473 ALA A N 1
ATOM 3796 C CA . ALA A 1 473 ? -1.066 2.712 -21.046 1.00 83.69 473 ALA A CA 1
ATOM 3797 C C . ALA A 1 473 ? -1.461 2.003 -19.737 1.00 83.69 473 ALA A C 1
ATOM 3799 O O . ALA A 1 473 ? -2.634 1.686 -19.543 1.00 83.69 473 ALA A O 1
ATOM 3800 N N . ASP A 1 474 ? -0.510 1.819 -18.813 1.00 82.44 474 ASP A N 1
ATOM 3801 C CA . ASP A 1 474 ? -0.766 1.210 -17.500 1.00 82.44 474 ASP A CA 1
ATOM 3802 C C . ASP A 1 474 ? -1.630 2.137 -16.628 1.00 82.44 474 ASP A C 1
ATOM 3804 O O . ASP A 1 474 ? -2.443 1.675 -15.831 1.00 82.44 474 ASP A O 1
ATOM 3808 N N . GLU A 1 475 ? -1.499 3.454 -16.820 1.00 80.31 475 GLU A N 1
ATOM 3809 C CA . GLU A 1 475 ? -2.349 4.462 -16.183 1.00 80.31 475 GLU A CA 1
ATOM 3810 C C . GLU A 1 475 ? -3.814 4.351 -16.638 1.00 80.31 475 GLU A C 1
ATOM 3812 O O . GLU A 1 475 ? -4.727 4.378 -15.812 1.00 80.31 475 GLU A O 1
ATOM 3817 N N . LEU A 1 476 ? -4.053 4.141 -17.935 1.00 84.94 476 LEU A N 1
ATOM 3818 C CA . LEU A 1 476 ? -5.399 3.897 -18.471 1.00 84.94 476 LEU A CA 1
ATOM 3819 C C . LEU A 1 476 ? -5.980 2.550 -18.011 1.00 84.94 476 LEU A C 1
ATOM 3821 O O . LEU A 1 476 ? -7.198 2.399 -17.916 1.00 84.94 476 LEU A O 1
ATOM 3825 N N . GLN A 1 477 ? -5.121 1.575 -17.711 1.00 84.44 477 GLN A N 1
ATOM 3826 C CA . GLN A 1 477 ? -5.506 0.229 -17.284 1.00 84.44 477 GLN A CA 1
ATOM 3827 C C . GLN A 1 477 ? -5.559 0.050 -15.761 1.00 84.44 477 GLN A C 1
ATOM 3829 O O . GLN A 1 477 ? -5.804 -1.058 -15.294 1.00 84.44 477 GLN A O 1
ATOM 3834 N N . MET A 1 478 ? -5.427 1.121 -14.972 1.00 84.50 478 MET A N 1
ATOM 3835 C CA . MET A 1 478 ? -5.418 1.040 -13.506 1.00 84.50 478 MET A CA 1
ATOM 3836 C C . MET A 1 478 ? -6.631 0.317 -12.904 1.00 84.50 478 MET A C 1
ATOM 3838 O O . MET A 1 478 ? -6.471 -0.444 -11.952 1.00 84.50 478 MET A O 1
ATOM 3842 N N . ARG A 1 479 ? -7.829 0.502 -13.477 1.00 87.56 479 ARG A N 1
ATOM 3843 C CA . ARG A 1 479 ? -9.054 -0.178 -13.013 1.00 87.56 479 ARG A CA 1
ATOM 3844 C C . ARG A 1 479 ? -9.055 -1.687 -13.247 1.00 87.56 479 ARG A C 1
ATOM 3846 O O . ARG A 1 479 ? -9.853 -2.368 -12.621 1.00 87.56 479 ARG A O 1
ATOM 3853 N N . LYS A 1 480 ? -8.210 -2.200 -14.148 1.00 87.38 480 LYS A N 1
ATOM 3854 C CA . LYS A 1 480 ? -8.079 -3.645 -14.380 1.00 87.38 480 LYS A CA 1
ATOM 3855 C C . LYS A 1 480 ? -7.288 -4.334 -13.272 1.00 87.38 480 LYS A C 1
ATOM 3857 O O . LYS A 1 480 ? -7.520 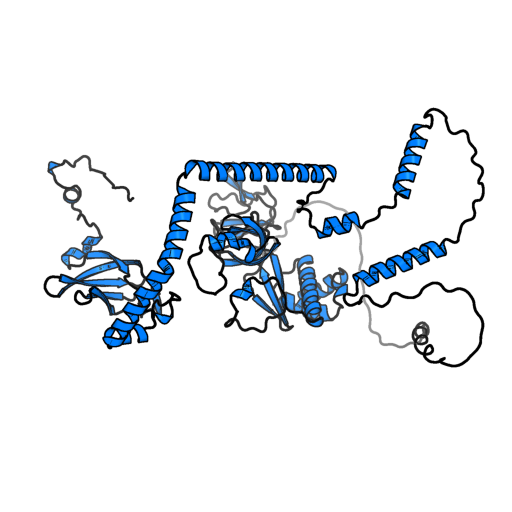-5.506 -13.034 1.00 87.38 480 LYS A O 1
ATOM 3862 N N . PHE A 1 481 ? -6.356 -3.622 -12.635 1.00 86.81 481 PHE A N 1
ATOM 3863 C CA . PHE A 1 481 ? -5.588 -4.164 -11.511 1.00 86.81 481 PHE A CA 1
ATOM 3864 C C . PHE A 1 481 ? -6.388 -4.079 -10.216 1.00 86.81 481 PHE A C 1
ATOM 3866 O O . PHE A 1 481 ? -6.456 -5.033 -9.457 1.00 86.81 481 PHE A O 1
ATOM 3873 N N . PHE A 1 482 ? -6.969 -2.906 -9.971 1.00 89.38 482 PHE A N 1
ATOM 3874 C CA . PHE A 1 482 ? -7.621 -2.575 -8.718 1.00 89.38 482 PHE A CA 1
ATOM 3875 C C . PHE A 1 482 ? -8.829 -1.691 -8.995 1.00 89.38 482 PHE A C 1
ATOM 3877 O O . PHE A 1 482 ? -8.697 -0.542 -9.444 1.00 89.38 482 PHE A O 1
ATOM 3884 N N . SER A 1 483 ? -9.999 -2.250 -8.726 1.00 89.50 483 SER A N 1
ATOM 3885 C CA . SER A 1 483 ? -11.293 -1.603 -8.843 1.00 89.50 483 SER A CA 1
ATOM 3886 C C . SER A 1 483 ? -11.786 -1.094 -7.484 1.00 89.50 483 SER A C 1
ATOM 3888 O O . SER A 1 483 ? -11.215 -1.365 -6.426 1.00 89.50 483 SER A O 1
ATOM 3890 N N . GLU A 1 484 ? -12.814 -0.251 -7.513 1.00 92.06 484 GLU A N 1
ATOM 3891 C CA . GLU A 1 484 ? -13.376 0.340 -6.300 1.00 92.06 484 GLU A CA 1
ATOM 3892 C C . GLU A 1 484 ? -14.071 -0.744 -5.476 1.00 92.06 484 GLU A C 1
ATOM 3894 O O . GLU A 1 484 ? -14.960 -1.442 -5.956 1.00 92.06 484 GLU A O 1
ATOM 3899 N N . GLY A 1 485 ? -13.672 -0.870 -4.214 1.00 89.06 485 GLY A N 1
ATOM 3900 C CA . GLY A 1 485 ? -14.192 -1.871 -3.297 1.00 89.06 485 GLY A CA 1
ATOM 3901 C C . GLY A 1 485 ? -13.296 -3.090 -3.092 1.00 89.06 485 GLY A C 1
ATOM 3902 O O . GLY A 1 485 ? -13.578 -3.824 -2.141 1.00 89.06 485 GLY A O 1
ATOM 3903 N N . ASP A 1 486 ? -12.232 -3.257 -3.883 1.00 91.00 486 ASP A N 1
ATOM 3904 C CA . ASP A 1 486 ? -11.286 -4.370 -3.749 1.00 91.00 486 ASP A CA 1
ATOM 3905 C C . ASP A 1 486 ? -10.475 -4.264 -2.450 1.00 91.00 486 ASP A C 1
ATOM 3907 O O . ASP A 1 486 ? -10.145 -3.168 -1.979 1.00 91.00 486 ASP A O 1
ATOM 3911 N N . LEU A 1 487 ? -10.168 -5.421 -1.858 1.00 88.75 487 LEU A N 1
ATOM 3912 C CA . LEU A 1 487 ? -9.353 -5.540 -0.651 1.00 88.75 487 LEU A CA 1
ATOM 3913 C C . LEU A 1 487 ? -7.921 -5.903 -1.026 1.00 88.75 487 LEU A C 1
ATOM 3915 O O . LEU A 1 487 ? -7.687 -6.812 -1.816 1.00 88.75 487 LEU A O 1
ATOM 3919 N N . LEU A 1 488 ? -6.961 -5.222 -0.412 1.00 89.38 488 LEU A N 1
ATOM 3920 C CA . LEU A 1 488 ? -5.543 -5.478 -0.622 1.00 89.38 488 LEU A CA 1
ATOM 3921 C C . LEU A 1 488 ? -4.783 -5.518 0.696 1.00 89.38 488 LEU A C 1
ATOM 3923 O O . LEU A 1 488 ? -5.171 -4.891 1.684 1.00 89.38 488 LEU A O 1
ATOM 3927 N N . VAL A 1 489 ? -3.670 -6.244 0.684 1.00 87.12 489 VAL A N 1
ATOM 3928 C CA . VAL A 1 489 ? -2.685 -6.256 1.764 1.00 87.12 489 VAL A CA 1
ATOM 3929 C C . VAL A 1 489 ? -1.496 -5.420 1.308 1.00 87.12 489 VAL A C 1
ATOM 3931 O O . VAL A 1 489 ? -0.949 -5.654 0.231 1.00 87.12 489 VAL A O 1
ATOM 3934 N N . ALA A 1 490 ? -1.103 -4.435 2.110 1.00 86.44 490 ALA A N 1
ATOM 3935 C CA . ALA A 1 490 ? -0.009 -3.529 1.788 1.00 86.44 490 ALA A CA 1
ATOM 3936 C C . ALA A 1 490 ? 0.872 -3.249 3.004 1.00 86.44 490 ALA A C 1
ATOM 3938 O O . ALA A 1 490 ? 0.428 -3.284 4.149 1.00 86.44 490 ALA A O 1
ATOM 3939 N N . GLU A 1 491 ? 2.131 -2.927 2.733 1.00 87.00 491 GLU A N 1
ATOM 3940 C CA . GLU A 1 491 ? 3.069 -2.415 3.726 1.00 87.00 491 GLU A CA 1
ATOM 3941 C C . GLU A 1 491 ? 3.135 -0.886 3.638 1.00 87.00 491 GLU A C 1
ATOM 3943 O O . GLU A 1 491 ? 3.205 -0.301 2.550 1.00 87.00 491 GLU A O 1
ATOM 3948 N N . VAL A 1 492 ? 3.139 -0.219 4.789 1.00 84.31 492 VAL A N 1
ATOM 3949 C CA . VAL A 1 492 ? 3.292 1.235 4.872 1.00 84.31 492 VAL A CA 1
ATOM 3950 C C . VAL A 1 492 ? 4.748 1.620 4.563 1.00 84.31 492 VAL A C 1
ATOM 3952 O O . VAL A 1 492 ? 5.623 1.537 5.421 1.00 84.31 492 VAL A O 1
ATOM 3955 N N . GLN A 1 493 ? 5.018 2.078 3.334 1.00 76.31 493 GLN A N 1
ATOM 3956 C CA . GLN A 1 493 ? 6.376 2.442 2.883 1.00 76.31 493 GLN A CA 1
ATOM 3957 C C . GLN A 1 493 ? 6.870 3.817 3.357 1.00 76.31 493 GLN A C 1
ATOM 3959 O O . GLN A 1 493 ? 8.076 4.053 3.422 1.00 76.31 493 GLN A O 1
ATOM 3964 N N . GLY A 1 494 ? 5.969 4.758 3.645 1.00 56.53 494 GLY A N 1
ATOM 3965 C CA . GLY A 1 494 ? 6.359 6.129 3.962 1.00 56.53 494 GLY A CA 1
ATOM 3966 C C . GLY A 1 494 ? 5.301 6.884 4.752 1.00 56.53 494 GLY A C 1
ATOM 3967 O O . GLY A 1 494 ? 4.157 7.007 4.324 1.00 56.53 494 GLY A O 1
ATOM 3968 N N . HIS A 1 495 ? 5.722 7.435 5.886 1.00 41.62 495 HIS A N 1
ATOM 3969 C CA . HIS A 1 495 ? 4.967 8.363 6.717 1.00 41.62 495 HIS A CA 1
ATOM 3970 C C . HIS A 1 495 ? 5.892 9.534 7.084 1.00 41.62 495 HIS A C 1
ATOM 3972 O O . HIS A 1 495 ? 7.073 9.317 7.356 1.00 41.62 495 HIS A O 1
ATOM 3978 N N . PHE A 1 496 ? 5.395 10.775 7.068 1.00 27.17 496 PHE A N 1
ATOM 3979 C CA . PHE A 1 496 ? 6.155 11.933 7.548 1.00 27.17 496 PHE A CA 1
ATOM 3980 C C . PHE A 1 496 ? 5.667 12.289 8.971 1.00 27.17 496 PHE A C 1
ATOM 3982 O O . PHE A 1 496 ? 4.612 12.904 9.106 1.00 27.17 496 PHE A O 1
ATOM 3989 N N . GLN A 1 497 ? 6.482 11.903 9.976 1.00 24.02 497 GLN A N 1
ATOM 3990 C CA . GLN A 1 497 ? 6.497 12.231 11.431 1.00 24.02 497 GLN A CA 1
ATOM 3991 C C . GLN A 1 497 ? 5.858 11.257 12.488 1.00 24.02 497 GLN A C 1
ATOM 3993 O O . GLN A 1 497 ? 4.654 11.252 12.697 1.00 24.02 497 GLN A O 1
ATOM 3998 N N . ASP A 1 498 ? 6.742 10.529 13.209 1.00 28.20 498 ASP A N 1
ATOM 3999 C CA . ASP A 1 498 ? 6.873 10.025 14.620 1.00 28.20 498 ASP A CA 1
ATOM 4000 C C . ASP A 1 498 ? 5.726 9.544 15.598 1.00 28.20 498 ASP A C 1
ATOM 4002 O O . ASP A 1 498 ? 5.126 10.372 16.273 1.00 28.20 498 ASP A O 1
ATOM 4006 N N . VAL A 1 499 ? 5.652 8.203 15.857 1.00 29.50 499 VAL A N 1
ATOM 4007 C CA . VAL A 1 499 ? 5.531 7.369 17.133 1.00 29.50 499 VAL A CA 1
ATOM 4008 C C . VAL A 1 499 ? 4.282 7.454 18.102 1.00 29.50 499 VAL A C 1
ATOM 4010 O O . VAL A 1 499 ? 3.902 8.574 18.459 1.00 29.50 499 VAL A O 1
ATOM 4013 N N . PRO A 1 500 ? 3.748 6.369 18.776 1.00 37.44 500 PRO A N 1
ATOM 4014 C CA . PRO A 1 500 ? 3.545 4.943 18.413 1.00 37.44 500 PRO A CA 1
ATOM 4015 C C . PRO A 1 500 ? 2.162 4.264 18.717 1.00 37.44 500 PRO A C 1
ATOM 4017 O O . PRO A 1 500 ? 1.265 4.799 19.368 1.00 37.44 500 PRO A O 1
ATOM 4020 N N . GLN A 1 501 ? 2.100 3.005 18.255 1.00 47.34 501 GLN A N 1
ATOM 4021 C CA . GLN A 1 501 ? 1.077 1.953 18.071 1.00 47.34 501 GLN A CA 1
ATOM 4022 C C . GLN A 1 501 ? 0.610 1.158 19.324 1.00 47.34 501 GLN A C 1
ATOM 4024 O O . GLN A 1 501 ? 1.287 0.248 19.799 1.00 47.34 501 GLN A O 1
ATOM 4029 N N . ALA A 1 502 ? -0.587 1.444 19.854 1.00 47.59 502 ALA A N 1
ATOM 4030 C CA . ALA A 1 502 ? -0.996 0.988 21.193 1.00 47.59 502 ALA A CA 1
ATOM 4031 C C . ALA A 1 502 ? -1.913 -0.252 21.300 1.00 47.59 502 ALA A C 1
ATOM 4033 O O . ALA A 1 502 ? -2.190 -0.663 22.428 1.00 47.59 502 ALA A O 1
ATOM 4034 N N . LEU A 1 503 ? -2.414 -0.838 20.205 1.00 46.97 503 LEU A N 1
ATOM 4035 C CA . LEU A 1 503 ? -3.466 -1.873 20.291 1.00 46.97 503 LEU A CA 1
ATOM 4036 C C . LEU A 1 503 ? -3.252 -3.135 19.436 1.00 46.97 503 LEU A C 1
ATOM 4038 O O . LEU A 1 503 ? -4.165 -3.948 19.337 1.00 46.97 503 LEU A O 1
ATOM 4042 N N . VAL A 1 504 ? -2.050 -3.365 18.896 1.00 43.41 504 VAL A N 1
ATOM 4043 C CA . VAL A 1 504 ? -1.678 -4.660 18.290 1.00 43.41 504 VAL A CA 1
ATOM 4044 C C . VAL A 1 504 ? -0.226 -4.994 18.640 1.00 43.41 504 VAL A C 1
ATOM 4046 O O . VAL A 1 504 ? 0.658 -4.147 18.522 1.00 43.41 504 VAL A O 1
ATOM 4049 N N . GLN A 1 505 ? 0.025 -6.217 19.114 1.00 48.00 505 GLN A N 1
ATOM 4050 C CA . GLN A 1 505 ? 1.368 -6.686 19.453 1.00 48.00 505 GLN A CA 1
ATOM 4051 C C . GLN A 1 505 ? 2.155 -6.955 18.162 1.00 48.00 505 GLN A C 1
ATOM 4053 O O . GLN A 1 505 ? 1.741 -7.766 17.338 1.00 48.00 505 GLN A O 1
ATOM 4058 N N . ARG A 1 506 ? 3.302 -6.287 17.981 1.00 51.34 506 ARG A N 1
ATOM 4059 C CA . ARG A 1 506 ? 4.216 -6.571 16.863 1.00 51.34 506 ARG A CA 1
ATOM 4060 C C . ARG A 1 506 ? 4.690 -8.022 16.935 1.00 51.34 506 ARG A C 1
ATOM 4062 O O . ARG A 1 506 ? 5.300 -8.425 17.928 1.00 51.34 506 ARG A O 1
ATOM 4069 N N . CYS A 1 507 ? 4.453 -8.784 15.873 1.00 52.72 507 CYS A N 1
ATOM 4070 C CA . CYS A 1 507 ? 4.945 -10.149 15.719 1.00 52.72 507 CYS A CA 1
ATOM 4071 C C . CYS A 1 507 ? 5.938 -10.221 14.552 1.00 52.72 507 CYS A C 1
ATOM 4073 O O . CYS A 1 507 ? 5.925 -9.392 13.650 1.00 52.72 507 CYS A O 1
ATOM 4075 N N . LYS A 1 508 ? 6.822 -11.227 14.562 1.00 48.72 508 LYS A N 1
ATOM 4076 C CA . LYS A 1 508 ? 7.850 -11.421 13.520 1.00 48.72 508 LYS A CA 1
ATOM 4077 C C . LYS A 1 508 ? 7.251 -11.742 12.139 1.00 48.72 508 LYS A C 1
ATOM 4079 O O . LYS A 1 508 ? 7.917 -11.545 11.130 1.00 48.72 508 LYS A O 1
ATOM 4084 N N . THR A 1 509 ? 6.014 -12.232 12.101 1.00 48.81 509 THR A N 1
ATOM 4085 C CA . THR A 1 509 ? 5.248 -12.542 10.890 1.00 48.81 509 THR A CA 1
ATOM 4086 C C . THR A 1 509 ? 3.776 -12.239 11.160 1.00 48.81 509 THR A C 1
ATOM 4088 O O . THR A 1 509 ? 3.261 -12.678 12.184 1.00 48.81 509 THR A O 1
ATOM 4091 N N . HIS A 1 510 ? 3.115 -11.509 10.257 1.00 57.38 510 HIS A N 1
ATOM 4092 C CA . HIS A 1 510 ? 1.672 -11.204 10.314 1.00 57.38 510 HIS A CA 1
ATOM 4093 C C . HIS A 1 510 ? 0.816 -12.088 9.386 1.00 57.38 510 HIS A C 1
ATOM 4095 O O . HIS A 1 510 ? -0.410 -11.982 9.382 1.00 57.38 510 HIS A O 1
ATOM 4101 N N . PHE A 1 511 ? 1.464 -12.973 8.622 1.00 56.31 511 PHE A N 1
ATOM 4102 C CA . PHE A 1 511 ? 0.826 -14.098 7.945 1.00 56.31 511 PHE A CA 1
ATOM 4103 C C . PHE A 1 511 ? 0.903 -15.310 8.870 1.00 56.31 511 PHE A C 1
ATOM 4105 O O . PHE A 1 511 ? 2.002 -15.750 9.223 1.00 56.31 511 PHE A O 1
ATOM 4112 N N . HIS A 1 512 ? -0.250 -15.829 9.281 1.00 60.78 512 HIS A N 1
ATOM 4113 C CA . HIS A 1 512 ? -0.334 -17.034 10.094 1.00 60.78 512 HIS A CA 1
ATOM 4114 C C . HIS A 1 512 ? -1.079 -18.113 9.320 1.00 60.78 512 HIS A C 1
ATOM 4116 O O . HIS A 1 512 ? -2.242 -17.945 8.958 1.00 60.78 512 HIS A O 1
ATOM 4122 N N . THR A 1 513 ? -0.406 -19.236 9.104 1.00 61.09 513 THR A N 1
ATOM 4123 C CA . THR A 1 513 ? -1.037 -20.452 8.599 1.00 61.09 513 THR A CA 1
ATOM 4124 C C . THR A 1 513 ? -1.529 -21.254 9.794 1.00 61.09 513 THR A C 1
ATOM 4126 O O . THR A 1 513 ? -0.735 -21.701 10.629 1.00 61.09 513 THR A O 1
ATOM 4129 N N . LEU A 1 514 ? -2.846 -21.408 9.906 1.00 67.12 514 LEU A N 1
ATOM 4130 C CA . LEU A 1 514 ? -3.450 -22.240 10.939 1.00 67.12 514 LEU A CA 1
ATOM 4131 C C . LEU A 1 514 ? -3.442 -23.711 10.482 1.00 67.12 514 LEU A C 1
ATOM 4133 O O . LEU A 1 514 ? -3.626 -23.981 9.295 1.00 67.12 514 LEU A O 1
ATOM 4137 N N . PRO A 1 515 ? -3.292 -24.685 11.402 1.00 56.94 515 PRO A N 1
ATOM 4138 C CA . PRO A 1 515 ? -3.211 -26.116 11.072 1.00 56.94 515 PRO A CA 1
ATOM 4139 C C . PRO A 1 515 ? -4.509 -26.722 10.498 1.00 56.94 515 PRO A C 1
ATOM 4141 O O . PRO A 1 515 ? -4.570 -27.922 10.253 1.00 56.94 515 PRO A O 1
ATOM 4144 N N . TYR A 1 516 ? -5.535 -25.903 10.255 1.00 60.94 516 TYR A N 1
ATOM 4145 C CA . TYR A 1 516 ? -6.874 -26.309 9.824 1.00 60.94 516 TYR A CA 1
ATOM 4146 C C . TYR A 1 516 ? -7.211 -25.867 8.386 1.00 60.94 516 TYR A C 1
ATOM 4148 O O . TYR A 1 516 ? -8.381 -25.767 8.029 1.00 60.94 516 TYR A O 1
ATOM 4156 N N . GLY A 1 517 ? -6.205 -25.571 7.552 1.00 60.16 517 GLY A N 1
ATOM 4157 C CA . GLY A 1 517 ? -6.429 -25.247 6.136 1.00 60.16 517 GLY A CA 1
ATOM 4158 C C . GLY A 1 517 ? -6.881 -23.810 5.859 1.00 60.16 517 GLY A C 1
ATOM 4159 O O . GLY A 1 517 ? -7.475 -23.552 4.809 1.00 60.16 517 GLY A O 1
ATOM 4160 N N . VAL A 1 518 ? -6.620 -22.883 6.786 1.00 69.56 518 VAL A N 1
ATOM 4161 C CA . VAL A 1 518 ? -7.017 -21.468 6.710 1.00 69.56 518 VAL A CA 1
ATOM 4162 C C . VAL A 1 518 ? -5.791 -20.578 6.917 1.00 69.56 518 VAL A C 1
ATOM 4164 O O . VAL A 1 518 ? -5.054 -20.752 7.891 1.00 69.56 518 VAL A O 1
ATOM 4167 N N . ASP A 1 519 ? -5.605 -19.610 6.022 1.00 72.81 519 ASP A N 1
ATOM 4168 C CA . ASP A 1 519 ? -4.593 -18.563 6.130 1.00 72.81 519 ASP A CA 1
ATOM 4169 C C . ASP A 1 519 ? -5.221 -17.278 6.681 1.00 72.81 519 ASP A C 1
ATOM 4171 O O . ASP A 1 519 ? -6.286 -16.827 6.242 1.00 72.81 519 ASP A O 1
ATOM 4175 N N . LEU A 1 520 ? -4.539 -16.691 7.661 1.00 72.88 520 LEU A N 1
ATOM 4176 C CA . LEU A 1 520 ? -4.956 -15.500 8.387 1.00 72.88 520 LEU A CA 1
ATOM 4177 C C . LEU A 1 520 ? -3.950 -14.369 8.136 1.00 72.88 520 LEU A C 1
ATOM 4179 O O . LEU A 1 520 ? -2.761 -14.515 8.436 1.00 72.88 520 LEU A O 1
ATOM 4183 N N . ALA A 1 521 ? -4.432 -13.229 7.641 1.00 73.25 521 ALA A N 1
ATOM 4184 C CA . ALA A 1 521 ? -3.664 -11.989 7.578 1.00 73.25 521 ALA A CA 1
ATOM 4185 C C . ALA A 1 521 ? -4.198 -11.002 8.623 1.00 73.25 521 ALA A C 1
ATOM 4187 O O . ALA A 1 521 ? -5.362 -10.593 8.584 1.00 73.25 521 ALA A O 1
ATOM 4188 N N . LEU A 1 522 ? -3.337 -10.632 9.570 1.00 74.12 522 LEU A N 1
ATOM 4189 C CA . LEU A 1 522 ? -3.649 -9.677 10.632 1.00 74.12 522 LEU A CA 1
ATOM 4190 C C . LEU A 1 522 ? -3.058 -8.308 10.284 1.00 74.12 522 LEU A C 1
ATOM 4192 O O . LEU A 1 522 ? -1.858 -8.091 10.454 1.00 74.12 522 LEU A O 1
ATOM 4196 N N . GLY A 1 523 ? -3.899 -7.384 9.814 1.00 71.25 523 GLY A N 1
ATOM 4197 C CA . GLY A 1 523 ? -3.511 -5.993 9.605 1.00 71.25 523 GLY A CA 1
ATOM 4198 C C . GLY A 1 523 ? -3.397 -5.237 10.930 1.00 71.25 523 GLY A C 1
ATOM 4199 O O . GLY A 1 523 ? -4.288 -5.295 11.780 1.00 71.25 523 GLY A O 1
ATOM 4200 N N . LEU A 1 524 ? -2.323 -4.463 11.096 1.00 74.19 524 LEU A N 1
ATOM 4201 C CA . LEU A 1 524 ? -2.077 -3.629 12.284 1.00 74.19 524 LEU A CA 1
ATOM 4202 C C . LEU A 1 524 ? -3.101 -2.490 12.443 1.00 74.19 524 LEU A C 1
ATOM 4204 O O . LEU A 1 524 ? -3.197 -1.873 13.503 1.00 74.19 524 LEU A O 1
ATOM 4208 N N . ASN A 1 525 ? -3.905 -2.247 11.410 1.00 73.88 525 ASN A N 1
ATOM 4209 C CA . ASN A 1 525 ? -4.993 -1.279 11.384 1.00 73.88 525 ASN A CA 1
ATOM 4210 C C . ASN A 1 525 ? -6.351 -1.820 11.868 1.00 73.88 525 ASN A C 1
ATOM 4212 O O . ASN A 1 525 ? -7.353 -1.100 11.838 1.00 73.88 525 ASN A O 1
ATOM 4216 N N . GLY A 1 526 ? -6.386 -3.072 12.337 1.00 73.12 526 GLY A N 1
ATOM 4217 C CA . GLY A 1 526 ? -7.586 -3.730 12.861 1.00 73.12 526 GLY A CA 1
ATOM 4218 C C . GLY A 1 526 ? -8.437 -4.423 11.797 1.00 73.12 526 GLY A C 1
ATOM 4219 O O . GLY A 1 526 ? -9.460 -5.016 12.131 1.00 73.12 526 GLY A O 1
ATOM 4220 N N . TYR A 1 527 ? -8.024 -4.379 10.529 1.00 80.50 527 TYR A N 1
ATOM 4221 C CA . TYR A 1 527 ? -8.614 -5.203 9.480 1.00 80.50 527 TYR A CA 1
ATOM 4222 C C . TYR A 1 527 ? -7.957 -6.580 9.480 1.00 80.50 527 TYR A C 1
ATOM 4224 O O . TYR A 1 527 ? -6.734 -6.708 9.516 1.00 80.50 527 TYR A O 1
ATOM 4232 N N . ILE A 1 528 ? -8.792 -7.614 9.451 1.00 79.75 528 ILE A N 1
ATOM 4233 C CA . ILE A 1 528 ? -8.370 -9.010 9.477 1.00 79.75 528 ILE A CA 1
ATOM 4234 C C . ILE A 1 528 ? -8.966 -9.692 8.255 1.00 79.75 528 ILE A C 1
ATOM 4236 O O . ILE A 1 528 ? -10.165 -9.575 8.003 1.00 79.75 528 ILE A O 1
ATOM 4240 N N . TRP A 1 529 ? -8.128 -10.405 7.512 1.00 82.00 529 TRP A N 1
ATOM 4241 C CA . TRP A 1 529 ? -8.547 -11.195 6.364 1.00 82.00 529 TRP A CA 1
ATOM 4242 C C . TRP A 1 529 ? -8.338 -12.678 6.649 1.00 82.00 529 TRP A C 1
ATOM 4244 O O . TRP A 1 529 ? -7.275 -13.089 7.118 1.00 82.00 529 TRP A O 1
ATOM 4254 N N . VAL A 1 530 ? -9.372 -13.473 6.381 1.00 82.88 530 VAL A N 1
ATOM 4255 C CA . VAL A 1 530 ? -9.389 -14.921 6.601 1.00 82.88 530 VAL A CA 1
ATOM 4256 C C . VAL A 1 530 ? -9.654 -15.586 5.257 1.00 82.88 530 VAL A C 1
ATOM 4258 O O . VAL A 1 530 ? -10.657 -15.291 4.611 1.00 82.88 530 VAL A O 1
ATOM 4261 N N . SER A 1 531 ? -8.758 -16.469 4.827 1.00 81.31 531 SER A N 1
ATOM 4262 C CA . SER A 1 531 ? -8.788 -17.073 3.491 1.00 81.31 531 SER A CA 1
ATOM 4263 C C . SER A 1 531 ? -8.465 -18.565 3.522 1.00 81.31 531 SER A C 1
ATOM 4265 O O . SER A 1 531 ? -7.922 -19.078 4.498 1.00 81.31 531 SER A O 1
ATOM 4267 N N . LYS A 1 532 ? -8.823 -19.288 2.457 1.00 81.81 532 LYS A N 1
ATOM 4268 C CA . LYS A 1 532 ? -8.442 -20.696 2.267 1.00 81.81 532 LYS A CA 1
ATOM 4269 C C . LYS A 1 532 ? -6.921 -20.800 2.140 1.00 81.81 532 LYS A C 1
ATOM 4271 O O . LYS A 1 532 ? -6.321 -20.003 1.427 1.00 81.81 532 LYS A O 1
ATOM 4276 N N . GLN A 1 533 ? -6.322 -21.814 2.763 1.00 73.69 533 GLN A N 1
ATOM 4277 C CA . GLN A 1 533 ? -4.893 -22.071 2.621 1.00 73.69 533 GLN A CA 1
ATOM 4278 C C . GLN A 1 533 ? -4.546 -22.421 1.170 1.00 73.69 533 GLN A C 1
ATOM 4280 O O . GLN A 1 533 ? -5.014 -23.426 0.623 1.00 73.69 533 GLN A O 1
ATOM 4285 N N . THR A 1 534 ? -3.705 -21.601 0.548 1.00 65.56 534 THR A N 1
ATOM 4286 C CA . THR A 1 534 ? -3.157 -21.878 -0.784 1.00 65.56 534 THR A CA 1
ATOM 4287 C C . THR A 1 534 ? -2.012 -22.884 -0.680 1.00 65.56 534 THR A C 1
ATOM 4289 O O . THR A 1 534 ? -1.007 -22.636 -0.024 1.00 65.56 534 THR A O 1
ATOM 4292 N N . THR A 1 535 ? -2.133 -24.029 -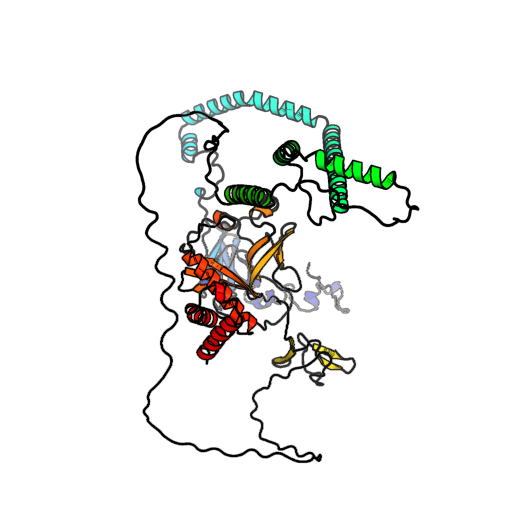1.357 1.00 55.69 535 THR A N 1
ATOM 4293 C CA . THR A 1 535 ? -1.087 -25.071 -1.415 1.00 55.69 535 THR A CA 1
ATOM 4294 C C . THR A 1 535 ? 0.082 -24.714 -2.340 1.00 55.69 535 THR A C 1
ATOM 4296 O O . THR A 1 535 ? 1.089 -25.422 -2.365 1.00 55.69 535 THR A O 1
ATOM 4299 N N . LYS A 1 536 ? -0.031 -23.629 -3.115 1.00 51.22 536 LYS A N 1
ATOM 4300 C CA . LYS A 1 536 ? 0.971 -23.211 -4.099 1.00 51.22 536 LYS A CA 1
ATOM 4301 C C . LYS A 1 536 ? 2.134 -22.508 -3.391 1.00 51.22 536 LYS A C 1
ATOM 4303 O O . LYS A 1 536 ? 1.993 -21.394 -2.893 1.00 51.22 536 LYS A O 1
ATOM 4308 N N . SER A 1 537 ? 3.288 -23.175 -3.339 1.00 39.66 537 SER A N 1
ATOM 4309 C CA . SER A 1 537 ? 4.540 -22.606 -2.839 1.00 39.66 537 SER A CA 1
ATOM 4310 C C . SER A 1 537 ? 4.917 -21.342 -3.615 1.00 39.66 537 SER A C 1
ATOM 4312 O O . SER A 1 537 ? 4.844 -21.317 -4.840 1.00 39.66 537 SER A O 1
ATOM 4314 N N . SER A 1 538 ? 5.385 -20.332 -2.888 1.00 45.53 538 SER A N 1
ATOM 4315 C CA . SER A 1 538 ? 5.681 -18.944 -3.277 1.00 45.53 538 SER A CA 1
ATOM 4316 C C . SER A 1 538 ? 6.700 -18.703 -4.408 1.00 45.53 538 SER A C 1
ATOM 4318 O O . SER A 1 538 ? 7.192 -17.585 -4.538 1.00 45.53 538 SER A O 1
ATOM 4320 N N . LYS A 1 539 ? 7.051 -19.706 -5.220 1.00 41.88 539 LYS A N 1
ATOM 4321 C CA . LYS A 1 539 ? 8.054 -19.574 -6.291 1.00 41.88 539 LYS A CA 1
ATOM 4322 C C . LYS A 1 539 ? 7.494 -19.564 -7.715 1.00 41.88 539 LYS A C 1
ATOM 4324 O O . LYS A 1 539 ? 8.140 -18.962 -8.558 1.00 41.88 539 LYS A O 1
ATOM 4329 N N . ASP A 1 540 ? 6.288 -20.087 -7.941 1.00 41.91 540 ASP A N 1
ATOM 4330 C CA . ASP A 1 540 ? 5.660 -20.149 -9.271 1.00 41.91 540 ASP A CA 1
ATOM 4331 C C . ASP A 1 540 ? 4.244 -19.553 -9.227 1.00 41.91 540 ASP A C 1
ATOM 4333 O O . ASP A 1 540 ? 3.244 -20.241 -9.432 1.00 41.91 540 ASP A O 1
ATOM 4337 N N . GLN A 1 541 ? 4.126 -18.274 -8.865 1.00 50.94 541 GLN A N 1
ATOM 4338 C CA . GLN A 1 541 ? 2.873 -17.557 -9.093 1.00 50.94 541 GLN A CA 1
ATOM 4339 C C . GLN A 1 541 ? 2.905 -16.977 -10.502 1.00 50.94 541 GLN A C 1
ATOM 4341 O O . GLN A 1 541 ? 3.720 -16.098 -10.791 1.00 50.94 541 GLN A O 1
ATOM 4346 N N . ASP A 1 542 ? 1.997 -17.452 -11.356 1.00 53.59 542 ASP A N 1
ATOM 4347 C CA . ASP A 1 542 ? 1.630 -16.767 -12.590 1.00 53.59 542 ASP A CA 1
ATOM 4348 C C . ASP A 1 542 ? 1.284 -15.323 -12.231 1.00 53.59 542 ASP A C 1
ATOM 4350 O O . ASP A 1 542 ? 0.259 -15.026 -11.620 1.00 53.59 542 ASP A O 1
ATOM 4354 N N . SER A 1 543 ? 2.198 -14.418 -12.560 1.00 58.94 543 SER A N 1
ATOM 4355 C CA . SER A 1 543 ? 2.111 -12.998 -12.214 1.00 58.94 543 SER A CA 1
ATOM 4356 C C . SER A 1 543 ? 0.842 -12.302 -12.733 1.00 58.94 543 SER A C 1
ATOM 4358 O O . SER A 1 543 ? 0.479 -11.245 -12.221 1.00 58.94 543 SER A O 1
ATOM 4360 N N . ASP A 1 544 ? 0.153 -12.908 -13.702 1.00 59.72 544 ASP A N 1
ATOM 4361 C CA . ASP A 1 544 ? -1.143 -12.467 -14.227 1.00 59.72 544 ASP A CA 1
ATOM 4362 C C . ASP A 1 544 ? -2.316 -12.777 -13.278 1.00 59.72 544 ASP A C 1
ATOM 4364 O O . ASP A 1 544 ? -3.297 -12.037 -13.241 1.00 59.72 544 ASP A O 1
ATOM 4368 N N . ALA A 1 545 ? -2.214 -13.821 -12.447 1.00 66.75 545 ALA A N 1
ATOM 4369 C CA . ALA A 1 545 ? -3.297 -14.263 -11.563 1.00 66.75 545 ALA A CA 1
ATOM 4370 C C . ALA A 1 545 ? -3.426 -13.441 -10.264 1.00 66.75 545 ALA A C 1
ATOM 4372 O O . ALA A 1 545 ? -4.394 -13.611 -9.527 1.00 66.75 545 ALA A O 1
ATOM 4373 N N . ILE A 1 546 ? -2.479 -12.540 -9.974 1.00 77.88 546 ILE A N 1
ATOM 4374 C CA . ILE A 1 546 ? -2.437 -11.741 -8.730 1.00 77.88 546 ILE A CA 1
ATOM 4375 C C . ILE A 1 546 ? -3.622 -10.765 -8.626 1.00 77.88 546 ILE A C 1
ATOM 4377 O O . ILE A 1 546 ? -4.046 -10.424 -7.524 1.00 77.88 546 ILE A O 1
ATOM 4381 N N . TYR A 1 547 ? -4.155 -10.328 -9.767 1.00 80.19 547 TYR A N 1
ATOM 4382 C CA . TYR A 1 547 ? -5.236 -9.342 -9.861 1.00 80.19 547 TYR A CA 1
ATOM 4383 C C . TYR A 1 547 ? -6.585 -9.959 -10.252 1.00 80.19 547 TYR A C 1
ATOM 4385 O O . TYR A 1 547 ? -7.511 -9.238 -10.614 1.00 80.19 547 TYR A O 1
ATOM 4393 N N . SER A 1 548 ? -6.699 -11.291 -10.230 1.00 81.62 548 SER A N 1
ATOM 4394 C CA . SER A 1 548 ? -7.963 -11.961 -10.529 1.00 81.62 548 SER A CA 1
ATOM 4395 C C . SER A 1 548 ? -8.936 -11.836 -9.358 1.00 81.62 548 SER A C 1
ATOM 4397 O O . SER A 1 548 ? -8.578 -12.109 -8.213 1.00 81.62 548 SER A O 1
ATOM 4399 N N . ASN A 1 549 ? -10.185 -11.483 -9.662 1.00 81.56 549 ASN A N 1
ATOM 4400 C CA . ASN A 1 549 ? -11.283 -11.459 -8.692 1.00 81.56 549 ASN A CA 1
ATOM 4401 C C . ASN A 1 549 ? -11.997 -12.818 -8.569 1.00 81.56 549 ASN A C 1
ATOM 4403 O O . ASN A 1 549 ? -12.878 -12.983 -7.721 1.00 81.56 549 ASN A O 1
ATOM 4407 N N . ASP A 1 550 ? -11.621 -13.790 -9.402 1.00 81.25 550 ASP A N 1
ATOM 4408 C CA . ASP A 1 550 ? -12.251 -15.103 -9.443 1.00 81.25 550 ASP A CA 1
ATOM 4409 C C . ASP A 1 550 ? -11.633 -16.034 -8.396 1.00 81.25 550 ASP A C 1
ATOM 4411 O O . ASP A 1 550 ? -10.438 -16.333 -8.418 1.00 81.25 550 ASP A O 1
ATOM 4415 N N . ASN A 1 551 ? -12.469 -16.514 -7.474 1.00 81.81 551 ASN A N 1
ATOM 4416 C CA . ASN A 1 551 ? -12.060 -17.454 -6.435 1.00 81.81 551 ASN A CA 1
ATOM 4417 C C . ASN A 1 551 ? -12.316 -18.900 -6.874 1.00 81.81 551 ASN A C 1
ATOM 4419 O O . ASN A 1 551 ? -13.384 -19.219 -7.396 1.00 81.81 551 ASN A O 1
ATOM 4423 N N . GLU A 1 552 ? -11.370 -19.795 -6.581 1.00 81.25 552 GLU A N 1
ATOM 4424 C CA . GLU A 1 552 ? -11.600 -21.239 -6.680 1.00 81.25 552 GLU A CA 1
ATOM 4425 C C . GLU A 1 552 ? -12.710 -21.676 -5.709 1.00 81.25 552 GLU A C 1
ATOM 4427 O O . GLU A 1 552 ? -12.856 -21.119 -4.615 1.00 81.25 552 GLU A O 1
ATOM 4432 N N . GLU A 1 553 ? -13.463 -22.717 -6.068 1.00 77.94 553 GLU A N 1
ATOM 4433 C CA . GLU A 1 553 ? -14.504 -23.250 -5.192 1.00 77.94 553 GLU A CA 1
ATOM 4434 C C . GLU A 1 553 ? -13.926 -23.685 -3.828 1.00 77.94 553 GLU A C 1
ATOM 4436 O O . GLU A 1 553 ? -12.849 -24.289 -3.704 1.00 77.94 553 GLU A O 1
ATOM 4441 N N . ILE A 1 554 ? -14.649 -23.316 -2.768 1.00 80.81 554 ILE A N 1
ATOM 4442 C CA . ILE A 1 554 ? -14.274 -23.583 -1.378 1.00 80.81 554 ILE A CA 1
ATOM 4443 C C . ILE A 1 554 ? -15.205 -24.658 -0.826 1.00 80.81 554 ILE A C 1
ATOM 4445 O O . ILE A 1 554 ? -16.424 -24.460 -0.782 1.00 80.81 554 ILE A O 1
ATOM 4449 N N . ASP A 1 555 ? -14.615 -25.757 -0.355 1.00 86.31 555 ASP A N 1
ATOM 4450 C CA . ASP A 1 555 ? -15.340 -26.852 0.290 1.00 86.31 555 ASP A CA 1
ATOM 4451 C C . ASP A 1 555 ? -16.121 -26.376 1.519 1.00 86.31 555 ASP A C 1
ATOM 4453 O O . ASP A 1 555 ? -15.706 -25.463 2.244 1.00 86.31 555 ASP A O 1
ATOM 4457 N N . GLN A 1 556 ? -17.242 -27.043 1.795 1.00 84.50 556 GLN A N 1
ATOM 4458 C CA . GLN A 1 556 ? -18.133 -26.689 2.898 1.00 84.50 556 GLN A CA 1
ATOM 4459 C C . GLN A 1 556 ? -17.428 -26.731 4.267 1.00 84.50 556 GLN A C 1
ATOM 4461 O O . GLN A 1 556 ? -17.604 -25.813 5.065 1.00 84.50 556 GLN A O 1
ATOM 4466 N N . GLU A 1 557 ? -16.567 -27.723 4.509 1.00 84.62 557 GLU A N 1
ATOM 4467 C CA . GLU A 1 557 ? -15.784 -27.845 5.749 1.00 84.62 557 GLU A CA 1
ATOM 4468 C C . GLU A 1 557 ? -14.851 -26.640 5.963 1.00 84.62 557 GLU A C 1
ATOM 4470 O O . GLU A 1 557 ? -14.795 -26.056 7.046 1.00 84.62 557 GLU A O 1
ATOM 4475 N N . ARG A 1 558 ? -14.173 -26.194 4.899 1.00 82.44 558 ARG A N 1
ATOM 4476 C CA . ARG A 1 558 ? -13.279 -25.026 4.937 1.00 82.44 558 ARG A CA 1
ATOM 4477 C C . ARG A 1 558 ? -14.057 -23.738 5.190 1.00 82.44 558 ARG A C 1
ATOM 4479 O O . ARG A 1 558 ? -13.610 -22.887 5.956 1.00 82.44 558 ARG A O 1
ATOM 4486 N N . ARG A 1 559 ? -15.242 -23.597 4.590 1.00 84.69 559 ARG A N 1
ATOM 4487 C CA . ARG A 1 559 ? -16.135 -22.453 4.823 1.00 84.69 559 ARG A CA 1
ATOM 4488 C C . ARG A 1 559 ? -16.615 -22.397 6.275 1.00 84.69 559 ARG A C 1
ATOM 4490 O O . ARG A 1 559 ? -16.661 -21.316 6.861 1.00 84.69 559 ARG A O 1
ATOM 4497 N N . GLU A 1 560 ? -16.930 -23.546 6.868 1.00 86.81 560 GLU A N 1
ATOM 4498 C CA . GLU A 1 560 ? -17.302 -23.651 8.282 1.00 86.81 560 GLU A CA 1
ATOM 4499 C C . GLU A 1 560 ? -16.135 -23.308 9.213 1.00 86.81 560 GLU A C 1
ATOM 4501 O O . GLU A 1 560 ? -16.332 -22.575 10.185 1.00 86.81 560 GLU A O 1
ATOM 4506 N N . ALA A 1 561 ? -14.918 -23.754 8.890 1.00 85.62 561 ALA A N 1
ATOM 4507 C CA . ALA A 1 561 ? -13.711 -23.384 9.626 1.00 85.62 561 ALA A CA 1
ATOM 4508 C C . ALA A 1 561 ? -13.452 -21.867 9.577 1.00 85.62 561 ALA A C 1
ATOM 4510 O O . ALA A 1 561 ? -13.218 -21.252 10.618 1.00 85.62 561 ALA A O 1
ATOM 4511 N N . ILE A 1 562 ? -13.577 -21.239 8.400 1.00 86.12 562 ILE A N 1
ATOM 4512 C CA . ILE A 1 562 ? -13.454 -19.779 8.238 1.00 86.12 562 ILE A CA 1
ATOM 4513 C C . ILE A 1 562 ? -14.504 -19.052 9.089 1.00 86.12 562 ILE A C 1
ATOM 4515 O O . ILE A 1 562 ? -14.163 -18.154 9.859 1.00 86.12 562 ILE A O 1
ATOM 4519 N N . ALA A 1 563 ? -15.773 -19.462 9.009 1.00 86.31 563 ALA A N 1
ATOM 4520 C CA . ALA A 1 563 ? -16.849 -18.856 9.794 1.00 86.31 563 ALA A CA 1
ATOM 4521 C C . ALA A 1 563 ? -16.613 -18.992 11.309 1.00 86.31 563 ALA A C 1
ATOM 4523 O O . ALA A 1 563 ? -16.860 -18.053 12.068 1.00 86.31 563 ALA A O 1
ATOM 4524 N N . ARG A 1 564 ? -16.089 -20.140 11.750 1.00 87.75 564 ARG A N 1
ATOM 4525 C CA . ARG A 1 564 ? -15.727 -20.398 13.146 1.00 87.75 564 ARG A CA 1
ATOM 4526 C C . ARG A 1 564 ? -14.605 -19.474 13.616 1.00 87.75 564 ARG A C 1
ATOM 4528 O O . ARG A 1 564 ? -14.774 -18.820 14.639 1.00 87.75 564 ARG A O 1
ATOM 4535 N N . VAL A 1 565 ? -13.518 -19.350 12.849 1.00 86.81 565 VAL A N 1
ATOM 4536 C CA . VAL A 1 565 ? -12.412 -18.421 13.154 1.00 86.81 565 VAL A CA 1
ATOM 4537 C C . VAL A 1 565 ? -12.920 -16.979 13.246 1.00 86.81 565 VAL A C 1
ATOM 4539 O O . VAL A 1 565 ? -12.617 -16.289 14.219 1.00 86.81 565 VAL A O 1
ATOM 4542 N N . CYS A 1 566 ? -13.754 -16.535 12.300 1.00 84.38 566 CYS A N 1
ATOM 4543 C CA . CYS A 1 566 ? -14.351 -15.197 12.326 1.00 84.38 566 CYS A CA 1
ATOM 4544 C C . CYS A 1 566 ? -15.189 -14.954 13.592 1.00 84.38 566 CYS A C 1
ATOM 4546 O O . CYS A 1 566 ? -15.065 -13.905 14.229 1.00 84.38 566 CYS A O 1
ATOM 4548 N N . ASN A 1 567 ? -16.007 -15.929 13.992 1.00 87.88 567 ASN A N 1
ATOM 4549 C CA . ASN A 1 567 ? -16.813 -15.827 15.207 1.00 87.88 567 ASN A CA 1
ATOM 4550 C C . ASN A 1 567 ? -15.945 -15.828 16.475 1.00 87.88 567 ASN A C 1
ATOM 4552 O O . ASN A 1 567 ? -16.200 -15.032 17.379 1.00 87.88 567 ASN A O 1
ATOM 4556 N N . SER A 1 568 ? -14.884 -16.640 16.526 1.00 85.94 568 SER A N 1
ATOM 4557 C CA . SER A 1 568 ? -13.919 -16.638 17.633 1.00 85.94 568 SER A CA 1
ATOM 4558 C C . SER A 1 568 ? -13.189 -15.296 17.755 1.00 85.94 568 SER A C 1
ATOM 4560 O O . SER A 1 568 ? -13.057 -14.770 18.857 1.00 85.94 568 SER A O 1
ATOM 4562 N N . ILE A 1 569 ? -12.777 -14.681 16.642 1.00 86.12 569 ILE A N 1
ATOM 4563 C CA . ILE A 1 569 ? -12.164 -13.341 16.643 1.00 86.12 569 ILE A CA 1
ATOM 4564 C C . ILE A 1 569 ? -13.152 -12.288 17.161 1.00 86.12 569 ILE A C 1
ATOM 4566 O O . ILE A 1 569 ? -12.781 -11.432 17.966 1.00 86.12 569 ILE A O 1
ATOM 4570 N N . ASN A 1 570 ? -14.421 -12.369 16.755 1.00 84.62 570 ASN A N 1
ATOM 4571 C CA . ASN A 1 570 ? -15.466 -11.469 17.243 1.00 84.62 570 ASN A CA 1
ATOM 4572 C C . ASN A 1 570 ? -15.706 -11.641 18.758 1.00 84.62 570 ASN A C 1
ATOM 4574 O O . ASN A 1 570 ? -15.836 -10.654 19.485 1.00 84.62 570 ASN A O 1
ATOM 4578 N N . ALA A 1 571 ? -15.672 -12.882 19.259 1.00 84.00 571 ALA A N 1
ATOM 4579 C CA . ALA A 1 571 ? -15.716 -13.181 20.691 1.00 84.00 571 ALA A CA 1
ATOM 4580 C C . ALA A 1 571 ? -14.558 -12.535 21.457 1.00 84.00 571 ALA A C 1
ATOM 4582 O O . ALA A 1 571 ? -14.787 -11.818 22.432 1.00 84.00 571 ALA A O 1
ATOM 4583 N N . LEU A 1 572 ? -13.325 -12.703 20.979 1.00 85.62 572 LEU A N 1
ATOM 4584 C CA . LEU A 1 572 ? -12.147 -12.085 21.592 1.00 85.62 572 LEU A CA 1
ATOM 4585 C C . LEU A 1 572 ? -12.232 -10.550 21.586 1.00 85.62 572 LEU A C 1
ATOM 4587 O O . LEU A 1 572 ? -11.972 -9.914 22.610 1.00 85.62 572 LEU A O 1
ATOM 4591 N N . SER A 1 573 ? -12.655 -9.963 20.461 1.00 84.19 573 SER A N 1
ATOM 4592 C CA . SER A 1 573 ? -12.790 -8.513 20.294 1.00 84.19 573 SER A CA 1
ATOM 4593 C C . SER A 1 573 ? -13.799 -7.910 21.275 1.00 84.19 573 SER A C 1
ATOM 4595 O O . SER A 1 573 ? -13.498 -6.923 21.949 1.00 84.19 573 SER A O 1
ATOM 4597 N N . ARG A 1 574 ? -14.974 -8.533 21.432 1.00 83.19 574 ARG A N 1
ATOM 4598 C CA . ARG A 1 574 ? -16.048 -8.014 22.293 1.00 83.19 574 ARG A CA 1
ATOM 4599 C C . ARG A 1 574 ? -15.697 -8.032 23.783 1.00 83.19 574 ARG A C 1
ATOM 4601 O O . ARG A 1 574 ? -16.195 -7.195 24.532 1.00 83.19 574 ARG A O 1
ATOM 4608 N N . HIS A 1 575 ? -14.816 -8.940 24.199 1.00 83.31 575 HIS A N 1
ATOM 4609 C CA . HIS A 1 575 ? -14.302 -9.023 25.569 1.00 83.31 575 HIS A CA 1
ATOM 4610 C C . HIS A 1 575 ? -12.948 -8.316 25.764 1.00 83.31 575 HIS A C 1
ATOM 4612 O O . HIS A 1 575 ? -12.315 -8.506 26.806 1.00 83.31 575 HIS A O 1
ATOM 4618 N N . PHE A 1 576 ? -12.516 -7.495 24.795 1.00 83.94 576 PHE A N 1
ATOM 4619 C CA . PHE A 1 576 ? -11.266 -6.724 24.828 1.00 83.94 576 PHE A CA 1
ATOM 4620 C C . PHE A 1 576 ? -10.022 -7.582 25.124 1.00 83.94 576 PHE A C 1
ATOM 4622 O O . PHE A 1 576 ? -9.110 -7.159 25.837 1.00 83.94 576 PHE A O 1
ATOM 4629 N N . LEU A 1 577 ? -9.987 -8.808 24.593 1.00 81.00 577 LEU A N 1
ATOM 4630 C CA . LEU A 1 577 ? -8.811 -9.672 24.652 1.00 81.00 577 LEU A CA 1
ATOM 4631 C C . LEU A 1 577 ? -7.862 -9.372 23.488 1.00 81.00 577 LEU A C 1
ATOM 4633 O O . LEU A 1 577 ? -8.291 -9.032 22.387 1.00 81.00 577 LEU A O 1
ATOM 4637 N N . HIS A 1 578 ? -6.560 -9.527 23.729 1.00 81.00 578 HIS A N 1
ATOM 4638 C CA . HIS A 1 578 ? -5.550 -9.361 22.687 1.00 81.00 578 HIS A CA 1
ATOM 4639 C C . HIS A 1 578 ? -5.672 -10.481 21.644 1.00 81.00 578 HIS A C 1
ATOM 4641 O O . HIS A 1 578 ? -5.748 -11.667 21.983 1.00 81.00 578 HIS A O 1
ATOM 4647 N N . ILE A 1 579 ? -5.682 -10.092 20.371 1.00 84.94 579 ILE A N 1
ATOM 4648 C CA . ILE A 1 579 ? -5.828 -10.997 19.231 1.00 84.94 579 ILE A CA 1
ATOM 4649 C C . ILE A 1 579 ? -4.425 -11.372 18.745 1.00 84.94 579 ILE A C 1
ATOM 4651 O O . ILE A 1 579 ? -3.766 -10.588 18.070 1.00 84.94 579 ILE A O 1
ATOM 4655 N N . ASN A 1 580 ? -3.985 -12.573 19.111 1.00 85.25 580 ASN A N 1
ATOM 4656 C CA . ASN A 1 580 ? -2.698 -13.168 18.770 1.00 85.25 580 ASN A CA 1
ATOM 4657 C C . ASN A 1 580 ? -2.943 -14.560 18.164 1.00 85.25 580 ASN A C 1
ATOM 4659 O O . ASN A 1 580 ? -3.984 -15.166 18.407 1.00 85.25 580 ASN A O 1
ATOM 4663 N N . ASP A 1 581 ? -1.961 -15.119 17.454 1.00 82.12 581 ASP A N 1
ATOM 4664 C CA . ASP A 1 581 ? -2.055 -16.485 16.905 1.00 82.12 581 ASP A CA 1
ATOM 4665 C C . ASP A 1 581 ? -2.413 -17.527 17.985 1.00 82.12 581 ASP A C 1
ATOM 4667 O O . ASP A 1 581 ? -3.304 -18.354 17.804 1.00 82.12 581 ASP A O 1
ATOM 4671 N N . THR A 1 582 ? -1.797 -17.431 19.166 1.00 86.62 582 THR A N 1
ATOM 4672 C CA . THR A 1 582 ? -2.091 -18.326 20.295 1.00 86.62 582 THR A CA 1
ATOM 4673 C C . THR A 1 582 ? -3.507 -18.152 20.837 1.00 86.62 582 THR A C 1
ATOM 4675 O O . THR A 1 582 ? -4.179 -19.143 21.105 1.00 86.62 582 THR A O 1
ATOM 4678 N N . THR A 1 583 ? -3.994 -16.914 20.974 1.00 86.81 583 THR A N 1
ATOM 4679 C CA . THR A 1 583 ? -5.338 -16.662 21.513 1.00 86.81 583 THR A CA 1
ATOM 4680 C C . THR A 1 583 ? -6.424 -17.061 20.523 1.00 86.81 583 THR A C 1
ATOM 4682 O O . THR A 1 583 ? -7.455 -17.577 20.943 1.00 86.81 583 THR A O 1
ATOM 4685 N N . ILE A 1 584 ? -6.174 -16.915 19.218 1.00 87.19 584 ILE A N 1
ATOM 4686 C CA . ILE A 1 584 ? -7.063 -17.411 18.162 1.00 87.19 584 ILE A CA 1
ATOM 4687 C C . ILE A 1 584 ? -7.104 -18.942 18.165 1.00 87.19 584 ILE A C 1
ATOM 4689 O O . ILE A 1 584 ? -8.193 -19.502 18.096 1.00 87.19 584 ILE A O 1
ATOM 4693 N N . LYS A 1 585 ? -5.956 -19.625 18.287 1.00 88.62 585 LYS A N 1
ATOM 4694 C CA . LYS A 1 585 ? -5.895 -21.097 18.367 1.00 88.62 585 LYS A CA 1
ATOM 4695 C C . LYS A 1 585 ? -6.679 -21.638 19.560 1.00 88.62 585 LYS A C 1
ATOM 4697 O O . LYS A 1 585 ? -7.557 -22.473 19.371 1.00 88.62 585 LYS A O 1
ATOM 4702 N N . LEU A 1 586 ? -6.445 -21.084 20.750 1.00 89.38 586 LEU A N 1
ATOM 4703 C CA . LEU A 1 586 ? -7.180 -21.461 21.961 1.00 89.38 586 LEU A CA 1
ATOM 4704 C C . LEU A 1 586 ? -8.682 -21.172 21.829 1.00 89.38 586 LEU A C 1
ATOM 4706 O O . LEU A 1 586 ? -9.511 -21.999 22.195 1.00 89.38 586 LEU A O 1
ATOM 4710 N N . ALA A 1 587 ? -9.054 -20.020 21.260 1.00 87.06 587 ALA A N 1
ATOM 4711 C CA . ALA A 1 587 ? -10.459 -19.677 21.038 1.00 87.06 587 ALA A CA 1
ATOM 4712 C C . ALA A 1 587 ? -11.124 -20.577 19.988 1.00 87.06 587 ALA A C 1
ATOM 4714 O O . ALA A 1 587 ? -12.330 -20.816 20.050 1.00 87.06 587 ALA A O 1
ATOM 4715 N N . TYR A 1 588 ? -10.365 -21.056 19.003 1.00 89.50 588 TYR A N 1
ATOM 4716 C CA . TYR A 1 588 ? -10.847 -22.006 18.012 1.00 89.50 588 TYR A CA 1
ATOM 4717 C C . TYR A 1 588 ? -11.095 -23.375 18.651 1.00 89.50 588 TYR A C 1
ATOM 4719 O O . TYR A 1 588 ? -12.179 -23.926 18.467 1.00 89.50 588 TYR A O 1
ATOM 4727 N N . GLU A 1 589 ? -10.153 -23.876 19.451 1.00 90.44 589 GLU A N 1
ATOM 4728 C CA . GLU A 1 589 ? -10.275 -25.142 20.186 1.00 90.44 589 GLU A CA 1
ATOM 4729 C C . GLU A 1 589 ? -11.470 -25.126 21.147 1.00 90.44 589 GLU A C 1
ATOM 4731 O O . GLU A 1 589 ? -12.345 -25.984 21.040 1.00 90.44 589 GLU A O 1
ATOM 4736 N N . ALA A 1 590 ? -11.594 -24.084 21.974 1.00 89.44 590 ALA A N 1
ATOM 4737 C CA . ALA A 1 590 ? -12.737 -23.887 22.870 1.00 89.44 590 ALA A CA 1
ATOM 4738 C C . ALA A 1 590 ? -14.078 -23.805 22.111 1.00 89.44 590 ALA A C 1
ATOM 4740 O O . ALA A 1 590 ? -15.119 -24.276 22.575 1.00 89.44 590 ALA A O 1
ATOM 4741 N N . SER A 1 591 ? -14.075 -23.242 20.896 1.00 89.31 591 SER A N 1
ATOM 4742 C CA . SER A 1 591 ? -15.292 -23.148 20.086 1.00 89.31 591 SER A CA 1
ATOM 4743 C C . SER A 1 591 ? -15.787 -24.505 19.579 1.00 89.31 591 SER A C 1
ATOM 4745 O O . SER A 1 591 ? -16.973 -24.611 19.266 1.00 89.31 591 SER A O 1
ATOM 4747 N N . LEU A 1 592 ? -14.931 -25.535 19.472 1.00 89.50 592 LEU A N 1
ATOM 4748 C CA . LEU A 1 592 ? -15.290 -26.845 18.898 1.00 89.50 592 LEU A CA 1
ATOM 4749 C C . LEU A 1 592 ? -16.431 -27.528 19.660 1.00 89.50 592 LEU A C 1
ATOM 4751 O O . LEU A 1 592 ? -17.206 -28.269 19.060 1.00 89.50 592 LEU A O 1
ATOM 4755 N N . HIS A 1 593 ? -16.580 -27.220 20.949 1.00 87.12 593 HIS A N 1
ATOM 4756 C CA . HIS A 1 593 ? -17.674 -27.706 21.790 1.00 87.12 593 HIS A CA 1
ATOM 4757 C C . HIS A 1 593 ? -19.054 -27.169 21.378 1.00 87.12 593 HIS A C 1
ATOM 4759 O O . HIS A 1 593 ? -20.077 -27.739 21.759 1.00 87.12 593 HIS A O 1
ATOM 4765 N N . PHE A 1 594 ? -19.098 -26.102 20.574 1.00 89.12 594 PHE A N 1
ATOM 4766 C CA . PHE A 1 594 ? -20.319 -25.425 20.156 1.00 89.12 594 PHE A CA 1
ATOM 4767 C C . PHE A 1 594 ? -20.491 -25.435 18.624 1.00 89.12 594 PHE A C 1
ATOM 4769 O O . PHE A 1 594 ? -19.515 -25.376 17.859 1.00 89.12 594 PHE A O 1
ATOM 4776 N N . PRO A 1 595 ? -21.742 -25.474 18.127 1.00 88.75 595 PRO A N 1
ATOM 4777 C CA . PRO A 1 595 ? -22.013 -25.331 16.702 1.00 88.75 595 PRO A CA 1
ATOM 4778 C C . PRO A 1 595 ? -21.778 -23.881 16.248 1.00 88.75 595 PRO A C 1
ATOM 4780 O O . PRO A 1 595 ? -22.078 -22.931 16.970 1.00 88.75 595 PRO A O 1
ATOM 4783 N N . VAL A 1 596 ? -21.309 -23.699 15.007 1.00 86.62 596 VAL A N 1
ATOM 4784 C CA . VAL A 1 596 ? -20.855 -22.394 14.473 1.00 86.62 596 VAL A CA 1
ATOM 4785 C C . VAL A 1 596 ? -21.912 -21.288 14.594 1.00 86.62 596 VAL A C 1
ATOM 4787 O O . VAL A 1 596 ? -21.578 -20.143 14.889 1.00 86.62 596 VAL A O 1
ATOM 4790 N N . LYS A 1 597 ? -23.194 -21.636 14.423 1.00 87.12 597 LYS A N 1
ATOM 4791 C CA . LYS A 1 597 ? -24.335 -20.709 14.526 1.00 87.12 597 LYS A CA 1
ATOM 4792 C C . LYS A 1 597 ? -24.507 -20.089 15.918 1.00 87.12 597 LYS A C 1
ATOM 4794 O O . LYS A 1 597 ? -25.000 -18.972 16.030 1.00 87.12 597 LYS A O 1
ATOM 4799 N N . ASP A 1 598 ? -24.130 -20.819 16.967 1.00 88.31 598 ASP A N 1
ATOM 4800 C CA . ASP A 1 598 ? -24.378 -20.424 18.355 1.00 88.31 598 ASP A CA 1
ATOM 4801 C C . ASP A 1 598 ? -23.210 -19.619 18.943 1.00 88.31 598 ASP A C 1
ATOM 4803 O O . ASP A 1 598 ? -23.374 -18.994 19.987 1.00 88.31 598 ASP A O 1
ATOM 4807 N N . LEU A 1 599 ? -22.074 -19.535 18.236 1.00 85.62 599 LEU A N 1
ATOM 4808 C CA . LEU A 1 599 ? -20.883 -18.775 18.647 1.00 85.62 599 LEU A CA 1
ATOM 4809 C C . LEU A 1 599 ? -21.106 -17.255 18.736 1.00 85.62 599 LEU A C 1
ATOM 4811 O O . LEU A 1 599 ? -20.289 -16.549 19.316 1.00 85.62 599 LEU A O 1
ATOM 4815 N N . LEU A 1 600 ? -22.203 -16.744 18.169 1.00 86.44 600 LEU A N 1
ATOM 4816 C CA . LEU A 1 600 ? -22.595 -15.331 18.240 1.00 86.44 600 LEU A CA 1
ATOM 4817 C C . LEU A 1 600 ? -23.429 -14.996 19.489 1.00 86.44 600 LEU A C 1
ATOM 4819 O O . LEU A 1 600 ? -23.708 -13.823 19.743 1.00 86.44 600 LEU A O 1
ATOM 4823 N N . LYS A 1 601 ? -23.869 -16.003 20.256 1.00 91.06 601 LYS A N 1
ATOM 4824 C CA . LYS A 1 601 ? -24.627 -15.790 21.496 1.00 91.06 601 LYS A CA 1
ATOM 4825 C C . LYS A 1 601 ? -23.689 -15.330 22.608 1.00 91.06 601 LYS A C 1
ATOM 4827 O O . LYS A 1 601 ? -22.621 -15.907 22.791 1.00 91.06 601 LYS A O 1
ATOM 4832 N N . LEU A 1 602 ? -24.126 -14.335 23.381 1.00 88.75 602 LEU A N 1
ATOM 4833 C CA . LEU A 1 602 ? -23.326 -13.726 24.452 1.00 88.75 602 LEU A CA 1
ATOM 4834 C C . LEU A 1 602 ? -22.831 -14.759 25.476 1.00 88.75 602 LEU A C 1
ATOM 4836 O O . LEU A 1 602 ? -21.648 -14.753 25.797 1.00 88.75 602 LEU A O 1
ATOM 4840 N N . ASP A 1 603 ? -23.691 -15.689 25.897 1.00 90.94 603 ASP A N 1
ATOM 4841 C CA . ASP A 1 603 ? -23.341 -16.727 26.879 1.00 90.94 603 ASP A CA 1
ATOM 4842 C C . ASP A 1 603 ? -22.204 -17.638 26.381 1.00 90.94 603 ASP A C 1
ATOM 4844 O O . ASP A 1 603 ? -21.295 -18.003 27.125 1.00 90.94 603 ASP A O 1
ATOM 4848 N N . VAL A 1 604 ? -22.227 -17.976 25.088 1.00 90.06 604 VAL A N 1
ATOM 4849 C CA . VAL A 1 604 ? -21.215 -18.829 24.448 1.00 90.06 604 VAL A CA 1
ATOM 4850 C C . VAL A 1 604 ? -19.905 -18.059 24.262 1.00 90.06 604 VAL A C 1
ATOM 4852 O O . VAL A 1 604 ? -18.830 -18.606 24.500 1.00 90.06 604 VAL A O 1
ATOM 4855 N N . MET A 1 605 ? -19.975 -16.773 23.898 1.00 88.00 605 MET A N 1
ATOM 4856 C CA . MET A 1 605 ? -18.797 -15.900 23.812 1.00 88.00 605 MET A CA 1
ATOM 4857 C C . MET A 1 605 ? -18.110 -15.751 25.178 1.00 88.00 605 MET A C 1
ATOM 4859 O O . MET A 1 605 ? -16.881 -15.801 25.261 1.00 88.00 605 MET A O 1
ATOM 4863 N N . GLU A 1 606 ? -18.881 -15.616 26.259 1.00 89.94 606 GLU A N 1
ATOM 4864 C CA . GLU A 1 606 ? -18.343 -15.517 27.617 1.00 89.94 606 GLU A CA 1
ATOM 4865 C C . GLU A 1 606 ? -17.688 -16.828 28.073 1.00 89.94 606 GLU A C 1
ATOM 4867 O O . GLU A 1 606 ? -16.600 -16.796 28.654 1.00 89.94 606 GLU A O 1
ATOM 4872 N N . ALA A 1 607 ? -18.284 -17.979 27.745 1.00 89.44 607 ALA A N 1
ATOM 4873 C CA . ALA A 1 607 ? -17.697 -19.289 28.025 1.00 89.44 607 ALA A CA 1
ATOM 4874 C C . ALA A 1 607 ? -16.345 -19.471 27.311 1.00 89.44 607 ALA A C 1
ATOM 4876 O O . ALA A 1 607 ? -15.333 -19.730 27.965 1.00 89.44 607 ALA A O 1
ATOM 4877 N N . ILE A 1 608 ? -16.301 -19.227 25.994 1.00 88.38 608 ILE A N 1
ATOM 4878 C CA . ILE A 1 608 ? -15.077 -19.346 25.181 1.00 88.38 608 ILE A CA 1
ATOM 4879 C C . ILE A 1 608 ? -13.992 -18.399 25.696 1.00 88.38 608 ILE A C 1
ATOM 4881 O O . ILE A 1 608 ? -12.837 -18.785 25.860 1.00 88.38 608 ILE A O 1
ATOM 4885 N N . THR A 1 609 ? -14.339 -17.142 25.978 1.00 86.69 609 THR A N 1
ATOM 4886 C CA . THR A 1 609 ? -13.342 -16.166 26.440 1.00 86.69 609 THR A CA 1
ATOM 4887 C C . THR A 1 609 ? -12.864 -16.425 27.864 1.00 86.69 609 THR A C 1
ATOM 4889 O O . THR A 1 609 ? -11.719 -16.097 28.179 1.00 86.69 609 THR A O 1
ATOM 4892 N N . SER A 1 610 ? -13.689 -17.031 28.719 1.00 89.06 610 SER A N 1
ATOM 4893 C CA . SER A 1 610 ? -13.280 -17.470 30.057 1.00 89.06 610 SER A CA 1
ATOM 4894 C C . SER A 1 610 ? -12.276 -18.618 29.987 1.00 89.06 610 SER A C 1
ATOM 4896 O O . SER A 1 610 ? -11.270 -18.592 30.696 1.00 89.06 610 SER A O 1
ATOM 4898 N N . GLU A 1 611 ? -12.493 -19.569 29.080 1.00 88.38 611 GLU A N 1
ATOM 4899 C CA . GLU A 1 611 ? -11.573 -20.678 28.826 1.00 88.38 611 GLU A CA 1
ATOM 4900 C C . GLU A 1 611 ? -10.244 -20.190 28.232 1.00 88.38 611 GLU A C 1
ATOM 4902 O O . GLU A 1 611 ? -9.172 -20.529 28.731 1.00 88.38 611 GLU A O 1
ATOM 4907 N N . VAL A 1 612 ? -10.293 -19.275 27.259 1.00 88.25 612 VAL A N 1
ATOM 4908 C CA . VAL A 1 612 ? -9.088 -18.638 26.704 1.00 88.25 612 VAL A CA 1
ATOM 4909 C C . VAL A 1 612 ? -8.316 -17.870 27.782 1.00 88.25 612 VAL A C 1
ATOM 4911 O O . VAL A 1 612 ? -7.094 -17.966 27.850 1.00 88.25 612 VAL A O 1
ATOM 4914 N N . LYS A 1 613 ? -9.000 -17.134 28.669 1.00 86.88 613 LYS A N 1
ATOM 4915 C CA . LYS A 1 613 ? -8.355 -16.445 29.803 1.00 86.88 613 LYS A CA 1
ATOM 4916 C C . LYS A 1 613 ? -7.695 -17.419 30.777 1.00 86.88 613 LYS A C 1
ATOM 4918 O O . LYS A 1 613 ? -6.664 -17.068 31.350 1.00 86.88 613 LYS A O 1
ATOM 4923 N N . ALA A 1 614 ? -8.281 -18.599 30.979 1.00 85.81 614 ALA A N 1
ATOM 4924 C CA . ALA A 1 614 ? -7.689 -19.649 31.797 1.00 85.81 614 ALA A CA 1
ATOM 4925 C C . ALA A 1 614 ? -6.440 -20.244 31.130 1.00 85.81 614 ALA A C 1
ATOM 4927 O O . ALA A 1 614 ? -5.451 -20.438 31.820 1.00 85.81 614 ALA A O 1
ATOM 4928 N N . GLY A 1 615 ? -6.451 -20.443 29.808 1.00 77.56 615 GLY A N 1
ATOM 4929 C CA . GLY A 1 615 ? -5.301 -20.960 29.052 1.00 77.56 615 GLY A CA 1
ATOM 4930 C C . GLY A 1 615 ? -4.147 -19.968 28.840 1.00 77.56 615 GLY A C 1
ATOM 4931 O O . GLY A 1 615 ? -3.058 -20.377 28.453 1.00 77.56 615 GLY A O 1
ATOM 4932 N N . ILE A 1 616 ? -4.368 -18.667 29.069 1.00 75.38 616 ILE A N 1
ATOM 4933 C CA . ILE A 1 616 ? -3.320 -17.626 29.017 1.00 75.38 616 ILE A CA 1
ATOM 4934 C C . ILE A 1 616 ? -2.561 -17.502 30.354 1.00 75.38 616 ILE A C 1
ATOM 4936 O O . ILE A 1 616 ? -1.444 -16.979 30.367 1.00 75.38 616 ILE A O 1
ATOM 4940 N N . ARG A 1 617 ? -3.172 -17.925 31.470 1.00 56.97 617 ARG A N 1
ATOM 4941 C CA . ARG A 1 617 ? -2.544 -17.948 32.802 1.00 56.97 617 ARG A CA 1
ATOM 4942 C C . ARG A 1 617 ? -1.665 -19.175 32.963 1.00 56.97 617 ARG A C 1
ATOM 4944 O O . ARG A 1 617 ? -0.618 -19.011 33.626 1.00 56.97 617 ARG A O 1
#

Organism: NCBI:txid1117310

Foldseek 3Di:
DDPPPPDDPPPDDCVCPDSCVVVVADPLHPQCVCVVVQWGFDWDFAQAWKQFPPPRDIDGGRDTFRWTWHFDQADVPRTKIWTWGADPVDRFIWIWIQDPVVRDIDTDDGIDGDDDDDDPVPDPDPPPDDPVVVVCCVPPPVSVVVVVVVVVVVCVVCVVVVVVVVVVVCVCVVPVPVNVVVVVVVVVVVVVVVVVVQVVQVVVCVVVVHPDRDDPDDPVNVVVVVPDDDPVVVVVVVVVVVVVVVPDDPPDDDDDDDDDDDDDDDDPVVVVVVVVVVVVVVVVVVPDPDDDDPPDDDDDDDDDDDDDDDDDPDDPPPDDPDPPPPDDDDDDDDDDDDDDDDDDDDDDDDDDDDDDDDDPDDDDPPPPDFDWAAAFDFDFQDLQAAEDEQWDADPSSTITGRATATWDDDPRYIYGDHPDAADDDDAFFKFKWFFADDDQQWTFTDRRHPGTDIGGVVPDQAQPNDPDDDDVVVRVCVCQQHNGGDMDIDGRHDDPDDDDQDAADDDPDQWDDDPQQKIWGDGSRRDIDIGGRDPDPPPDDNSVCNRDPDDDDDDPSSVQLSLLLVLLVVLCVVVSHHDDPLLSVQLSVLCVVDHSVCSNPPVNSVSSVVSSVVVVD

InterPro domains:
  IPR004088 K Homology domain, type 1 [PF15985] (494-535)
  IPR007590 Saf4/Yju2 protein [PF04502] (6-343)
  IPR007590 Saf4/Yju2 protein [PTHR12111] (4-308)
  IPR012340 Nucleic acid-binding, OB-fold [G3DSA:2.40.50.140] (424-509)
  IPR012340 Nucleic acid-binding, OB-fold [SSF50249] (422-498)
  IPR025721 Exosome complex component, N-terminal domain [PF14382] (372-410)
  IPR036612 K Homology domain, type 1 superfamily [SSF54791] (493-611)
  IPR048565 RRP4, S1 domain [PF21266] (422-493)
  IPR048565 RRP4, S1 domain [cd05789] (422-493)